Protein AF-0000000085734442 (afdb_homodimer)

Secondary structure (DSSP, 8-state):
------GGGS--TT------------SSGGGS-SEEEES--EEEEPPHHHHHHHHHHHHHT-GGGHHHHHHHHHHHHHH---HHHHHHHHHHHHHHHHHHHHHHHHHTT-S-HHHHHHHH---SEEEEESEEEETTEEEE-HHHHTT-SS---EEEEEPPTT---EEEEEEEEEEEEE-GGG-EEEEEEEEEB--SSBTTTEEE-TT--EEEETT-B---S--EEEGGGEEEEEEEE-SS-TTEEEEEE---STT-----/------GGGS--TT------------SSGGGS-SEEEES--EEEEPPHHHHHHHHHHHHHT-GGGHHHHHHHHHHHHHH---HHHHHHHHHHHHHHHHHHHHHHHHHTT-S-HHHHHHHH---SEEEEESEEEETTEEEE-HHHHTT-SS---EEEEEPPTT---EEEEEEEEEEEEE-GGG-EEEEEEEEEB--SSBTTTEEE-TT--EEEETT-B---S--EEEGGGEEEEEEEE-SS-TTEEEEEE---SS------

Structure (mmCIF, N/CA/C/O backbone):
data_AF-0000000085734442-model_v1
#
loop_
_entity.id
_entity.type
_entity.pdbx_description
1 polymer 'DUF4216 domain-containing protein'
#
loop_
_atom_site.group_PDB
_atom_site.id
_atom_site.type_symbol
_atom_site.label_atom_id
_atom_site.label_alt_id
_atom_site.label_comp_id
_atom_site.label_asym_id
_atom_site.label_entity_id
_atom_site.label_seq_id
_atom_site.pdbx_PDB_ins_code
_atom_site.Cartn_x
_atom_site.Cartn_y
_atom_site.Cartn_z
_atom_site.occupancy
_atom_site.B_iso_or_equiv
_atom_site.auth_seq_id
_atom_site.auth_comp_id
_atom_site.auth_asym_id
_atom_site.auth_atom_id
_atom_site.pdbx_PDB_model_num
ATOM 1 N N . MET A 1 1 ? 19.016 -54.031 27.594 1 25.31 1 MET A N 1
ATOM 2 C CA . MET A 1 1 ? 19.641 -53.656 26.328 1 25.31 1 MET A CA 1
ATOM 3 C C . MET A 1 1 ? 18.688 -52.781 25.516 1 25.31 1 MET A C 1
ATOM 5 O O . MET A 1 1 ? 18.938 -52.5 24.328 1 25.31 1 MET A O 1
ATOM 9 N N . ASP A 1 2 ? 17.344 -52.469 25.828 1 27.03 2 ASP A N 1
ATOM 10 C CA . ASP A 1 2 ? 16.031 -51.969 25.453 1 27.03 2 ASP A CA 1
ATOM 11 C C . ASP A 1 2 ? 16.094 -50.5 25.141 1 27.03 2 ASP A C 1
ATOM 13 O O . ASP A 1 2 ? 15.148 -49.938 24.562 1 27.03 2 ASP A O 1
ATOM 17 N N . ASN A 1 3 ? 16.734 -49.625 25.828 1 27.23 3 ASN A N 1
ATOM 18 C CA . ASN A 1 3 ? 16.547 -48.188 26 1 27.23 3 ASN A CA 1
ATOM 19 C C . ASN A 1 3 ? 17.281 -47.406 24.922 1 27.23 3 ASN A C 1
ATOM 21 O O . ASN A 1 3 ? 17.719 -46.281 25.156 1 27.23 3 ASN A O 1
ATOM 25 N N . MET A 1 4 ? 17.906 -48.062 23.906 1 31.86 4 MET A N 1
ATOM 26 C CA . MET A 1 4 ? 18.844 -47.375 23.031 1 31.86 4 MET A CA 1
ATOM 27 C C . MET A 1 4 ? 18.109 -46.5 22.016 1 31.86 4 MET A C 1
ATOM 29 O O . MET A 1 4 ? 17.234 -47 21.297 1 31.86 4 MET A O 1
ATOM 33 N N . THR A 1 5 ? 18.094 -45.156 22.172 1 29.97 5 THR A N 1
ATOM 34 C CA . THR A 1 5 ? 17.422 -44.156 21.344 1 29.97 5 THR A CA 1
ATOM 35 C C . THR A 1 5 ? 18 -44.156 19.922 1 29.97 5 THR A C 1
ATOM 37 O O . THR A 1 5 ? 19.203 -44.062 19.734 1 29.97 5 THR A O 1
ATOM 40 N N . THR A 1 6 ? 17.516 -44.938 18.953 1 29.94 6 THR A N 1
ATOM 41 C CA . THR A 1 6 ? 18.109 -45.031 17.641 1 29.94 6 THR A CA 1
ATOM 42 C C . THR A 1 6 ? 17.797 -43.812 16.797 1 29.94 6 THR A C 1
ATOM 44 O O . THR A 1 6 ? 16.875 -43.031 17.141 1 29.94 6 THR A O 1
ATOM 47 N N . LYS A 1 7 ? 18.594 -43.562 15.703 1 31.23 7 LYS A N 1
ATOM 48 C CA . LYS A 1 7 ? 18.594 -42.5 14.711 1 31.23 7 LYS A CA 1
ATOM 49 C C . LYS A 1 7 ? 17.203 -42.344 14.086 1 31.23 7 LYS A C 1
ATOM 51 O O . LYS A 1 7 ? 16.969 -41.375 13.344 1 31.23 7 LYS A O 1
ATOM 56 N N . PHE A 1 8 ? 16.578 -43.312 13.906 1 31.3 8 PHE A N 1
ATOM 57 C CA . PHE A 1 8 ? 15.312 -43.406 13.195 1 31.3 8 PHE A CA 1
ATOM 58 C C . PHE A 1 8 ? 14.227 -42.625 13.922 1 31.3 8 PHE A C 1
ATOM 60 O O . PHE A 1 8 ? 13.164 -42.344 13.352 1 31.3 8 PHE A O 1
ATOM 67 N N . ASN A 1 9 ? 14.109 -42.719 15.219 1 31.06 9 ASN A N 1
ATOM 68 C CA . ASN A 1 9 ? 12.992 -42.094 15.906 1 31.06 9 ASN A CA 1
ATOM 69 C C . ASN A 1 9 ? 13.211 -40.594 16.078 1 31.06 9 ASN A C 1
ATOM 71 O O . ASN A 1 9 ? 12.664 -39.969 17 1 31.06 9 ASN A O 1
ATOM 75 N N . ARG A 1 10 ? 14.406 -40.219 15.617 1 33.81 10 ARG A N 1
ATOM 76 C CA . ARG A 1 10 ? 14.547 -38.781 15.844 1 33.81 10 ARG A CA 1
ATOM 77 C C . ARG A 1 10 ? 13.367 -38 15.266 1 33.81 10 ARG A C 1
ATOM 79 O O . ARG A 1 10 ? 12.922 -38.281 14.148 1 33.81 10 ARG A O 1
ATOM 86 N N . PRO A 1 11 ? 12.625 -37.406 16.109 1 32.31 11 PRO A N 1
ATOM 87 C CA . PRO A 1 11 ? 11.562 -36.562 15.586 1 32.31 11 PRO A CA 1
ATOM 88 C C . PRO A 1 11 ? 11.977 -35.812 14.336 1 32.31 11 PRO A C 1
ATOM 90 O O . PRO A 1 11 ? 13.156 -35.531 14.133 1 32.31 11 PRO A O 1
ATOM 93 N N . SER A 1 12 ? 11.398 -36.125 13.188 1 29.75 12 SER A N 1
ATOM 94 C CA . SER A 1 12 ? 11.758 -35.5 11.922 1 29.75 12 SER A CA 1
ATOM 95 C C . SER A 1 12 ? 12.094 -34.031 12.109 1 29.75 12 SER A C 1
ATOM 97 O O . SER A 1 12 ? 11.562 -33.375 13.008 1 29.75 12 SER A O 1
ATOM 99 N N . ARG A 1 13 ? 13.273 -33.562 11.773 1 32.38 13 ARG A N 1
ATOM 100 C CA . ARG A 1 13 ? 13.836 -32.219 11.773 1 32.38 13 ARG A CA 1
ATOM 101 C C . ARG A 1 13 ? 12.797 -31.188 11.344 1 32.38 13 ARG A C 1
ATOM 103 O O . ARG A 1 13 ? 12.969 -30 11.594 1 32.38 13 ARG A O 1
ATOM 110 N N . ASN A 1 14 ? 11.891 -31.641 10.445 1 34.59 14 ASN A N 1
ATOM 111 C CA . ASN A 1 14 ? 10.953 -30.672 9.898 1 34.59 14 ASN A CA 1
ATOM 112 C C . ASN A 1 14 ? 10.016 -30.125 10.977 1 34.59 14 ASN A C 1
ATOM 114 O O . ASN A 1 14 ? 9.133 -29.312 10.688 1 34.59 14 ASN A O 1
ATOM 118 N N . ASP A 1 15 ? 9.828 -30.828 12.086 1 34.91 15 ASP A N 1
ATOM 119 C CA . ASP A 1 15 ? 8.961 -30.344 13.148 1 34.91 15 ASP A CA 1
ATOM 120 C C . ASP A 1 15 ? 9.555 -29.109 13.82 1 34.91 15 ASP A C 1
ATOM 122 O O . ASP A 1 15 ? 9.836 -29.125 15.016 1 34.91 15 ASP A O 1
ATOM 126 N N . ASP A 1 16 ? 10.57 -28.562 13.305 1 34.66 16 ASP A N 1
ATOM 127 C CA . ASP A 1 16 ? 10.844 -27.359 14.078 1 34.66 16 ASP A CA 1
ATOM 128 C C . ASP A 1 16 ? 9.57 -26.562 14.336 1 34.66 16 ASP A C 1
ATOM 130 O O . ASP A 1 16 ? 8.867 -26.188 13.391 1 34.66 16 ASP A O 1
ATOM 134 N N . ASP A 1 17 ? 8.836 -26.781 15.398 1 36.03 17 ASP A N 1
ATOM 135 C CA . ASP A 1 17 ? 7.766 -26.062 16.094 1 36.03 17 ASP A CA 1
ATOM 136 C C . ASP A 1 17 ? 7.957 -24.547 15.969 1 36.03 17 ASP A C 1
ATOM 138 O O . ASP A 1 17 ? 8.57 -23.922 16.844 1 36.03 17 ASP A O 1
ATOM 142 N N . ASP A 1 18 ? 8.617 -24.062 15.008 1 37.16 18 ASP A N 1
ATOM 143 C CA . ASP A 1 18 ? 8.609 -22.609 15.141 1 37.16 18 ASP A CA 1
ATOM 144 C C . ASP A 1 18 ? 7.199 -22.094 15.422 1 37.16 18 ASP A C 1
ATOM 146 O O . ASP A 1 18 ? 6.301 -22.234 14.586 1 37.16 18 ASP A O 1
ATOM 150 N N . ASP A 1 19 ? 6.699 -22.141 16.609 1 37.78 19 ASP A N 1
ATOM 151 C CA . ASP A 1 19 ? 5.609 -21.531 17.359 1 37.78 19 ASP A CA 1
ATOM 152 C C . ASP A 1 19 ? 5.238 -20.172 16.75 1 37.78 19 ASP A C 1
ATOM 154 O O . ASP A 1 19 ? 4.344 -19.484 17.266 1 37.78 19 ASP A O 1
ATOM 158 N N . ASN A 1 20 ? 6.102 -19.594 16.094 1 39.44 20 ASN A N 1
ATOM 159 C CA . ASN A 1 20 ? 5.715 -18.234 15.711 1 39.44 20 ASN A CA 1
ATOM 160 C C . ASN A 1 20 ? 4.605 -18.234 14.664 1 39.44 20 ASN A C 1
ATOM 162 O O . ASN A 1 20 ? 4.586 -17.391 13.773 1 39.44 20 ASN A O 1
ATOM 166 N N . GLU A 1 21 ? 4.062 -19.391 14.359 1 40.62 21 GLU A N 1
ATOM 167 C CA . GLU A 1 21 ? 2.92 -19.281 13.461 1 40.62 21 GLU A CA 1
ATOM 168 C C . GLU A 1 21 ? 1.789 -18.484 14.109 1 40.62 21 GLU A C 1
ATOM 170 O O . GLU A 1 21 ? 0.99 -19.031 14.867 1 40.62 21 GLU A O 1
ATOM 175 N N . VAL A 1 22 ? 1.936 -17.328 14.445 1 43.16 22 VAL A N 1
ATOM 176 C CA . VAL A 1 22 ? 0.772 -16.547 14.836 1 43.16 22 VAL A CA 1
ATOM 177 C C . VAL A 1 22 ? -0.392 -16.828 13.891 1 43.16 22 VAL A C 1
ATOM 179 O O . VAL A 1 22 ? -0.312 -16.547 12.688 1 43.16 22 VAL A O 1
ATOM 182 N N . SER A 1 23 ? -1.098 -18 14.117 1 48.59 23 SER A N 1
ATOM 183 C CA . SER A 1 23 ? -2.346 -18.266 13.414 1 48.59 23 SER A CA 1
ATOM 184 C C . SER A 1 23 ? -3.148 -16.984 13.188 1 48.59 23 SER A C 1
ATOM 186 O O . SER A 1 23 ? -3.41 -16.234 14.133 1 48.59 23 SER A O 1
ATOM 188 N N . SER A 1 24 ? -3.139 -16.516 11.945 1 62.56 24 SER A N 1
ATOM 189 C CA . SER A 1 24 ? -3.947 -15.344 11.625 1 62.56 24 SER A CA 1
ATOM 190 C C . SER A 1 24 ? -5.363 -15.484 12.172 1 62.56 24 SER A C 1
ATOM 192 O O . SER A 1 24 ? -5.965 -16.562 12.094 1 62.56 24 SER A O 1
ATOM 194 N N . THR A 1 25 ? -5.816 -14.703 13.023 1 69 25 THR A N 1
ATOM 195 C CA . THR A 1 25 ? -7.168 -14.625 13.562 1 69 25 THR A CA 1
ATOM 196 C C . THR A 1 25 ? -8.125 -14.008 12.547 1 69 25 THR A C 1
ATOM 198 O O . THR A 1 25 ? -9.227 -13.586 12.891 1 69 25 THR A O 1
ATOM 201 N N . SER A 1 26 ? -7.684 -14.18 11.312 1 81.06 26 SER A N 1
ATOM 202 C CA . SER A 1 26 ? -8.516 -13.531 10.305 1 81.06 26 SER A CA 1
ATOM 203 C C . SER A 1 26 ? -9.758 -14.359 9.992 1 81.06 26 SER A C 1
ATOM 205 O O . SER A 1 26 ? -9.719 -15.586 10.047 1 81.06 26 SER A O 1
ATOM 207 N N . GLU A 1 27 ? -10.812 -13.727 9.734 1 84.44 27 GLU A N 1
ATOM 208 C CA . GLU A 1 27 ? -12.07 -14.359 9.359 1 84.44 27 GLU A CA 1
ATOM 209 C C . GLU A 1 27 ? -12.016 -14.891 7.93 1 84.44 27 GLU A C 1
ATOM 211 O O . GLU A 1 27 ? -12.742 -15.828 7.586 1 84.44 27 GLU A O 1
ATOM 216 N N . LEU A 1 28 ? -11.18 -14.398 7.148 1 93.19 28 LEU A N 1
ATOM 217 C CA . LEU A 1 28 ? -11.07 -14.828 5.758 1 93.19 28 LEU A CA 1
ATOM 218 C C . LEU A 1 28 ? -10.055 -15.961 5.617 1 93.19 28 LEU A C 1
ATOM 220 O O . LEU A 1 28 ? -8.914 -15.836 6.062 1 93.19 28 LEU A O 1
ATOM 224 N N . GLU A 1 29 ? -10.477 -16.984 5.012 1 93.56 29 GLU A N 1
ATOM 225 C CA . GLU A 1 29 ? -9.625 -18.156 4.82 1 93.56 29 GLU A CA 1
ATOM 226 C C . GLU A 1 29 ? -8.367 -17.797 4.027 1 93.56 29 GLU A C 1
ATOM 228 O O . GLU A 1 29 ? -7.293 -18.344 4.281 1 93.56 29 GLU A O 1
ATOM 233 N N . ILE A 1 30 ? -8.484 -16.938 3.166 1 95.5 30 ILE A N 1
ATOM 234 C CA . ILE A 1 30 ? -7.395 -16.594 2.256 1 95.5 30 ILE A CA 1
ATOM 235 C C . ILE A 1 30 ? -6.234 -15.984 3.045 1 95.5 30 ILE A C 1
ATOM 237 O O . ILE A 1 30 ? -5.094 -15.984 2.58 1 95.5 30 ILE A O 1
ATOM 241 N N . PHE A 1 31 ? -6.469 -15.414 4.227 1 96.06 31 PHE A N 1
ATOM 242 C CA . PHE A 1 31 ? -5.438 -14.797 5.051 1 96.06 31 PHE A CA 1
ATOM 243 C C . PHE A 1 31 ? -4.848 -15.805 6.031 1 96.06 31 PHE A C 1
ATOM 245 O O . PHE A 1 31 ? -3.959 -15.469 6.816 1 96.06 31 PHE A O 1
ATOM 252 N N . ARG A 1 32 ? -5.367 -16.953 5.988 1 92.62 32 ARG A N 1
ATOM 253 C CA . ARG A 1 32 ? -4.816 -18.016 6.828 1 92.62 32 ARG A CA 1
ATOM 254 C C . ARG A 1 32 ? -3.742 -18.812 6.086 1 92.62 32 ARG A C 1
ATOM 256 O O . ARG A 1 32 ? -4.016 -19.406 5.043 1 92.62 32 ARG A O 1
ATOM 263 N N . SER A 1 33 ? -2.617 -18.719 6.535 1 88.38 33 SER A N 1
ATOM 264 C CA . SER A 1 33 ? -1.524 -19.391 5.848 1 88.38 33 SER A CA 1
ATOM 265 C C . SER A 1 33 ? -1.642 -20.906 5.988 1 88.38 33 SER A C 1
ATOM 267 O O . SER A 1 33 ? -1.931 -21.422 7.074 1 88.38 33 SER A O 1
ATOM 269 N N . ALA A 1 34 ? -1.45 -21.594 4.914 1 90.12 34 ALA A N 1
ATOM 270 C CA . ALA A 1 34 ? -1.495 -23.047 4.898 1 90.12 34 ALA A CA 1
ATOM 271 C C . ALA A 1 34 ? -0.104 -23.641 5.094 1 90.12 34 ALA A C 1
ATOM 273 O O . ALA A 1 34 ? 0.04 -24.859 5.285 1 90.12 34 ALA A O 1
ATOM 274 N N . GLY A 1 35 ? 0.875 -22.781 5.043 1 94.62 35 GLY A N 1
ATOM 275 C CA . GLY A 1 35 ? 2.258 -23.234 5.121 1 94.62 35 GLY A CA 1
ATOM 276 C C . GLY A 1 35 ? 3.174 -22.219 5.785 1 94.62 35 GLY A C 1
ATOM 277 O O . GLY A 1 35 ? 2.73 -21.422 6.621 1 94.62 35 GLY A O 1
ATOM 278 N N . ARG A 1 36 ? 4.477 -22.391 5.531 1 95.12 36 ARG A N 1
ATOM 279 C CA . ARG A 1 36 ? 5.445 -21.484 6.141 1 95.12 36 ARG A CA 1
ATOM 280 C C . ARG A 1 36 ? 6.59 -21.172 5.18 1 95.12 36 ARG A C 1
ATOM 282 O O . ARG A 1 36 ? 7.016 -22.047 4.422 1 95.12 36 ARG A O 1
ATOM 289 N N . SER A 1 37 ? 7.027 -20.016 5.242 1 95.5 37 SER A N 1
ATOM 290 C CA . SER A 1 37 ? 8.141 -19.562 4.414 1 95.5 37 SER A CA 1
ATOM 291 C C . SER A 1 37 ? 9.477 -20.047 4.977 1 95.5 37 SER A C 1
ATOM 293 O O . SER A 1 37 ? 9.578 -20.359 6.164 1 95.5 37 SER A O 1
ATOM 295 N N . LEU A 1 38 ? 10.422 -20.156 4.113 1 93.5 38 LEU A N 1
ATOM 296 C CA . LEU A 1 38 ? 11.766 -20.547 4.5 1 93.5 38 LEU A CA 1
ATOM 297 C C . LEU A 1 38 ? 12.766 -19.438 4.211 1 93.5 38 LEU A C 1
ATOM 299 O O . LEU A 1 38 ? 12.711 -18.797 3.154 1 93.5 38 LEU A O 1
ATOM 303 N N . GLY A 1 39 ? 13.617 -19.203 5.16 1 89.62 39 GLY A N 1
ATOM 304 C CA . GLY A 1 39 ? 14.688 -18.25 4.953 1 89.62 39 GLY A CA 1
ATOM 305 C C . GLY A 1 39 ? 14.273 -16.812 5.234 1 89.62 39 GLY A C 1
ATOM 306 O O . GLY A 1 39 ? 13.133 -16.562 5.637 1 89.62 39 GLY A O 1
ATOM 307 N N . LYS A 1 40 ? 15.242 -15.922 5.07 1 91.12 40 LYS A N 1
ATOM 308 C CA . LYS A 1 40 ? 15.016 -14.492 5.27 1 91.12 40 LYS A CA 1
ATOM 309 C C . LYS A 1 40 ? 14.398 -13.852 4.027 1 91.12 40 LYS A C 1
ATOM 311 O O . LYS A 1 40 ? 14.844 -14.102 2.908 1 91.12 40 LYS A O 1
ATOM 316 N N . PRO A 1 41 ? 13.422 -13.086 4.207 1 94.38 41 PRO A N 1
ATOM 317 C CA . PRO A 1 41 ? 12.797 -12.43 3.055 1 94.38 41 PRO A CA 1
ATOM 318 C C . PRO A 1 41 ? 13.609 -11.258 2.525 1 94.38 41 PRO A C 1
ATOM 320 O O . PRO A 1 41 ? 14.383 -10.648 3.271 1 94.38 41 PRO A O 1
ATOM 323 N N . THR A 1 42 ? 13.508 -11.039 1.294 1 92.88 42 THR A N 1
ATOM 324 C CA . THR A 1 42 ? 14.031 -9.844 0.646 1 92.88 42 THR A CA 1
ATOM 325 C C . THR A 1 42 ? 12.898 -8.984 0.098 1 92.88 42 THR A C 1
ATOM 327 O O . THR A 1 42 ? 11.953 -9.5 -0.51 1 92.88 42 THR A O 1
ATOM 330 N N . PRO A 1 43 ? 12.977 -7.703 0.328 1 94.94 43 PRO A N 1
ATOM 331 C CA . PRO A 1 43 ? 11.906 -6.844 -0.18 1 94.94 43 PRO A CA 1
ATOM 332 C C . PRO A 1 43 ? 12.016 -6.586 -1.681 1 94.94 43 PRO A C 1
ATOM 334 O O . PRO A 1 43 ? 13.125 -6.5 -2.215 1 94.94 43 PRO A O 1
ATOM 337 N N . ARG A 1 44 ? 10.859 -6.453 -2.262 1 95 44 ARG A N 1
ATOM 338 C CA . ARG A 1 44 ? 10.781 -6.109 -3.678 1 95 44 ARG A CA 1
ATOM 339 C C . ARG A 1 44 ? 9.586 -5.203 -3.953 1 95 44 ARG A C 1
ATOM 341 O O . ARG A 1 44 ? 8.469 -5.492 -3.525 1 95 44 ARG A O 1
ATOM 348 N N . HIS A 1 45 ? 9.844 -4.113 -4.602 1 96.44 45 HIS A N 1
ATOM 349 C CA . HIS A 1 45 ? 8.773 -3.227 -5.031 1 96.44 45 HIS A CA 1
ATOM 350 C C . HIS A 1 45 ? 8.227 -3.639 -6.391 1 96.44 45 HIS A C 1
ATOM 352 O O . HIS A 1 45 ? 8.945 -3.586 -7.395 1 96.44 45 HIS A O 1
ATOM 358 N N . LEU A 1 46 ? 6.984 -3.984 -6.461 1 96.94 46 LEU A N 1
ATOM 359 C CA . LEU A 1 46 ? 6.387 -4.473 -7.699 1 96.94 46 LEU A CA 1
ATOM 360 C C . LEU A 1 46 ? 6.07 -3.312 -8.641 1 96.94 46 LEU A C 1
ATOM 362 O O . LEU A 1 46 ? 5.645 -2.244 -8.195 1 96.94 46 LEU A O 1
ATOM 366 N N . ASN A 1 47 ? 6.258 -3.602 -9.898 1 94.5 47 ASN A N 1
ATOM 367 C CA . ASN A 1 47 ? 5.703 -2.633 -10.836 1 94.5 47 ASN A CA 1
ATOM 368 C C . ASN A 1 47 ? 4.176 -2.686 -10.859 1 94.5 47 ASN A C 1
ATOM 370 O O . ASN A 1 47 ? 3.574 -3.607 -10.305 1 94.5 47 ASN A O 1
ATOM 374 N N . LEU A 1 48 ? 3.574 -1.738 -11.43 1 93.62 48 LEU A N 1
ATOM 375 C CA . LEU A 1 48 ? 2.125 -1.576 -11.359 1 93.62 48 LEU A CA 1
ATOM 376 C C . LEU A 1 48 ? 1.416 -2.779 -11.977 1 93.62 48 LEU A C 1
ATOM 378 O O . LEU A 1 48 ? 0.431 -3.273 -11.422 1 93.62 48 LEU A O 1
ATOM 382 N N . GLU A 1 49 ? 1.874 -3.246 -13.055 1 94.62 49 GLU A N 1
ATOM 383 C CA . GLU A 1 49 ? 1.248 -4.371 -13.742 1 94.62 49 GLU A CA 1
ATOM 384 C C . GLU A 1 49 ? 1.278 -5.629 -12.875 1 94.62 49 GLU A C 1
ATOM 386 O O . GLU A 1 49 ? 0.257 -6.297 -12.711 1 94.62 49 GLU A O 1
ATOM 391 N N . GLU A 1 50 ? 2.436 -5.926 -12.367 1 95.56 50 GLU A N 1
ATOM 392 C CA . GLU A 1 50 ? 2.582 -7.094 -11.508 1 95.56 50 GLU A CA 1
ATOM 393 C C . GLU A 1 50 ? 1.691 -6.984 -10.273 1 95.56 50 GLU A C 1
ATOM 395 O O . GLU A 1 50 ? 1.062 -7.965 -9.867 1 95.56 50 GLU A O 1
ATOM 400 N N . PHE A 1 51 ? 1.695 -5.812 -9.75 1 97.25 51 PHE A N 1
ATOM 401 C CA . PHE A 1 51 ? 0.883 -5.555 -8.562 1 97.25 51 PHE A CA 1
ATOM 402 C C . PHE A 1 51 ? -0.592 -5.805 -8.852 1 97.25 51 PHE A C 1
ATOM 404 O O . PHE A 1 51 ? -1.272 -6.492 -8.094 1 97.25 51 PHE A O 1
ATOM 411 N N . GLU A 1 52 ? -1.096 -5.293 -9.938 1 96.69 52 GLU A N 1
ATOM 412 C CA . GLU A 1 52 ? -2.5 -5.434 -10.305 1 96.69 52 GLU A CA 1
ATOM 413 C C . GLU A 1 52 ? -2.857 -6.895 -10.57 1 96.69 52 GLU A C 1
ATOM 415 O O . GLU A 1 52 ? -3.936 -7.355 -10.18 1 96.69 52 GLU A O 1
ATOM 420 N N . ARG A 1 53 ? -1.952 -7.57 -11.133 1 96.25 53 ARG A N 1
ATOM 421 C CA . ARG A 1 53 ? -2.207 -8.969 -11.477 1 96.25 53 ARG A CA 1
ATOM 422 C C . ARG A 1 53 ? -2.309 -9.828 -10.219 1 96.25 53 ARG A C 1
ATOM 424 O O . ARG A 1 53 ? -3.223 -10.641 -10.094 1 96.25 53 ARG A O 1
ATOM 431 N N . VAL A 1 54 ? -1.378 -9.648 -9.344 1 97.94 54 VAL A N 1
ATOM 432 C CA . VAL A 1 54 ? -1.378 -10.492 -8.148 1 97.94 54 VAL A CA 1
ATOM 433 C C . VAL A 1 54 ? -2.559 -10.117 -7.254 1 97.94 54 VAL A C 1
ATOM 435 O O . VAL A 1 54 ? -3.17 -10.992 -6.629 1 97.94 54 VAL A O 1
ATOM 438 N N . HIS A 1 55 ? -2.865 -8.828 -7.176 1 98.12 55 HIS A N 1
ATOM 439 C CA . HIS A 1 55 ? -4.027 -8.398 -6.406 1 98.12 55 HIS A CA 1
ATOM 440 C C . HIS A 1 55 ? -5.316 -8.953 -6.996 1 98.12 55 HIS A C 1
ATOM 442 O O . HIS A 1 55 ? -6.172 -9.461 -6.266 1 98.12 55 HIS A O 1
ATOM 448 N N . LEU A 1 56 ? -5.43 -8.867 -8.289 1 97.69 56 LEU A N 1
ATOM 449 C CA . LEU A 1 56 ? -6.617 -9.398 -8.953 1 97.69 56 LEU A CA 1
ATOM 450 C C . LEU A 1 56 ? -6.75 -10.898 -8.703 1 97.69 56 LEU A C 1
ATOM 452 O O . LEU A 1 56 ? -7.852 -11.398 -8.469 1 97.69 56 LEU A O 1
ATOM 456 N N . TYR A 1 57 ? -5.66 -11.578 -8.758 1 97.12 57 TYR A N 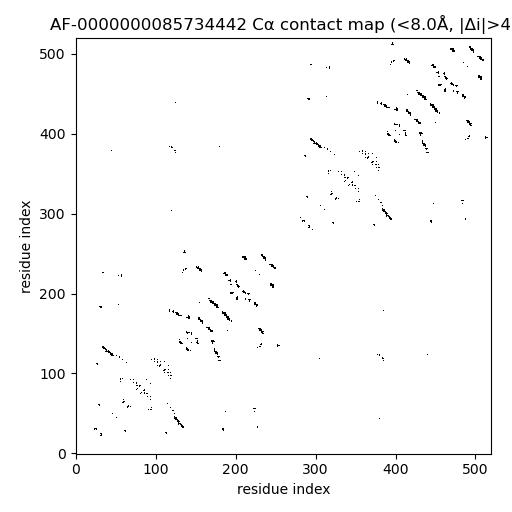1
ATOM 457 C CA . TYR A 1 57 ? -5.691 -13.016 -8.516 1 97.12 57 TYR A CA 1
ATOM 458 C C . TYR A 1 57 ? -6.207 -13.32 -7.113 1 97.12 57 TYR A C 1
ATOM 460 O O . TYR A 1 57 ? -7.023 -14.227 -6.93 1 97.12 57 TYR A O 1
ATOM 468 N N . ALA A 1 58 ? -5.699 -12.594 -6.176 1 98 58 ALA A N 1
ATOM 469 C CA . ALA A 1 58 ? -6.172 -12.758 -4.801 1 98 58 ALA A CA 1
ATOM 470 C C . ALA A 1 58 ? -7.68 -12.539 -4.707 1 98 58 ALA A C 1
ATOM 472 O O . ALA A 1 58 ? -8.391 -13.312 -4.062 1 98 58 ALA A O 1
ATOM 473 N N . LEU A 1 59 ? -8.141 -11.5 -5.371 1 98.12 59 LEU A N 1
ATOM 474 C CA . LEU A 1 59 ? -9.562 -11.18 -5.336 1 98.12 59 LEU A CA 1
ATOM 475 C C . LEU A 1 59 ? -10.391 -12.305 -5.945 1 98.12 59 LEU A C 1
ATOM 477 O O . LEU A 1 59 ? -11.438 -12.672 -5.41 1 98.12 59 LEU A O 1
ATOM 481 N N . HIS A 1 60 ? -9.922 -12.891 -6.973 1 96.44 60 HIS A N 1
ATOM 482 C CA . HIS A 1 60 ? -10.641 -13.938 -7.695 1 96.44 60 HIS A CA 1
ATOM 483 C C . HIS A 1 60 ? -10.641 -15.25 -6.914 1 96.44 60 HIS A C 1
ATOM 485 O O . HIS A 1 60 ? -11.422 -16.156 -7.215 1 96.44 60 HIS A O 1
ATOM 491 N N . ASN A 1 61 ? -9.789 -15.344 -5.969 1 95.06 61 ASN A N 1
ATOM 492 C CA . ASN A 1 61 ? -9.648 -16.625 -5.27 1 95.06 61 ASN A CA 1
ATOM 493 C C . ASN A 1 61 ? -10.117 -16.516 -3.818 1 95.06 61 ASN A C 1
ATOM 495 O O . ASN A 1 61 ? -9.758 -17.344 -2.984 1 95.06 61 ASN A O 1
ATOM 499 N N . CYS A 1 62 ? -10.781 -15.492 -3.559 1 96.69 62 CYS A N 1
ATOM 500 C CA . CYS A 1 62 ? -11.461 -15.352 -2.279 1 96.69 62 CYS A CA 1
ATOM 501 C C . CYS A 1 62 ? -12.914 -15.805 -2.383 1 96.69 62 CYS A C 1
ATOM 503 O O . CYS A 1 62 ? -13.703 -15.203 -3.121 1 96.69 62 CYS A O 1
ATOM 505 N N . ASP A 1 63 ? -13.312 -16.719 -1.591 1 94.81 63 ASP A N 1
ATOM 506 C CA . ASP A 1 63 ? -14.633 -17.328 -1.677 1 94.81 63 ASP A CA 1
ATOM 507 C C . ASP A 1 63 ? -15.734 -16.281 -1.481 1 94.81 63 ASP A C 1
ATOM 509 O O . ASP A 1 63 ? -16.766 -16.312 -2.162 1 94.81 63 ASP A O 1
ATOM 513 N N . GLU A 1 64 ? -15.539 -15.344 -0.62 1 95.75 64 GLU A N 1
ATOM 514 C CA . GLU A 1 64 ? -16.531 -14.336 -0.282 1 95.75 64 GLU A CA 1
ATOM 515 C C . GLU A 1 64 ? -16.781 -13.391 -1.455 1 95.75 64 GLU A C 1
ATOM 517 O O . GLU A 1 64 ? -17.781 -12.664 -1.48 1 95.75 64 GLU A O 1
ATOM 522 N N . LEU A 1 65 ? -15.867 -13.461 -2.459 1 97.62 65 LEU A N 1
ATOM 523 C CA . LEU A 1 65 ? -15.977 -12.492 -3.547 1 97.62 65 LEU A CA 1
ATOM 524 C C . LEU A 1 65 ? -16.484 -13.164 -4.816 1 97.62 65 LEU A C 1
ATOM 526 O O . LEU A 1 65 ? -16.703 -12.5 -5.832 1 97.62 65 LEU A O 1
ATOM 530 N N . LEU A 1 66 ? -16.734 -14.438 -4.758 1 96.06 66 LEU A N 1
ATOM 531 C CA . LEU A 1 66 ? -17.141 -15.188 -5.941 1 96.06 66 LEU A CA 1
ATOM 532 C C . LEU A 1 66 ? -18.453 -14.648 -6.512 1 96.06 66 LEU A C 1
ATOM 534 O O . LEU A 1 66 ? -18.594 -14.516 -7.727 1 96.06 66 LEU A O 1
ATOM 538 N N . GLU A 1 67 ? -19.375 -14.328 -5.637 1 96.44 67 GLU A N 1
ATOM 539 C CA . GLU A 1 67 ? -20.656 -13.797 -6.086 1 96.44 67 GLU A CA 1
ATOM 540 C C . GLU A 1 67 ? -20.484 -12.43 -6.738 1 96.44 67 GLU A C 1
ATOM 542 O O . GLU A 1 67 ? -21.219 -12.094 -7.68 1 96.44 67 GLU A O 1
ATOM 547 N N . PHE A 1 68 ? -19.562 -11.68 -6.262 1 97.88 68 PHE A N 1
ATOM 548 C CA . PHE A 1 68 ? -19.297 -10.359 -6.836 1 97.88 68 PHE A CA 1
ATOM 549 C C . PHE A 1 68 ? -18.703 -10.484 -8.227 1 97.88 68 PHE A C 1
ATOM 551 O O . PHE A 1 68 ? -19 -9.68 -9.117 1 97.88 68 PHE A O 1
ATOM 558 N N . VAL A 1 69 ? -17.859 -11.484 -8.391 1 97.75 69 VAL A N 1
ATOM 559 C CA . VAL A 1 69 ? -17.281 -11.742 -9.703 1 97.75 69 VAL A CA 1
ATOM 560 C C . VAL A 1 69 ? -18.391 -12.031 -10.719 1 97.75 69 VAL A C 1
ATOM 562 O O . VAL A 1 69 ? -18.406 -11.445 -11.797 1 97.75 69 VAL A O 1
ATOM 565 N N . LYS A 1 70 ? -19.266 -12.836 -10.328 1 96.62 70 LYS A N 1
ATOM 566 C CA . LYS A 1 70 ? -20.375 -13.188 -11.195 1 96.62 70 LYS A CA 1
ATOM 567 C C . LYS A 1 70 ? -21.234 -11.969 -11.508 1 96.62 70 LYS A C 1
ATOM 569 O O . LYS A 1 70 ? -21.594 -11.734 -12.664 1 96.62 70 LYS A O 1
ATOM 574 N N . GLU A 1 71 ? -21.562 -11.234 -10.492 1 97.5 71 GLU A N 1
ATOM 575 C CA . GLU A 1 71 ? -22.375 -10.039 -10.641 1 97.5 71 GLU A CA 1
ATOM 576 C C . GLU A 1 71 ? -21.734 -9.047 -11.602 1 97.5 71 GLU A C 1
ATOM 578 O O . GLU A 1 71 ? -22.422 -8.492 -12.469 1 97.5 71 GLU A O 1
ATOM 583 N N . HIS A 1 72 ? -20.484 -8.836 -11.445 1 97.94 72 HIS A N 1
ATOM 584 C CA . HIS A 1 72 ? -19.781 -7.871 -12.297 1 97.94 72 HIS A CA 1
ATOM 585 C C . HIS A 1 72 ? -19.766 -8.328 -13.75 1 97.94 72 HIS A C 1
ATOM 587 O O . HIS A 1 72 ? -20 -7.531 -14.656 1 97.94 72 HIS A O 1
ATOM 593 N N . LYS A 1 73 ? -19.5 -9.555 -13.938 1 96.81 73 LYS A N 1
ATOM 594 C CA . LYS A 1 73 ? -19.469 -10.086 -15.289 1 96.81 73 LYS A CA 1
ATOM 595 C C . LYS A 1 73 ? -20.844 -10.008 -15.945 1 96.81 73 LYS A C 1
ATOM 597 O O . LYS A 1 73 ? -20.969 -9.703 -17.125 1 96.81 73 LYS A O 1
ATOM 602 N N . GLU A 1 74 ? -21.875 -10.242 -15.211 1 96.56 74 GLU A N 1
ATOM 603 C CA . GLU A 1 74 ? -23.234 -10.109 -15.711 1 96.56 74 GLU A CA 1
ATOM 604 C C . GLU A 1 74 ? -23.547 -8.672 -16.109 1 96.56 74 GLU A C 1
ATOM 606 O O . GLU A 1 74 ? -24.141 -8.422 -17.156 1 96.56 74 GLU A O 1
ATOM 611 N N . MET A 1 75 ? -23.141 -7.797 -15.289 1 96.62 75 MET A N 1
ATOM 612 C CA . MET A 1 75 ? -23.344 -6.379 -15.57 1 96.62 75 MET A CA 1
ATOM 613 C C . MET A 1 75 ? -22.656 -5.977 -16.875 1 96.62 75 MET A C 1
ATOM 615 O O . MET A 1 75 ? -23.219 -5.246 -17.672 1 96.62 75 MET A O 1
ATOM 619 N N . LEU A 1 76 ? -21.438 -6.453 -17.031 1 96.38 76 LEU A N 1
ATOM 620 C CA . LEU A 1 76 ? -20.672 -6.121 -18.219 1 96.38 76 LEU A CA 1
ATOM 621 C C . LEU A 1 76 ? -21.312 -6.75 -19.469 1 96.38 76 LEU A C 1
ATOM 623 O O . LEU A 1 76 ? -21.281 -6.16 -20.547 1 96.38 76 LEU A O 1
ATOM 627 N N . SER A 1 77 ? -21.875 -7.875 -19.328 1 95.12 77 SER A N 1
ATOM 628 C CA . SER A 1 77 ? -22.453 -8.609 -20.453 1 95.12 77 SER A CA 1
ATOM 629 C C . SER A 1 77 ? -23.719 -7.918 -20.969 1 95.12 77 SER A C 1
ATOM 631 O O . SER A 1 77 ? -24.062 -8.047 -22.141 1 95.12 77 SER A O 1
ATOM 633 N N . ILE A 1 78 ? -24.391 -7.246 -20.125 1 93.94 78 ILE A N 1
ATOM 634 C CA . ILE A 1 78 ? -25.594 -6.512 -20.5 1 93.94 78 ILE A CA 1
ATOM 635 C C . ILE A 1 78 ? -25.219 -5.383 -21.453 1 93.94 78 ILE A C 1
ATOM 637 O O . ILE A 1 78 ? -25.953 -5.109 -22.406 1 93.94 78 ILE A O 1
ATOM 641 N N . VAL A 1 79 ? -24.078 -4.785 -21.266 1 91.06 79 VAL A N 1
ATOM 642 C CA . VAL A 1 79 ? -23.625 -3.672 -22.094 1 91.06 79 VAL A CA 1
ATOM 643 C C . VAL A 1 79 ? -23.047 -4.203 -23.391 1 91.06 79 VAL A C 1
ATOM 645 O O . VAL A 1 79 ? -23.328 -3.678 -24.469 1 91.06 79 VAL A O 1
ATOM 648 N N . ASN A 1 80 ? -22.156 -5.109 -23.281 1 89.69 80 ASN A N 1
ATOM 649 C CA . ASN A 1 80 ? -21.5 -5.793 -24.406 1 89.69 80 ASN A CA 1
ATOM 650 C C . ASN A 1 80 ? -21.344 -7.285 -24.125 1 89.69 80 ASN A C 1
ATOM 652 O O . ASN A 1 80 ? -20.516 -7.68 -23.312 1 89.69 80 ASN A O 1
ATOM 656 N N . SER A 1 81 ? -21.953 -8.055 -24.938 1 87.44 81 SER A N 1
ATOM 657 C CA . SER A 1 81 ? -22.062 -9.469 -24.609 1 87.44 81 SER A CA 1
ATOM 658 C C . SER A 1 81 ? -20.906 -10.266 -25.219 1 87.44 81 SER A C 1
ATOM 660 O O . SER A 1 81 ? -20.812 -11.477 -25 1 87.44 81 SER A O 1
ATOM 662 N N . ILE A 1 82 ? -20.062 -9.602 -25.922 1 91 82 ILE A N 1
ATOM 663 C CA . ILE A 1 82 ? -18.922 -10.32 -26.484 1 91 82 ILE A CA 1
ATOM 664 C C . ILE A 1 82 ? -18.031 -10.828 -25.359 1 91 82 ILE A C 1
ATOM 666 O O . ILE A 1 82 ? -17.484 -10.039 -24.594 1 91 82 ILE A O 1
ATOM 670 N N . PRO A 1 83 ? -17.906 -12.133 -25.312 1 88.75 83 PRO A N 1
ATOM 671 C CA . PRO A 1 83 ? -17.219 -12.742 -24.188 1 88.75 83 PRO A CA 1
ATOM 672 C C . PRO A 1 83 ? -15.797 -12.203 -24 1 88.75 83 PRO A C 1
ATOM 674 O O . PRO A 1 83 ? -15.375 -11.938 -22.859 1 88.75 83 PRO A O 1
ATOM 677 N N . LYS A 1 84 ? -15.047 -12.055 -25.016 1 89.75 84 LYS A N 1
ATOM 678 C CA . LYS A 1 84 ? -13.68 -11.547 -24.922 1 89.75 84 LYS A CA 1
ATOM 679 C C . LYS A 1 84 ? -13.664 -10.133 -24.344 1 89.75 84 LYS A C 1
ATOM 681 O O . LYS A 1 84 ? -12.789 -9.797 -23.547 1 89.75 84 LYS A O 1
ATOM 686 N N . SER A 1 85 ? -14.617 -9.453 -24.75 1 91.56 85 SER A N 1
ATOM 687 C CA . SER A 1 85 ? -14.727 -8.086 -24.25 1 91.56 85 SER A CA 1
ATOM 688 C C . SER A 1 85 ? -15.086 -8.062 -22.781 1 91.56 85 SER A C 1
ATOM 690 O O . SER A 1 85 ? -14.547 -7.258 -22.016 1 91.56 85 SER A O 1
ATOM 692 N N . VAL A 1 86 ? -15.992 -8.914 -22.375 1 94.56 86 VAL A N 1
ATOM 693 C CA . VAL A 1 86 ? -16.422 -9 -20.984 1 94.56 86 VAL A CA 1
ATOM 694 C C . VAL A 1 86 ? -15.234 -9.375 -20.094 1 94.56 86 VAL A C 1
ATOM 696 O O . VAL A 1 86 ? -15 -8.742 -19.062 1 94.56 86 VAL A O 1
ATOM 699 N N . GLU A 1 87 ? -14.453 -10.32 -20.578 1 92.62 87 GLU A N 1
ATOM 700 C CA . GLU A 1 87 ? -13.312 -10.781 -19.797 1 92.62 87 GLU A CA 1
ATOM 701 C C . GLU A 1 87 ? -12.258 -9.68 -19.672 1 92.62 87 GLU A C 1
ATOM 703 O O . GLU A 1 87 ? -11.688 -9.492 -18.594 1 92.62 87 GLU A O 1
ATOM 708 N N . MET A 1 88 ? -12.039 -9.039 -20.734 1 93 88 MET A N 1
ATOM 709 C CA . MET A 1 88 ? -11.039 -7.98 -20.734 1 93 88 MET A CA 1
ATOM 710 C C . MET A 1 88 ? -11.445 -6.84 -19.812 1 93 88 MET A C 1
ATOM 712 O O . MET A 1 88 ? -10.641 -6.367 -19 1 93 88 MET A O 1
ATOM 716 N N . ARG A 1 89 ? -12.68 -6.461 -19.891 1 95.69 89 ARG A N 1
ATOM 717 C CA . ARG A 1 89 ? -13.188 -5.383 -19.047 1 95.69 89 ARG A CA 1
ATOM 718 C C . ARG A 1 89 ? -13.227 -5.801 -17.578 1 95.69 89 ARG A C 1
ATOM 720 O O . ARG A 1 89 ? -12.93 -5 -16.703 1 95.69 89 ARG A O 1
ATOM 727 N N . HIS A 1 90 ? -13.602 -7.004 -17.391 1 96.5 90 HIS A N 1
ATOM 728 C CA . HIS A 1 90 ? -13.625 -7.523 -16.016 1 96.5 90 HIS A CA 1
ATOM 729 C C . HIS A 1 90 ? -12.242 -7.461 -15.391 1 96.5 90 HIS A C 1
ATOM 731 O O . HIS A 1 90 ? -12.094 -7.008 -14.25 1 96.5 90 HIS A O 1
ATOM 737 N N . LYS A 1 91 ? -11.25 -7.812 -16.078 1 94.25 91 LYS A N 1
ATOM 738 C CA . LYS A 1 91 ? -9.883 -7.844 -15.586 1 94.25 91 LYS A CA 1
ATOM 739 C C . LYS A 1 91 ? -9.391 -6.441 -15.234 1 94.25 91 LYS A C 1
ATOM 741 O O . LYS A 1 91 ? -8.633 -6.262 -14.281 1 94.25 91 LYS A O 1
ATOM 746 N N . THR A 1 92 ? -9.867 -5.516 -15.914 1 94.88 92 THR A N 1
ATOM 747 C CA . THR A 1 92 ? -9.367 -4.152 -15.75 1 94.88 92 THR A CA 1
ATOM 748 C C . THR A 1 92 ? -10.188 -3.391 -14.719 1 94.88 92 THR A C 1
ATOM 750 O O . THR A 1 92 ? -9.664 -2.514 -14.023 1 94.88 92 THR A O 1
ATOM 753 N N . GLN A 1 93 ? -11.469 -3.807 -14.531 1 96.94 93 GLN A N 1
ATOM 754 C CA . GLN A 1 93 ? -12.383 -2.949 -13.781 1 96.94 93 GLN A CA 1
ATOM 755 C C . GLN A 1 93 ? -12.758 -3.584 -12.445 1 96.94 93 GLN A C 1
ATOM 757 O O . GLN A 1 93 ? -13.227 -2.896 -11.539 1 96.94 93 GLN A O 1
ATOM 762 N N . PHE A 1 94 ? -12.625 -4.844 -12.359 1 98.25 94 PHE A N 1
ATOM 763 C CA . PHE A 1 94 ? -13.227 -5.566 -11.25 1 98.25 94 PHE A CA 1
ATOM 764 C C . PHE A 1 94 ? -12.672 -5.074 -9.914 1 98.25 94 PHE A C 1
ATOM 766 O O . PHE A 1 94 ? -13.43 -4.867 -8.961 1 98.25 94 PHE A O 1
ATOM 773 N N . ALA A 1 95 ? -11.336 -4.875 -9.828 1 97.88 95 ALA A N 1
ATOM 774 C CA . ALA A 1 95 ? -10.711 -4.5 -8.562 1 97.88 95 ALA A CA 1
ATOM 775 C C . ALA A 1 95 ? -11.312 -3.209 -8.016 1 97.88 95 ALA A C 1
ATOM 777 O O . ALA A 1 95 ? -11.672 -3.139 -6.836 1 97.88 95 ALA A O 1
ATOM 778 N N . GLU A 1 96 ? -11.469 -2.225 -8.828 1 97.25 96 GLU A N 1
ATOM 779 C CA . GLU A 1 96 ? -12.039 -0.946 -8.414 1 97.25 96 GLU A CA 1
ATOM 780 C C . GLU A 1 96 ? -13.531 -1.079 -8.109 1 97.25 96 GLU A C 1
ATOM 782 O O . GLU A 1 96 ? -14.023 -0.521 -7.129 1 97.25 96 GLU A O 1
ATOM 787 N N . TRP A 1 97 ? -14.188 -1.81 -8.969 1 98.25 97 TRP A N 1
ATOM 788 C CA . TRP A 1 97 ? -15.625 -1.992 -8.805 1 98.25 97 TRP A CA 1
ATOM 789 C C . TRP A 1 97 ? -15.945 -2.672 -7.477 1 98.25 97 TRP A C 1
ATOM 791 O O . TRP A 1 97 ? -16.797 -2.207 -6.723 1 98.25 97 TRP A O 1
ATOM 801 N N . VAL A 1 98 ? -15.266 -3.77 -7.199 1 98.62 98 VAL A N 1
ATOM 802 C CA . VAL A 1 98 ? -15.578 -4.543 -6.004 1 98.62 98 VAL A CA 1
ATOM 803 C C . VAL A 1 98 ? -15.164 -3.756 -4.762 1 98.62 98 VAL A C 1
ATOM 805 O O . VAL A 1 98 ? -15.812 -3.84 -3.717 1 98.62 98 VAL A O 1
ATOM 808 N N . ARG A 1 99 ? -14.086 -3.002 -4.816 1 98.12 99 ARG A N 1
ATOM 809 C CA . ARG A 1 99 ? -13.68 -2.154 -3.699 1 98.12 99 ARG A CA 1
ATOM 810 C C . ARG A 1 99 ? -14.789 -1.168 -3.336 1 98.12 99 ARG A C 1
ATOM 812 O O . ARG A 1 99 ? -15.117 -1.006 -2.158 1 98.12 99 ARG A O 1
ATOM 819 N N . SER A 1 100 ? -15.305 -0.524 -4.32 1 97.19 100 SER A N 1
ATOM 820 C CA . SER A 1 100 ? -16.375 0.437 -4.09 1 97.19 100 SER A CA 1
ATOM 821 C C . SER A 1 100 ? -17.594 -0.232 -3.461 1 97.19 100 SER A C 1
ATOM 823 O O . SER A 1 100 ? -18.156 0.28 -2.492 1 97.19 100 SER A O 1
ATOM 825 N N . ARG A 1 101 ? -17.938 -1.354 -4.004 1 97.25 101 ARG A N 1
ATOM 826 C CA . ARG A 1 101 ? -19.094 -2.094 -3.529 1 97.25 101 ARG A CA 1
ATOM 827 C C . ARG A 1 101 ? -18.906 -2.551 -2.086 1 97.25 101 ARG A C 1
ATOM 829 O O . ARG A 1 101 ? -19.766 -2.332 -1.238 1 97.25 101 ARG A O 1
ATOM 836 N N . VAL A 1 102 ? -17.812 -3.111 -1.837 1 97.81 102 VAL A N 1
ATOM 837 C CA . VAL A 1 102 ? -17.531 -3.662 -0.516 1 97.81 102 VAL A CA 1
ATOM 838 C C . VAL A 1 102 ? -17.328 -2.527 0.487 1 97.81 102 VAL A C 1
ATOM 840 O O . VAL A 1 102 ? -17.719 -2.645 1.65 1 97.81 102 VAL A O 1
ATOM 843 N N . SER A 1 103 ? -16.688 -1.433 0.016 1 96.31 103 SER A N 1
ATOM 844 C CA . SER A 1 103 ? -16.531 -0.273 0.885 1 96.31 103 SER A CA 1
ATOM 845 C C . SER A 1 103 ? -17.875 0.232 1.401 1 96.31 103 SER A C 1
ATOM 847 O O . SER A 1 103 ? -18.016 0.537 2.588 1 96.31 103 SER A O 1
ATOM 849 N N . HIS A 1 104 ? -18.828 0.291 0.528 1 96.44 104 HIS A N 1
ATOM 850 C CA . HIS A 1 104 ? -20.172 0.711 0.912 1 96.44 104 HIS A CA 1
ATOM 851 C C . HIS A 1 104 ? -20.781 -0.264 1.908 1 96.44 104 HIS A C 1
ATOM 853 O O . HIS A 1 104 ? -21.344 0.153 2.928 1 96.44 104 HIS A O 1
ATOM 859 N N . MET A 1 105 ? -20.656 -1.501 1.642 1 96.94 105 MET A N 1
ATOM 860 C CA . MET A 1 105 ? -21.203 -2.541 2.514 1 96.94 105 MET A CA 1
ATOM 861 C C . MET A 1 105 ? -20.531 -2.498 3.887 1 96.94 105 MET A C 1
ATOM 863 O O . MET A 1 105 ? -21.188 -2.752 4.902 1 96.94 105 MET A O 1
ATOM 867 N N . TYR A 1 106 ? -19.266 -2.213 3.877 1 95.88 106 TYR A N 1
ATOM 868 C CA . TYR A 1 106 ? -18.531 -2.109 5.129 1 95.88 106 TYR A CA 1
ATOM 869 C C . TYR A 1 106 ? -19.031 -0.94 5.965 1 95.88 106 TYR A C 1
ATOM 871 O O . TYR A 1 106 ? -19.234 -1.073 7.176 1 95.88 106 TYR A O 1
ATOM 879 N N . GLU A 1 107 ? -19.203 0.175 5.34 1 93.81 107 GLU A N 1
ATOM 880 C CA . GLU A 1 107 ? -19.734 1.359 6.012 1 93.81 107 GLU A CA 1
ATOM 881 C C . GLU A 1 107 ? -21.109 1.088 6.613 1 93.81 107 GLU A C 1
ATOM 883 O O . GLU A 1 107 ? -21.438 1.613 7.68 1 93.81 107 GLU A O 1
ATOM 888 N N . GLU A 1 108 ? -21.859 0.207 5.992 1 94.88 108 GLU A N 1
ATOM 889 C CA . GLU A 1 108 ? -23.203 -0.161 6.449 1 94.88 108 GLU A CA 1
ATOM 890 C C . GLU A 1 108 ? -23.141 -1.242 7.523 1 94.88 108 GLU A C 1
ATOM 892 O O . GLU A 1 108 ? -24.156 -1.563 8.148 1 94.88 108 GLU A O 1
ATOM 897 N N . GLY A 1 109 ? -22.016 -1.771 7.68 1 93.38 109 GLY A N 1
ATOM 898 C CA . GLY A 1 109 ? -21.828 -2.789 8.703 1 93.38 109 GLY A CA 1
ATOM 899 C C . GLY A 1 109 ? -22.203 -4.18 8.234 1 93.38 109 GLY A C 1
ATOM 900 O O . GLY A 1 109 ? -22.422 -5.082 9.047 1 93.38 109 GLY A O 1
ATOM 901 N N . SER A 1 110 ? -22.234 -4.438 6.949 1 94.25 110 SER A N 1
ATOM 902 C CA . SER A 1 110 ? -22.734 -5.695 6.414 1 94.25 110 SER A CA 1
ATOM 903 C C . SER A 1 110 ? -21.594 -6.664 6.105 1 94.25 110 SER A C 1
ATOM 905 O O . SER A 1 110 ? -21.844 -7.844 5.84 1 94.25 110 SER A O 1
ATOM 907 N N . VAL A 1 111 ? -20.406 -6.191 6.078 1 94.12 111 VAL A N 1
ATOM 908 C CA . VAL A 1 111 ? -19.297 -7.086 5.793 1 94.12 111 VAL A CA 1
ATOM 909 C C . VAL A 1 111 ? -18.219 -6.941 6.871 1 94.12 111 VAL A C 1
ATOM 911 O O . VAL A 1 111 ? -18.109 -5.895 7.512 1 94.12 111 VAL A O 1
ATOM 914 N N . HIS A 1 112 ? -17.453 -7.961 7.047 1 92.38 112 HIS A N 1
ATOM 915 C CA . HIS A 1 112 ? -16.359 -7.977 8 1 92.38 112 HIS A CA 1
ATOM 916 C C . HIS A 1 112 ? -15.188 -7.129 7.512 1 92.38 112 HIS A C 1
ATOM 918 O O . HIS A 1 112 ? -14.969 -7.016 6.305 1 92.38 112 HIS A O 1
ATOM 924 N N . GLU A 1 113 ? -14.398 -6.617 8.414 1 93.62 113 GLU A N 1
ATOM 925 C CA . GLU A 1 113 ? -13.297 -5.699 8.125 1 93.62 113 GLU A CA 1
ATOM 926 C C . GLU A 1 113 ? -12.227 -6.367 7.262 1 93.62 113 GLU A C 1
ATOM 928 O O . GLU A 1 113 ? -11.617 -5.719 6.414 1 93.62 113 GLU A O 1
ATOM 933 N N . ASP A 1 114 ? -12.094 -7.637 7.426 1 95.44 114 ASP A N 1
ATOM 934 C CA . ASP A 1 114 ? -11.07 -8.352 6.672 1 95.44 114 ASP A CA 1
ATOM 935 C C . ASP A 1 114 ? -11.375 -8.336 5.176 1 95.44 114 ASP A C 1
ATOM 937 O O . ASP A 1 114 ? -10.461 -8.273 4.348 1 95.44 114 ASP A O 1
ATOM 941 N N . LEU A 1 115 ? -12.625 -8.438 4.887 1 97.38 115 LEU A N 1
ATOM 942 C CA . LEU A 1 115 ? -12.992 -8.375 3.479 1 97.38 115 LEU A CA 1
ATOM 943 C C . LEU A 1 115 ? -12.703 -6.988 2.908 1 97.38 115 LEU A C 1
ATOM 945 O O . LEU A 1 115 ? -12.234 -6.863 1.776 1 97.38 115 LEU A O 1
ATOM 949 N N . TYR A 1 116 ? -13.016 -6.031 3.688 1 97.69 116 TYR A N 1
ATOM 950 C CA . TYR A 1 116 ? -12.695 -4.66 3.309 1 97.69 116 TYR A CA 1
ATOM 951 C C . TYR A 1 116 ? -11.203 -4.488 3.072 1 97.69 116 TYR A C 1
ATOM 953 O O . TYR A 1 116 ? -10.789 -3.906 2.068 1 97.69 116 TYR A O 1
ATOM 961 N N . TYR A 1 117 ? -10.367 -5.012 3.943 1 97.44 117 TYR A N 1
ATOM 962 C CA . TYR A 1 117 ? -8.914 -4.914 3.822 1 97.44 117 TYR A CA 1
ATOM 963 C C . TYR A 1 117 ? -8.422 -5.629 2.57 1 97.44 117 TYR A C 1
ATOM 965 O O . TYR A 1 117 ? -7.504 -5.156 1.897 1 97.44 117 TYR A O 1
ATOM 973 N N . LEU A 1 118 ? -9.039 -6.691 2.271 1 98.25 118 LEU A N 1
ATOM 974 C CA . LEU A 1 118 ? -8.633 -7.441 1.087 1 98.25 118 LEU A CA 1
ATOM 975 C C . LEU A 1 118 ? -8.859 -6.625 -0.179 1 98.25 118 LEU A C 1
ATOM 977 O O . LEU A 1 118 ? -7.965 -6.508 -1.019 1 98.25 118 LEU A O 1
ATOM 981 N N . VAL A 1 119 ? -10.047 -6.059 -0.295 1 98.44 119 VAL A N 1
ATOM 982 C CA . VAL A 1 119 ? -10.398 -5.383 -1.538 1 98.44 119 VAL A CA 1
ATOM 983 C C . VAL A 1 119 ? -9.625 -4.07 -1.652 1 98.44 119 VAL A C 1
ATOM 985 O O . VAL A 1 119 ? -9.438 -3.549 -2.754 1 98.44 119 VAL A O 1
ATOM 988 N N . CYS A 1 120 ? -9.164 -3.506 -0.543 1 97.56 120 CYS A N 1
ATOM 989 C CA . CYS A 1 120 ? -8.359 -2.291 -0.575 1 97.56 120 CYS A CA 1
ATOM 990 C C . CYS A 1 120 ? -6.969 -2.572 -1.128 1 97.56 120 CYS A C 1
ATOM 992 O O . CYS A 1 120 ? -6.301 -1.667 -1.634 1 97.56 120 CYS A O 1
ATOM 994 N N . GLY A 1 121 ? -6.496 -3.809 -0.974 1 97.69 121 GLY A N 1
ATOM 995 C CA . GLY A 1 121 ? -5.25 -4.215 -1.604 1 97.69 121 GLY A CA 1
ATOM 996 C C . GLY A 1 121 ? -4.07 -4.211 -0.652 1 97.69 121 GLY A C 1
ATOM 997 O O . GLY A 1 121 ? -4.133 -3.605 0.419 1 97.69 121 GLY A O 1
ATOM 998 N N . PRO A 1 122 ? -3.021 -4.852 -0.997 1 98 122 PRO A N 1
ATOM 999 C CA . PRO A 1 122 ? -1.803 -4.961 -0.192 1 98 122 PRO A CA 1
ATOM 1000 C C . PRO A 1 122 ? -0.812 -3.832 -0.464 1 98 122 PRO A C 1
ATOM 1002 O O . PRO A 1 122 ? -1.078 -2.957 -1.293 1 98 122 PRO A O 1
ATOM 1005 N N . LEU A 1 123 ? 0.254 -3.895 0.317 1 97.88 123 LEU A N 1
ATOM 1006 C CA . LEU A 1 123 ? 1.428 -3.098 -0.026 1 97.88 123 LEU A CA 1
ATOM 1007 C C . LEU A 1 123 ? 1.968 -3.488 -1.397 1 97.88 123 LEU A C 1
ATOM 1009 O O . LEU A 1 123 ? 1.984 -4.672 -1.748 1 97.88 123 LEU A O 1
ATOM 1013 N N . ARG A 1 124 ? 2.445 -2.5 -2.068 1 96.75 124 ARG A N 1
ATOM 1014 C CA . ARG A 1 124 ? 3.084 -2.785 -3.35 1 96.75 124 ARG A CA 1
ATOM 1015 C C . ARG A 1 124 ? 4.453 -3.43 -3.148 1 96.75 124 ARG A C 1
ATOM 1017 O O . ARG A 1 124 ? 4.961 -4.109 -4.043 1 96.75 124 ARG A O 1
ATOM 1024 N N . THR A 1 125 ? 5.055 -3.148 -2.037 1 96.88 125 THR A N 1
ATOM 1025 C CA . THR A 1 125 ? 6.297 -3.816 -1.673 1 96.88 125 THR A CA 1
ATOM 1026 C C . THR A 1 125 ? 6.016 -5.172 -1.034 1 96.88 125 THR A C 1
ATOM 1028 O O . THR A 1 125 ? 5.328 -5.254 -0.013 1 96.88 125 THR A O 1
ATOM 1031 N N . VAL A 1 126 ? 6.578 -6.148 -1.639 1 97.94 126 VAL A N 1
ATOM 1032 C CA . VAL A 1 126 ? 6.348 -7.504 -1.145 1 97.94 126 VAL A CA 1
ATOM 1033 C C . VAL A 1 126 ? 7.617 -8.039 -0.488 1 97.94 126 VAL A C 1
ATOM 1035 O O . VAL A 1 126 ? 8.703 -7.48 -0.678 1 97.94 126 VAL A O 1
ATOM 1038 N N . ARG A 1 127 ? 7.434 -9.055 0.325 1 96.81 127 ARG A N 1
ATOM 1039 C CA . ARG A 1 127 ? 8.555 -9.852 0.822 1 96.81 127 ARG A CA 1
ATOM 1040 C C . ARG A 1 127 ? 8.734 -11.117 -0.009 1 96.81 127 ARG A C 1
ATOM 1042 O O . ARG A 1 127 ? 7.785 -11.883 -0.208 1 96.81 127 ARG A O 1
ATOM 1049 N N . CYS A 1 128 ? 9.891 -11.289 -0.472 1 97.31 128 CYS A N 1
ATOM 1050 C CA . CYS A 1 128 ? 10.195 -12.43 -1.328 1 97.31 128 CYS A CA 1
ATOM 1051 C C . CYS A 1 128 ? 10.961 -13.508 -0.559 1 97.31 128 CYS A C 1
ATOM 1053 O O . CYS A 1 128 ? 11.891 -13.195 0.182 1 97.31 128 CYS A O 1
ATOM 1055 N N . TYR A 1 129 ? 10.562 -14.727 -0.79 1 96.56 129 TYR A N 1
ATOM 1056 C CA . TYR A 1 129 ? 11.219 -15.867 -0.163 1 96.56 129 TYR A CA 1
ATOM 1057 C C . TYR A 1 129 ? 11.758 -16.828 -1.213 1 96.56 129 TYR A C 1
ATOM 1059 O O . TYR A 1 129 ? 11.273 -16.859 -2.344 1 96.56 129 TYR A O 1
ATOM 1067 N N . SER A 1 130 ? 12.727 -17.594 -0.793 1 94.81 130 SER A N 1
ATOM 1068 C CA . SER A 1 130 ? 13.328 -18.547 -1.718 1 94.81 130 SER A CA 1
ATOM 1069 C C . SER A 1 130 ? 12.773 -19.953 -1.489 1 94.81 130 SER A C 1
ATOM 1071 O O . SER A 1 130 ? 13.008 -20.859 -2.295 1 94.81 130 SER A O 1
ATOM 1073 N N . GLY A 1 131 ? 12.008 -20.188 -0.426 1 95.94 131 GLY A N 1
ATOM 1074 C CA . GLY A 1 131 ? 11.43 -21.484 -0.133 1 95.94 131 GLY A CA 1
ATOM 1075 C C . GLY A 1 131 ? 10.133 -21.406 0.653 1 95.94 131 GLY A C 1
ATOM 1076 O O . GLY A 1 131 ? 9.836 -20.375 1.256 1 95.94 131 GLY A O 1
ATOM 1077 N N . TYR A 1 132 ? 9.438 -22.453 0.585 1 96.44 132 TYR A N 1
ATOM 1078 C CA . TYR A 1 132 ? 8.141 -22.531 1.253 1 96.44 132 TYR A CA 1
ATOM 1079 C C . TYR A 1 132 ? 7.711 -23.969 1.452 1 96.44 132 TYR A C 1
ATOM 1081 O O . TYR A 1 132 ? 7.914 -24.812 0.573 1 96.44 132 TYR A O 1
ATOM 1089 N N . ILE A 1 133 ? 7.156 -24.234 2.602 1 96.25 133 ILE A N 1
ATOM 1090 C CA . ILE A 1 133 ? 6.602 -25.562 2.879 1 96.25 133 ILE A CA 1
ATOM 1091 C C . ILE A 1 133 ? 5.078 -25.469 2.975 1 96.25 133 ILE A C 1
ATOM 1093 O O . ILE A 1 133 ? 4.547 -24.672 3.746 1 96.25 133 ILE A O 1
ATOM 1097 N N . VAL A 1 134 ? 4.5 -26.25 2.213 1 95.94 134 VAL A N 1
ATOM 1098 C CA . VAL A 1 134 ? 3.039 -26.234 2.232 1 95.94 134 VAL A CA 1
ATOM 1099 C C . VAL A 1 134 ? 2.512 -27.578 1.714 1 95.94 134 VAL A C 1
ATOM 1101 O O . VAL A 1 134 ? 3.168 -28.234 0.905 1 95.94 134 VAL A O 1
ATOM 1104 N N . ASN A 1 135 ? 1.325 -27.984 2.143 1 92.06 135 ASN A N 1
ATOM 1105 C CA . ASN A 1 135 ? 0.641 -29.188 1.677 1 92.06 135 ASN A CA 1
ATOM 1106 C C . ASN A 1 135 ? 1.562 -30.406 1.705 1 92.06 135 ASN A C 1
ATOM 1108 O O . ASN A 1 135 ? 1.519 -31.234 0.804 1 92.06 135 ASN A O 1
ATOM 1112 N N . GLY A 1 136 ? 2.492 -30.406 2.623 1 91.81 136 GLY A N 1
ATOM 1113 C CA . GLY A 1 136 ? 3.387 -31.531 2.768 1 91.81 136 GLY A CA 1
ATOM 1114 C C . GLY A 1 136 ? 4.566 -31.5 1.811 1 91.81 136 GLY A C 1
ATOM 1115 O O . GLY A 1 136 ? 5.34 -32.438 1.732 1 91.81 136 GLY A O 1
ATOM 1116 N N . PHE A 1 137 ? 4.652 -30.406 1.08 1 94.12 137 PHE A N 1
ATOM 1117 C CA . PHE A 1 137 ? 5.719 -30.266 0.098 1 94.12 137 PHE A CA 1
ATOM 1118 C C . PHE A 1 137 ? 6.66 -29.125 0.475 1 94.12 137 PHE A C 1
ATOM 1120 O O . PHE A 1 137 ? 6.234 -28.141 1.07 1 94.12 137 PHE A O 1
ATOM 1127 N N . ARG A 1 138 ? 7.891 -29.328 0.088 1 93.56 138 ARG A N 1
ATOM 1128 C CA . ARG A 1 138 ? 8.898 -28.281 0.217 1 93.56 138 ARG A CA 1
ATOM 1129 C C . ARG A 1 138 ? 9.266 -27.703 -1.146 1 93.56 138 ARG A C 1
ATOM 1131 O O . ARG A 1 138 ? 9.758 -28.422 -2.018 1 93.56 138 ARG A O 1
ATOM 1138 N N . PHE A 1 139 ? 9.078 -26.453 -1.278 1 95.31 139 PHE A N 1
ATOM 1139 C CA . PHE A 1 139 ? 9.352 -25.781 -2.541 1 95.31 139 PHE A CA 1
ATOM 1140 C C . PHE A 1 139 ? 10.57 -24.859 -2.418 1 95.31 139 PHE A C 1
ATOM 1142 O O . PHE A 1 139 ? 10.805 -24.266 -1.363 1 95.31 139 PHE A O 1
ATOM 1149 N N . HIS A 1 140 ? 11.297 -24.828 -3.512 1 95.38 140 HIS A N 1
ATOM 1150 C CA . HIS A 1 140 ? 12.359 -23.844 -3.691 1 95.38 140 HIS A CA 1
ATOM 1151 C C . HIS A 1 140 ? 12.258 -23.156 -5.055 1 95.38 140 HIS A C 1
ATOM 1153 O O . HIS A 1 140 ? 11.922 -23.812 -6.051 1 95.38 140 HIS A O 1
ATOM 1159 N N . THR A 1 141 ? 12.562 -21.938 -5.031 1 95.25 141 THR A N 1
ATOM 1160 C CA . THR A 1 141 ? 12.594 -21.234 -6.305 1 95.25 141 THR A CA 1
ATOM 1161 C C . THR A 1 141 ? 13.703 -21.781 -7.203 1 95.25 141 THR A C 1
ATOM 1163 O O . THR A 1 141 ? 14.664 -22.391 -6.715 1 95.25 141 THR A O 1
ATOM 1166 N N . LEU A 1 142 ? 13.625 -21.562 -8.414 1 90.06 142 LEU A N 1
ATOM 1167 C CA . LEU A 1 142 ? 14.562 -22.078 -9.398 1 90.06 142 LEU A CA 1
ATOM 1168 C C . LEU A 1 142 ? 15.969 -21.562 -9.148 1 90.06 142 LEU A C 1
ATOM 1170 O O . LEU A 1 142 ? 16.953 -22.297 -9.266 1 90.06 142 LEU A O 1
ATOM 1174 N N . ASP A 1 143 ? 16.109 -20.344 -8.875 1 82.25 143 ASP A N 1
ATOM 1175 C CA . ASP A 1 143 ? 17.406 -19.719 -8.664 1 82.25 143 ASP A CA 1
ATOM 1176 C C . ASP A 1 143 ? 18.141 -20.375 -7.496 1 82.25 143 ASP A C 1
ATOM 1178 O O . ASP A 1 143 ? 19.375 -20.5 -7.523 1 82.25 143 ASP A O 1
ATOM 1182 N N . ARG A 1 144 ? 17.438 -20.734 -6.582 1 74.75 144 ARG A N 1
ATOM 1183 C CA . ARG A 1 144 ? 18.031 -21.391 -5.426 1 74.75 144 ARG A CA 1
ATOM 1184 C C . ARG A 1 144 ? 18.5 -22.797 -5.77 1 74.75 144 ARG A C 1
ATOM 1186 O O . ARG A 1 144 ? 19.469 -23.297 -5.191 1 74.75 144 ARG A O 1
ATOM 1193 N N . GLN A 1 145 ? 17.812 -23.375 -6.688 1 64.56 145 GLN A N 1
ATOM 1194 C CA . GLN A 1 145 ? 18.078 -24.766 -7.074 1 64.56 145 GLN A CA 1
ATOM 1195 C C . GLN A 1 145 ? 19.391 -24.875 -7.855 1 64.56 145 GLN A C 1
ATOM 1197 O O . GLN A 1 145 ? 20.047 -25.922 -7.809 1 64.56 145 GLN A O 1
ATOM 1202 N N . GLU A 1 146 ? 19.547 -23.922 -8.68 1 58.94 146 GLU A N 1
ATOM 1203 C CA . GLU A 1 146 ? 20.766 -24.016 -9.484 1 58.94 146 GLU A CA 1
ATOM 1204 C C . GLU A 1 146 ? 21.953 -24.422 -8.633 1 58.94 146 GLU A C 1
ATOM 1206 O O . GLU A 1 146 ? 22.906 -25.031 -9.133 1 58.94 146 GLU A O 1
ATOM 1211 N N . ASN A 1 147 ? 21.719 -24.234 -7.43 1 51.81 147 ASN A N 1
ATOM 1212 C CA . ASN A 1 147 ? 22.859 -24.578 -6.594 1 51.81 147 ASN A CA 1
ATOM 1213 C C . ASN A 1 147 ? 22.656 -25.922 -5.887 1 51.81 147 ASN A C 1
ATOM 1215 O O . ASN A 1 147 ? 23.484 -26.328 -5.062 1 51.81 147 ASN A O 1
ATOM 1219 N N . ARG A 1 148 ? 21.422 -26.547 -6.18 1 58.22 148 ARG A N 1
ATOM 1220 C CA . ARG A 1 148 ? 21.172 -27.734 -5.383 1 58.22 148 ARG A CA 1
ATOM 1221 C C . ARG A 1 148 ? 20.812 -28.922 -6.27 1 58.22 148 ARG A C 1
ATOM 1223 O O . ARG A 1 148 ? 20.469 -28.75 -7.441 1 58.22 148 ARG A O 1
ATOM 1230 N N . LYS A 1 149 ? 21.047 -30.109 -5.852 1 52.78 149 LYS A N 1
ATOM 1231 C CA . LYS A 1 149 ? 20.875 -31.406 -6.52 1 52.78 149 LYS A CA 1
ATOM 1232 C C . LYS A 1 149 ? 19.406 -31.734 -6.719 1 52.78 149 LYS A C 1
ATOM 1234 O O . LYS A 1 149 ? 19.031 -32.438 -7.664 1 52.78 149 LYS A O 1
ATOM 1239 N N . THR A 1 150 ? 18.531 -31.188 -5.742 1 58.91 150 THR A N 1
ATOM 1240 C CA . THR A 1 150 ? 17.141 -31.594 -5.793 1 58.91 150 THR A CA 1
ATOM 1241 C C . THR A 1 150 ? 16.281 -30.5 -6.438 1 58.91 150 THR A C 1
ATOM 1243 O O . THR A 1 150 ? 16.5 -29.312 -6.195 1 58.91 150 THR A O 1
ATOM 1246 N N . GLN A 1 151 ? 15.484 -30.938 -7.453 1 72.12 151 GLN A N 1
ATOM 1247 C CA . GLN A 1 151 ? 14.578 -30.062 -8.18 1 72.12 151 GLN A CA 1
ATOM 1248 C C . GLN A 1 151 ? 13.297 -29.812 -7.387 1 72.12 151 GLN A C 1
ATOM 1250 O O . GLN A 1 151 ? 12.336 -30.578 -7.488 1 72.12 151 GLN A O 1
ATOM 1255 N N . ASN A 1 152 ? 13.141 -28.812 -6.543 1 87 152 ASN A N 1
ATOM 1256 C CA . ASN A 1 152 ? 11.953 -28.547 -5.734 1 87 152 ASN A CA 1
ATOM 1257 C C . ASN A 1 152 ? 11.195 -27.328 -6.246 1 87 152 ASN A C 1
ATOM 1259 O O . ASN A 1 152 ? 10.445 -26.703 -5.496 1 87 152 ASN A O 1
ATOM 1263 N N . SER A 1 153 ? 11.438 -27.047 -7.531 1 95.12 153 SER A N 1
ATOM 1264 C CA . SER A 1 153 ? 10.797 -25.844 -8.055 1 95.12 153 SER A CA 1
ATOM 1265 C C . SER A 1 153 ? 9.594 -26.188 -8.922 1 95.12 153 SER A C 1
ATOM 1267 O O . SER A 1 153 ? 8.883 -25.297 -9.391 1 95.12 153 SER A O 1
ATOM 1269 N N . GLY A 1 154 ? 9.352 -27.469 -9.188 1 96.31 154 GLY A N 1
ATOM 1270 C CA . GLY A 1 154 ? 8.219 -27.875 -10.008 1 96.31 154 GLY A CA 1
ATOM 1271 C C . GLY A 1 154 ? 6.891 -27.719 -9.297 1 96.31 154 GLY A C 1
ATOM 1272 O O . GLY A 1 154 ? 6.754 -28.094 -8.125 1 96.31 154 GLY A O 1
ATOM 1273 N N . VAL A 1 155 ? 5.949 -27.141 -10 1 96.62 155 VAL A N 1
ATOM 1274 C CA . VAL A 1 155 ? 4.641 -26.859 -9.422 1 96.62 155 VAL A CA 1
ATOM 1275 C C . VAL A 1 155 ? 3.541 -27.391 -10.336 1 96.62 155 VAL A C 1
ATOM 1277 O O . VAL A 1 155 ? 3.65 -27.297 -11.562 1 96.62 155 VAL A O 1
ATOM 1280 N N . MET A 1 156 ? 2.572 -27.922 -9.734 1 96.19 156 MET A N 1
ATOM 1281 C CA . MET A 1 156 ? 1.342 -28.297 -10.43 1 96.19 156 MET A CA 1
ATOM 1282 C C . MET A 1 156 ? 0.123 -27.703 -9.734 1 96.19 156 MET A C 1
ATOM 1284 O O . MET A 1 156 ? 0.057 -27.672 -8.5 1 96.19 156 MET A O 1
ATOM 1288 N N . VAL A 1 157 ? -0.738 -27.156 -10.477 1 95.19 157 VAL A N 1
ATOM 1289 C CA . VAL A 1 157 ? -2.002 -26.641 -9.969 1 95.19 157 VAL A CA 1
ATOM 1290 C C . VAL A 1 157 ? -3.164 -27.234 -10.75 1 95.19 157 VAL A C 1
ATOM 1292 O O . VAL A 1 157 ? -3.076 -27.422 -11.969 1 95.19 157 VAL A O 1
ATOM 1295 N N . ARG A 1 158 ? -4.223 -27.5 -10.016 1 91.88 158 ARG A N 1
ATOM 1296 C CA . ARG A 1 158 ? -5.438 -27.984 -10.664 1 91.88 158 ARG A CA 1
ATOM 1297 C C . ARG A 1 158 ? -6.395 -26.844 -10.977 1 91.88 158 ARG A C 1
ATOM 1299 O O . ARG A 1 158 ? -6.578 -25.938 -10.156 1 91.88 158 ARG A O 1
ATOM 1306 N N . GLY A 1 159 ? -6.773 -26.781 -12.188 1 82.25 159 GLY A N 1
ATOM 1307 C CA . GLY A 1 159 ? -7.73 -25.766 -12.57 1 82.25 159 GLY A CA 1
ATOM 1308 C C . GLY A 1 159 ? -9.047 -25.859 -11.828 1 82.25 159 GLY A C 1
ATOM 1309 O O . GLY A 1 159 ? -9.227 -26.766 -11 1 82.25 159 GLY A O 1
ATOM 1310 N N . ASP A 1 160 ? -9.891 -24.828 -11.992 1 67.06 160 ASP A N 1
ATOM 1311 C CA . ASP A 1 160 ? -11.195 -24.766 -11.336 1 67.06 160 ASP A CA 1
ATOM 1312 C C . ASP A 1 160 ? -12.031 -26 -11.633 1 67.06 160 ASP A C 1
ATOM 1314 O O . ASP A 1 160 ? -11.75 -26.734 -12.586 1 67.06 160 ASP A O 1
ATOM 1318 N N . ASP A 1 161 ? -12.836 -26.453 -10.648 1 56.03 161 ASP A N 1
ATOM 1319 C CA . ASP A 1 161 ? -13.656 -27.641 -10.469 1 56.03 161 ASP A CA 1
ATOM 1320 C C . ASP A 1 161 ? -14.164 -28.172 -11.805 1 56.03 161 ASP A C 1
ATOM 1322 O O . ASP A 1 161 ? -14.32 -29.375 -11.984 1 56.03 161 ASP A O 1
ATOM 1326 N N . HIS A 1 162 ? -14.273 -27.266 -12.695 1 55 162 HIS A N 1
ATOM 1327 C CA . HIS A 1 162 ? -14.977 -27.859 -13.828 1 55 162 HIS A CA 1
ATOM 1328 C C . HIS A 1 162 ? -14 -28.375 -14.875 1 55 162 HIS A C 1
ATOM 1330 O O . HIS A 1 162 ? -14.391 -29.078 -15.805 1 55 162 HIS A O 1
ATOM 1336 N N . SER A 1 163 ? -12.766 -28.031 -14.602 1 60.38 163 SER A N 1
ATOM 1337 C CA . SER A 1 163 ? -11.844 -28.516 -15.617 1 60.38 163 SER A CA 1
ATOM 1338 C C . SER A 1 163 ? -10.797 -29.453 -15.016 1 60.38 163 SER A C 1
ATOM 1340 O O . SER A 1 163 ? -10.305 -29.219 -13.914 1 60.38 163 SER A O 1
ATOM 1342 N N . ASP A 1 164 ? -10.758 -30.688 -15.281 1 69.12 164 ASP A N 1
ATOM 1343 C CA . ASP A 1 164 ? -9.75 -31.672 -14.906 1 69.12 164 ASP A CA 1
ATOM 1344 C C . ASP A 1 164 ? -8.375 -31.297 -15.461 1 69.12 164 ASP A C 1
ATOM 1346 O O . ASP A 1 164 ? -7.504 -32.156 -15.617 1 69.12 164 ASP A O 1
ATOM 1350 N N . LYS A 1 165 ? -8.273 -30 -15.641 1 86.25 165 LYS A N 1
ATOM 1351 C CA . LYS A 1 165 ? -7.023 -29.594 -16.281 1 86.25 165 LYS A CA 1
ATOM 1352 C C . LYS A 1 165 ? -5.953 -29.297 -15.227 1 86.25 165 LYS A C 1
ATOM 1354 O O . LYS A 1 165 ? -6.238 -28.719 -14.18 1 86.25 165 LYS A O 1
ATOM 1359 N N . GLU A 1 166 ? -4.777 -29.812 -15.523 1 93.06 166 GLU A N 1
ATOM 1360 C CA . GLU A 1 166 ? -3.611 -29.578 -14.68 1 93.06 166 GLU A CA 1
ATOM 1361 C C . GLU A 1 166 ? -2.611 -28.641 -15.359 1 93.06 166 GLU A C 1
ATOM 1363 O O . GLU A 1 166 ? -2.385 -28.75 -16.562 1 93.06 166 GLU A O 1
ATOM 1368 N N . TYR A 1 167 ? -2.158 -27.766 -14.602 1 95.19 167 TYR A N 1
ATOM 1369 C CA . TYR A 1 167 ? -1.131 -26.844 -15.078 1 95.19 167 TYR A CA 1
ATOM 1370 C C . TYR A 1 167 ? 0.215 -27.141 -14.43 1 95.19 167 TYR A C 1
ATOM 1372 O O . TYR A 1 167 ? 0.281 -27.438 -13.234 1 95.19 167 TYR A O 1
ATOM 1380 N N . TYR A 1 168 ? 1.232 -27.094 -15.258 1 96.12 168 TYR A N 1
ATOM 1381 C CA . TYR A 1 168 ? 2.582 -27.391 -14.797 1 96.12 168 TYR A CA 1
ATOM 1382 C C . TYR A 1 168 ? 3.51 -26.203 -14.992 1 96.12 168 TYR A C 1
ATOM 1384 O O . TYR A 1 168 ? 3.479 -25.562 -16.047 1 96.12 168 TYR A O 1
ATOM 1392 N N . GLY A 1 169 ? 4.23 -25.906 -13.961 1 96.38 169 GLY A N 1
ATOM 1393 C CA . GLY A 1 169 ? 5.129 -24.781 -14.07 1 96.38 169 GLY A CA 1
ATOM 1394 C C . GLY A 1 169 ? 6.328 -24.875 -13.141 1 96.38 169 GLY A C 1
ATOM 1395 O O . GLY A 1 169 ? 6.551 -25.906 -12.516 1 96.38 169 GLY A O 1
ATOM 1396 N N . VAL A 1 170 ? 7.141 -23.844 -13.234 1 96.12 170 VAL A N 1
ATOM 1397 C CA . VAL A 1 170 ? 8.34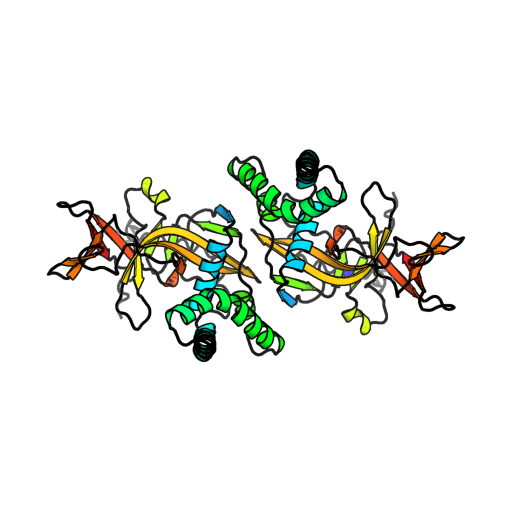4 -23.734 -12.414 1 96.12 170 VAL A CA 1
ATOM 1398 C C . VAL A 1 170 ? 8.25 -22.5 -11.508 1 96.12 170 VAL A C 1
ATOM 1400 O O . VAL A 1 170 ? 7.906 -21.422 -11.969 1 96.12 170 VAL A O 1
ATOM 1403 N N . LEU A 1 171 ? 8.602 -22.75 -10.258 1 97.12 171 LEU A N 1
ATOM 1404 C CA . LEU A 1 171 ? 8.516 -21.688 -9.25 1 97.12 171 LEU A CA 1
ATOM 1405 C C . LEU A 1 171 ? 9.648 -20.688 -9.414 1 97.12 171 LEU A C 1
ATOM 1407 O O . LEU A 1 171 ? 10.82 -21.047 -9.312 1 97.12 171 LEU A O 1
ATOM 1411 N N . ARG A 1 172 ? 9.266 -19.391 -9.656 1 96.31 172 ARG A N 1
ATOM 1412 C CA . ARG A 1 172 ? 10.258 -18.344 -9.859 1 96.31 172 ARG A CA 1
ATOM 1413 C C . ARG A 1 172 ? 10.438 -17.5 -8.609 1 96.31 172 ARG A C 1
ATOM 1415 O O . ARG A 1 172 ? 11.555 -17.125 -8.258 1 96.31 172 ARG A O 1
ATOM 1422 N N . ASP A 1 173 ? 9.305 -17.203 -7.988 1 97.12 173 ASP A N 1
ATOM 1423 C CA . ASP A 1 173 ? 9.344 -16.359 -6.801 1 97.12 173 ASP A CA 1
ATOM 1424 C C . ASP A 1 173 ? 8.203 -16.688 -5.848 1 97.12 173 ASP A C 1
ATOM 1426 O O . ASP A 1 173 ? 7.188 -17.266 -6.262 1 97.12 173 ASP A O 1
ATOM 1430 N N . ILE A 1 174 ? 8.406 -16.438 -4.625 1 98.12 174 ILE A N 1
ATOM 1431 C CA . ILE A 1 174 ? 7.383 -16.547 -3.594 1 98.12 174 ILE A CA 1
ATOM 1432 C C . ILE A 1 174 ? 7.168 -15.18 -2.943 1 98.12 174 ILE A C 1
ATOM 1434 O O . ILE A 1 174 ? 8.078 -14.625 -2.32 1 98.12 174 ILE A O 1
ATOM 1438 N N . TYR A 1 175 ? 5.961 -14.695 -3.08 1 98.31 175 TYR A N 1
ATOM 1439 C CA . TYR A 1 175 ? 5.637 -13.375 -2.547 1 98.31 175 TYR A CA 1
ATOM 1440 C C . TYR A 1 175 ? 4.785 -13.492 -1.289 1 98.31 175 TYR A C 1
ATOM 1442 O O . TYR A 1 175 ? 3.822 -14.258 -1.251 1 98.31 175 TYR A O 1
ATOM 1450 N N . GLU A 1 176 ? 5.121 -12.797 -0.289 1 98.31 176 GLU A N 1
ATOM 1451 C CA . GLU A 1 176 ? 4.191 -12.469 0.786 1 98.31 176 GLU A CA 1
ATOM 1452 C C . GLU A 1 176 ? 3.557 -11.094 0.561 1 98.31 176 GLU A C 1
ATOM 1454 O O . GLU A 1 176 ? 4.246 -10.07 0.592 1 98.31 176 GLU A O 1
ATOM 1459 N N . LEU A 1 177 ? 2.289 -11.07 0.332 1 98.19 177 LEU A N 1
ATOM 1460 C CA . LEU A 1 177 ? 1.524 -9.828 0.215 1 98.19 177 LEU A CA 1
ATOM 1461 C C . LEU A 1 177 ? 1.052 -9.352 1.584 1 98.19 177 LEU A C 1
ATOM 1463 O O . LEU A 1 177 ? 0.431 -10.109 2.33 1 98.19 177 LEU A O 1
ATOM 1467 N N . GLN A 1 178 ? 1.323 -8.109 1.902 1 97.44 178 GLN A N 1
ATOM 1468 C CA . GLN A 1 178 ? 0.947 -7.562 3.203 1 97.44 178 GLN A CA 1
ATOM 1469 C C . GLN A 1 178 ? -0.262 -6.641 3.084 1 97.44 178 GLN A C 1
ATOM 1471 O O . GLN A 1 178 ? -0.224 -5.648 2.352 1 97.44 178 GLN A O 1
ATOM 1476 N N . TYR A 1 179 ? -1.29 -7.004 3.783 1 97.25 179 TYR A N 1
ATOM 1477 C CA . TYR A 1 179 ? -2.531 -6.242 3.824 1 97.25 179 TYR A CA 1
ATOM 1478 C C . TYR A 1 179 ? -2.672 -5.5 5.148 1 97.25 179 TYR A C 1
ATOM 1480 O O . TYR A 1 179 ? -1.86 -5.684 6.059 1 97.25 179 TYR A O 1
ATOM 1488 N N . PRO A 1 180 ? -3.674 -4.59 5.141 1 94.44 180 PRO A N 1
ATOM 1489 C CA . PRO A 1 180 ? -3.893 -3.895 6.41 1 94.44 180 PRO A CA 1
ATOM 1490 C C . PRO A 1 180 ? -4.191 -4.852 7.562 1 94.44 180 PRO A C 1
ATOM 1492 O O . PRO A 1 180 ? -4.641 -5.977 7.332 1 94.44 180 PRO A O 1
ATOM 1495 N N . ASN A 1 181 ? -3.896 -4.355 8.805 1 91.5 181 ASN A N 1
ATOM 1496 C CA . ASN A 1 181 ? -4.219 -5.051 10.047 1 91.5 181 ASN A CA 1
ATOM 1497 C C . ASN A 1 181 ? -3.42 -6.344 10.188 1 91.5 181 ASN A C 1
ATOM 1499 O O . ASN A 1 181 ? -3.932 -7.34 10.695 1 91.5 181 ASN A O 1
ATOM 1503 N N . GLY A 1 182 ? -2.246 -6.352 9.602 1 90.94 182 GLY A N 1
ATOM 1504 C CA . GLY A 1 182 ? -1.345 -7.484 9.773 1 90.94 182 GLY A CA 1
ATOM 1505 C C . GLY A 1 182 ? -1.72 -8.68 8.914 1 90.94 182 GLY A C 1
ATOM 1506 O O . GLY A 1 182 ? -1.099 -9.734 9.016 1 90.94 182 GLY A O 1
ATOM 1507 N N . ASN A 1 183 ? -2.758 -8.539 8.086 1 94.94 183 ASN A N 1
ATOM 1508 C CA . ASN A 1 183 ? -3.16 -9.609 7.184 1 94.94 183 ASN A CA 1
ATOM 1509 C C . ASN A 1 183 ? -2.131 -9.828 6.078 1 94.94 183 ASN A C 1
ATOM 1511 O O . ASN A 1 183 ? -1.482 -8.883 5.629 1 94.94 183 ASN A O 1
ATOM 1515 N N . HIS A 1 184 ? -1.955 -11.039 5.734 1 96.38 184 HIS A N 1
ATOM 1516 C CA . HIS A 1 184 ? -1.038 -11.352 4.641 1 96.38 184 HIS A CA 1
ATOM 1517 C C . HIS A 1 184 ? -1.443 -12.633 3.928 1 96.38 184 HIS A C 1
ATOM 1519 O O . HIS A 1 184 ? -2.254 -13.406 4.445 1 96.38 184 HIS A O 1
ATOM 1525 N N . LEU A 1 185 ? -0.984 -12.836 2.822 1 97.31 185 LEU A N 1
ATOM 1526 C CA . LEU A 1 185 ? -1.124 -14.102 2.107 1 97.31 185 LEU A CA 1
ATOM 1527 C C . LEU A 1 185 ? 0.078 -14.344 1.201 1 97.31 185 LEU A C 1
ATOM 1529 O O . LEU A 1 185 ? 0.884 -13.438 0.972 1 97.31 185 LEU A O 1
ATOM 1533 N N . PHE A 1 186 ? 0.278 -15.578 0.724 1 98.31 186 PHE A N 1
ATOM 1534 C CA . PHE A 1 186 ? 1.438 -15.961 -0.071 1 98.31 186 PHE A CA 1
ATOM 1535 C C . PHE A 1 186 ? 1.022 -16.344 -1.489 1 98.31 186 PHE A C 1
ATOM 1537 O O . PHE A 1 186 ? 0.061 -17.078 -1.683 1 98.31 186 PHE A O 1
ATOM 1544 N N . ALA A 1 187 ? 1.726 -15.773 -2.416 1 98.38 187 ALA A N 1
ATOM 1545 C CA . ALA A 1 187 ? 1.509 -16.062 -3.83 1 98.38 187 ALA A CA 1
ATOM 1546 C C . ALA A 1 187 ? 2.785 -16.578 -4.488 1 98.38 187 ALA A C 1
ATOM 1548 O O . ALA A 1 187 ? 3.873 -16.047 -4.246 1 98.38 187 ALA A O 1
ATOM 1549 N N . PHE A 1 188 ? 2.674 -17.625 -5.258 1 98.25 188 PHE A N 1
ATOM 1550 C CA . PHE A 1 188 ? 3.762 -18.172 -6.062 1 98.25 188 PHE A CA 1
ATOM 1551 C C . PHE A 1 188 ? 3.742 -17.578 -7.465 1 98.25 188 PHE A C 1
ATOM 1553 O O . PHE A 1 188 ? 2.701 -17.562 -8.125 1 98.25 188 PHE A O 1
ATOM 1560 N N . LYS A 1 189 ? 4.828 -17.062 -7.848 1 97.81 189 LYS A N 1
ATOM 1561 C CA . LYS A 1 189 ? 5.012 -16.672 -9.25 1 97.81 189 LYS A CA 1
ATOM 1562 C C . LYS A 1 189 ? 5.668 -17.797 -10.039 1 97.81 189 LYS A C 1
ATOM 1564 O O . LYS A 1 189 ? 6.77 -18.25 -9.711 1 97.81 189 LYS A O 1
ATOM 1569 N N . CYS A 1 190 ? 5.008 -18.156 -11.148 1 97 190 CYS A N 1
ATOM 1570 C CA . CYS A 1 190 ? 5.477 -19.344 -11.867 1 97 190 CYS A CA 1
ATOM 1571 C C . CYS A 1 190 ? 5.566 -19.078 -13.359 1 97 190 CYS A C 1
ATOM 1573 O O . CYS A 1 190 ? 4.812 -18.25 -13.898 1 97 190 CYS A O 1
ATOM 1575 N N . ASP A 1 191 ? 6.535 -19.719 -13.969 1 95.88 191 ASP A N 1
ATOM 1576 C CA . ASP A 1 191 ? 6.531 -19.906 -15.414 1 95.88 191 ASP A CA 1
ATOM 1577 C C . ASP A 1 191 ? 5.77 -21.172 -15.805 1 95.88 191 ASP A C 1
ATOM 1579 O O . ASP A 1 191 ? 6.172 -22.281 -15.453 1 95.88 191 ASP A O 1
ATOM 1583 N N . TRP A 1 192 ? 4.773 -20.984 -16.578 1 96.56 192 TRP A N 1
ATOM 1584 C CA . TRP A 1 192 ? 3.891 -22.109 -16.875 1 96.56 192 TRP A CA 1
ATOM 1585 C C . TRP A 1 192 ? 4.199 -22.703 -18.25 1 96.56 192 TRP A C 1
ATOM 1587 O O . TRP A 1 192 ? 4.395 -21.953 -19.219 1 96.56 192 TRP A O 1
ATOM 1597 N N . TYR A 1 193 ? 4.242 -23.984 -18.359 1 96.38 193 TYR A N 1
ATOM 1598 C CA . TYR A 1 193 ? 4.383 -24.672 -19.641 1 96.38 193 TYR A CA 1
ATOM 1599 C C . TYR A 1 193 ? 3.074 -24.641 -20.422 1 96.38 193 TYR A C 1
ATOM 1601 O O . TYR A 1 193 ? 1.997 -24.516 -19.828 1 96.38 193 TYR A O 1
ATOM 1609 N N . ASP A 1 194 ? 3.209 -24.812 -21.703 1 95.5 194 ASP A N 1
ATOM 1610 C CA . ASP A 1 194 ? 2.037 -24.812 -22.578 1 95.5 194 ASP A CA 1
ATOM 1611 C C . ASP A 1 194 ? 1.267 -26.125 -22.469 1 95.5 194 ASP A C 1
ATOM 1613 O O . ASP A 1 194 ? 1.698 -27.156 -22.984 1 95.5 194 ASP A O 1
ATOM 1617 N N . VAL A 1 195 ? 0.149 -26.016 -21.812 1 92.81 195 VAL A N 1
ATOM 1618 C CA . VAL A 1 195 ? -0.688 -27.219 -21.688 1 92.81 195 VAL A CA 1
ATOM 1619 C C . VAL A 1 195 ? -1.966 -27.031 -22.516 1 92.81 195 VAL A C 1
ATOM 1621 O O . VAL A 1 195 ? -2.955 -27.734 -22.281 1 92.81 195 VAL A O 1
ATOM 1624 N N . GLN A 1 196 ? -1.974 -26.094 -23.359 1 90.25 196 GLN A N 1
ATOM 1625 C CA . GLN A 1 196 ? -3.139 -25.844 -24.203 1 90.25 196 GLN A CA 1
ATOM 1626 C C . GLN A 1 196 ? -3.023 -26.578 -25.531 1 90.25 196 GLN A C 1
ATOM 1628 O O . GLN A 1 196 ? -4.035 -26.969 -26.125 1 90.25 196 GLN A O 1
ATOM 1633 N N . HIS A 1 197 ? -1.847 -26.797 -26.016 1 92.81 197 HIS A N 1
ATOM 1634 C CA . HIS A 1 197 ? -1.629 -27.391 -27.328 1 92.81 197 HIS A CA 1
ATOM 1635 C C . HIS A 1 197 ? -1.027 -28.781 -27.219 1 92.81 197 HIS A C 1
ATOM 1637 O O . HIS A 1 197 ? 0.195 -28.938 -27.203 1 92.81 197 HIS A O 1
ATOM 1643 N N . GLN A 1 198 ? -1.846 -29.734 -27.297 1 92.62 198 GLN A N 1
ATOM 1644 C CA . GLN A 1 198 ? -1.385 -31.109 -27.234 1 92.62 198 GLN A CA 1
ATOM 1645 C C . GLN A 1 198 ? -0.536 -31.469 -28.453 1 92.62 198 GLN A C 1
ATOM 1647 O O . GLN A 1 198 ? -0.878 -31.109 -29.578 1 92.62 198 GLN A O 1
ATOM 1652 N N . GLY A 1 199 ? 0.503 -32.125 -28.281 1 93.19 199 GLY A N 1
ATOM 1653 C CA . GLY A 1 199 ? 1.409 -32.5 -29.359 1 93.19 199 GLY A CA 1
ATOM 1654 C C . GLY A 1 199 ? 2.523 -31.484 -29.578 1 93.19 199 GLY A C 1
ATOM 1655 O O . GLY A 1 199 ? 3.588 -31.828 -30.094 1 93.19 199 GLY A O 1
ATOM 1656 N N . LYS A 1 200 ? 2.244 -30.297 -29.203 1 94.5 200 LYS A N 1
ATOM 1657 C CA . LYS A 1 200 ? 3.25 -29.25 -29.359 1 94.5 200 LYS A CA 1
ATOM 1658 C C . LYS A 1 200 ? 3.779 -28.797 -28 1 94.5 200 LYS A C 1
ATOM 1660 O O . LYS A 1 200 ? 4.984 -28.875 -27.734 1 94.5 200 LYS A O 1
ATOM 1665 N N . GLY A 1 201 ? 2.818 -28.5 -27.156 1 95.31 201 GLY A N 1
ATOM 1666 C CA . GLY A 1 201 ? 3.211 -28.016 -25.844 1 95.31 201 GLY A CA 1
ATOM 1667 C C . GLY A 1 201 ? 3.283 -29.109 -24.797 1 95.31 201 GLY A C 1
ATOM 1668 O O . GLY A 1 201 ? 4.066 -29.016 -23.844 1 95.31 201 GLY A O 1
ATOM 1669 N N . TYR A 1 202 ? 2.445 -30.016 -24.953 1 96.06 202 TYR A N 1
ATOM 1670 C CA . TYR A 1 202 ? 2.471 -31.156 -24.047 1 96.06 202 TYR A CA 1
ATOM 1671 C C . TYR A 1 202 ? 2.029 -32.438 -24.75 1 96.06 202 TYR A C 1
ATOM 1673 O O . TYR A 1 202 ? 1.438 -32.375 -25.828 1 96.06 202 TYR A O 1
ATOM 1681 N N . ARG A 1 203 ? 2.381 -33.594 -24.156 1 95.25 203 ARG A N 1
ATOM 1682 C CA . ARG A 1 203 ? 2.023 -34.906 -24.672 1 95.25 203 ARG A CA 1
ATOM 1683 C C . ARG A 1 203 ? 1.627 -35.844 -23.562 1 95.25 203 ARG A C 1
ATOM 1685 O O . ARG A 1 203 ? 2.016 -35.656 -22.406 1 95.25 203 ARG A O 1
ATOM 1692 N N . VAL A 1 204 ? 0.746 -36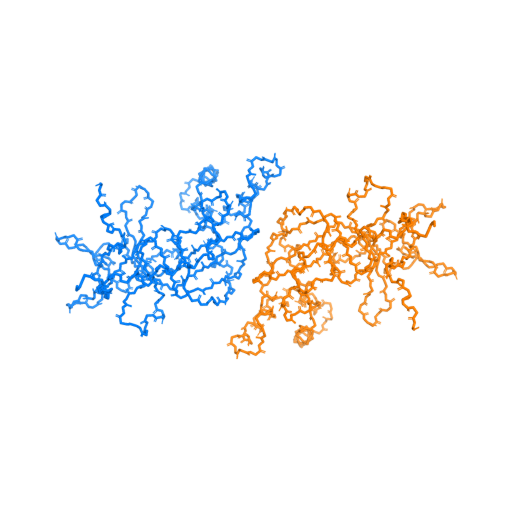.719 -23.922 1 93.62 204 VAL A N 1
ATOM 1693 C CA . VAL A 1 204 ? 0.398 -37.844 -23.047 1 93.62 204 VAL A CA 1
ATOM 1694 C C . VAL A 1 204 ? 0.703 -39.156 -23.766 1 93.62 204 VAL A C 1
ATOM 1696 O O . VAL A 1 204 ? 0.215 -39.406 -24.859 1 93.62 204 VAL A O 1
ATOM 1699 N N . ASP A 1 205 ? 1.446 -39.906 -23.156 1 90.44 205 ASP A N 1
ATOM 1700 C CA . ASP A 1 205 ? 1.798 -41.156 -23.812 1 90.44 205 ASP A CA 1
ATOM 1701 C C . ASP A 1 205 ? 0.754 -42.25 -23.547 1 90.44 205 ASP A C 1
ATOM 1703 O O . ASP A 1 205 ? -0.277 -41.969 -22.922 1 90.44 205 ASP A O 1
ATOM 1707 N N . GLU A 1 206 ? 0.987 -43.438 -24.062 1 90.69 206 GLU A N 1
ATOM 1708 C CA . GLU A 1 206 ? 0.009 -44.531 -24.016 1 90.69 206 GLU A CA 1
ATOM 1709 C C . GLU A 1 206 ? -0.232 -44.969 -22.578 1 90.69 206 GLU A C 1
ATOM 1711 O O . GLU A 1 206 ? -1.262 -45.594 -22.281 1 90.69 206 GLU A O 1
ATOM 1716 N N . TYR A 1 207 ? 0.664 -44.656 -21.688 1 91.44 207 TYR A N 1
ATOM 1717 C CA . TYR A 1 207 ? 0.564 -45.094 -20.297 1 91.44 207 TYR A CA 1
ATOM 1718 C C . TYR A 1 207 ? 0.018 -43.969 -19.422 1 91.44 207 TYR A C 1
ATOM 1720 O O . TYR A 1 207 ? -0.094 -44.125 -18.203 1 91.44 207 TYR A O 1
ATOM 1728 N N . GLY A 1 208 ? -0.241 -42.812 -19.953 1 90.62 208 GLY A N 1
ATOM 1729 C CA . GLY A 1 208 ? -0.814 -41.719 -19.219 1 90.62 208 GLY A CA 1
ATOM 1730 C C . GLY A 1 208 ? 0.23 -40.75 -18.672 1 90.62 208 GLY A C 1
ATOM 1731 O O . GLY A 1 208 ? -0.096 -39.812 -17.922 1 90.62 208 GLY A O 1
ATOM 1732 N N . LEU A 1 209 ? 1.479 -41 -19.047 1 92.44 209 LEU A N 1
ATOM 1733 C CA . LEU A 1 209 ? 2.555 -40.125 -18.594 1 92.44 209 LEU A CA 1
ATOM 1734 C C . LEU A 1 209 ? 2.562 -38.812 -19.375 1 92.44 209 LEU A C 1
ATOM 1736 O O . LEU A 1 209 ? 2.506 -38.812 -20.594 1 92.44 209 LEU A O 1
ATOM 1740 N N . ILE A 1 210 ? 2.59 -37.75 -18.609 1 95.62 210 ILE A N 1
ATOM 1741 C CA . ILE A 1 210 ? 2.521 -36.438 -19.203 1 95.62 210 ILE A CA 1
ATOM 1742 C C . ILE A 1 210 ? 3.934 -35.906 -19.422 1 95.62 210 ILE A C 1
ATOM 1744 O O . ILE A 1 210 ? 4.797 -36.031 -18.547 1 95.62 210 ILE A O 1
ATOM 1748 N N . SER A 1 211 ? 4.184 -35.344 -20.609 1 96.81 211 SER A N 1
ATOM 1749 C CA . SER A 1 211 ? 5.41 -34.594 -20.891 1 96.81 211 SER A CA 1
ATOM 1750 C C . SER A 1 211 ? 5.109 -33.188 -21.375 1 96.81 211 SER A C 1
ATOM 1752 O O . SER A 1 211 ? 4.102 -32.969 -22.047 1 96.81 211 SER A O 1
ATOM 1754 N N . VAL A 1 212 ? 5.992 -32.281 -21 1 97.25 212 VAL A N 1
ATOM 1755 C CA . VAL A 1 212 ? 5.82 -30.891 -21.406 1 97.25 212 VAL A CA 1
ATOM 1756 C C . VAL A 1 212 ? 7.035 -30.422 -22.203 1 97.25 212 VAL A C 1
ATOM 1758 O O . VAL A 1 212 ? 8.141 -30.938 -22.016 1 97.25 212 VAL A O 1
ATOM 1761 N N . CYS A 1 213 ? 6.812 -29.469 -23.094 1 97.12 213 CYS A N 1
ATOM 1762 C CA . CYS A 1 213 ? 7.871 -28.938 -23.953 1 97.12 213 CYS A CA 1
ATOM 1763 C C . CYS A 1 213 ? 8.5 -27.688 -23.344 1 97.12 213 CYS A C 1
ATOM 1765 O O . CYS A 1 213 ? 7.793 -26.734 -23 1 97.12 213 CYS A O 1
ATOM 1767 N N . THR A 1 214 ? 9.797 -27.625 -23.25 1 95 214 THR A N 1
ATOM 1768 C CA . THR A 1 214 ? 10.5 -26.531 -22.594 1 95 214 THR A CA 1
ATOM 1769 C C . THR A 1 214 ? 10.492 -25.281 -23.469 1 95 214 THR A C 1
ATOM 1771 O O . THR A 1 214 ? 10.711 -24.172 -22.969 1 95 214 THR A O 1
ATOM 1774 N N . ASP A 1 215 ? 10.141 -25.375 -24.75 1 93.12 215 ASP A N 1
ATOM 1775 C CA . ASP A 1 215 ? 10.258 -24.266 -25.688 1 93.12 215 ASP A CA 1
ATOM 1776 C C . ASP A 1 215 ? 8.969 -23.438 -25.734 1 93.12 215 ASP A C 1
ATOM 1778 O O . ASP A 1 215 ? 8.945 -22.359 -26.312 1 93.12 215 ASP A O 1
ATOM 1782 N N . LEU A 1 216 ? 7.926 -24.062 -25.156 1 92.94 216 LEU A N 1
ATOM 1783 C CA . LEU A 1 216 ? 6.633 -23.406 -25.266 1 92.94 216 LEU A CA 1
ATOM 1784 C C . LEU A 1 216 ? 6.07 -23.062 -23.906 1 92.94 216 LEU A C 1
ATOM 1786 O O . LEU A 1 216 ? 6.012 -23.906 -23.016 1 92.94 216 LEU A O 1
ATOM 1790 N N . ALA A 1 217 ? 5.73 -21.797 -23.828 1 92.56 217 ALA A N 1
ATOM 1791 C CA . ALA A 1 217 ? 5.141 -21.297 -22.594 1 92.56 217 ALA A CA 1
ATOM 1792 C C . ALA A 1 217 ? 3.643 -21.062 -22.75 1 92.56 217 ALA A C 1
ATOM 1794 O O . ALA A 1 217 ? 3.162 -20.812 -23.859 1 92.56 217 ALA A O 1
ATOM 1795 N N . LEU A 1 218 ? 2.963 -21.281 -21.625 1 91.31 218 LEU A N 1
ATOM 1796 C CA . LEU A 1 218 ? 1.538 -20.953 -21.625 1 91.31 218 LEU A CA 1
ATOM 1797 C C . LEU A 1 218 ? 1.312 -19.469 -21.906 1 91.31 218 LEU A C 1
ATOM 1799 O O . LEU A 1 218 ? 1.967 -18.625 -21.312 1 91.31 218 LEU A O 1
ATOM 1803 N N . ALA A 1 219 ? 0.48 -19.188 -22.844 1 81.38 219 ALA A N 1
ATOM 1804 C CA . ALA A 1 219 ? 0.131 -17.797 -23.141 1 81.38 219 ALA A CA 1
ATOM 1805 C C . ALA A 1 219 ? -0.843 -17.25 -22.109 1 81.38 219 ALA A C 1
ATOM 1807 O O . ALA A 1 219 ? -2.059 -17.281 -22.312 1 81.38 219 ALA A O 1
ATOM 1808 N N . THR A 1 220 ? -0.357 -16.984 -20.938 1 77.5 220 THR A N 1
ATOM 1809 C CA . THR A 1 220 ? -1.235 -16.484 -19.891 1 77.5 220 THR A CA 1
ATOM 1810 C C . THR A 1 220 ? -0.664 -15.203 -19.281 1 77.5 220 THR A C 1
ATOM 1812 O O . THR A 1 220 ? 0.554 -15.008 -19.266 1 77.5 220 THR A O 1
ATOM 1815 N N . HIS A 1 221 ? -1.605 -14.383 -18.875 1 76.19 221 HIS A N 1
ATOM 1816 C CA . HIS A 1 221 ? -1.248 -13.172 -18.141 1 76.19 221 HIS A CA 1
ATOM 1817 C C . HIS A 1 221 ? -1.375 -13.383 -16.641 1 76.19 221 HIS A C 1
ATOM 1819 O O . HIS A 1 221 ? -1.317 -12.43 -15.859 1 76.19 221 HIS A O 1
ATOM 1825 N N . GLU A 1 222 ? -1.413 -14.688 -16.266 1 87.12 222 GLU A N 1
ATOM 1826 C CA . GLU A 1 222 ? -1.62 -14.984 -14.859 1 87.12 222 GLU A CA 1
ATOM 1827 C C . GLU A 1 222 ? -0.512 -15.883 -14.312 1 87.12 222 GLU A C 1
ATOM 1829 O O . GLU A 1 222 ? -0.675 -17.109 -14.234 1 87.12 222 GLU A O 1
ATOM 1834 N N . PRO A 1 223 ? 0.525 -15.289 -13.914 1 95.25 223 PRO A N 1
ATOM 1835 C CA . PRO A 1 223 ? 1.648 -16.109 -13.445 1 95.25 223 PRO A CA 1
ATOM 1836 C C . PRO A 1 223 ? 1.51 -16.516 -11.984 1 95.25 223 PRO A C 1
ATOM 1838 O O . PRO A 1 223 ? 2.316 -17.312 -11.484 1 95.25 223 PRO A O 1
ATOM 1841 N N . PHE A 1 224 ? 0.468 -16.125 -11.328 1 97.38 224 PHE A N 1
ATOM 1842 C CA . PHE A 1 224 ? 0.421 -16.297 -9.883 1 97.38 224 PHE A CA 1
ATOM 1843 C C . PHE A 1 224 ? -0.544 -17.406 -9.492 1 97.38 224 PHE A C 1
ATOM 1845 O O . PHE A 1 224 ? -1.528 -17.656 -10.195 1 97.38 224 PHE A O 1
ATOM 1852 N N . VAL A 1 225 ? -0.243 -18.078 -8.406 1 96.88 225 VAL A N 1
ATOM 1853 C CA . VAL A 1 225 ? -1.133 -19 -7.707 1 96.88 225 VAL A CA 1
ATOM 1854 C C . VAL A 1 225 ? -0.954 -18.844 -6.199 1 96.88 225 VAL A C 1
ATOM 1856 O O . VAL A 1 225 ? 0.094 -18.375 -5.734 1 96.88 225 VAL A O 1
ATOM 1859 N N . LEU A 1 226 ? -1.963 -19.156 -5.488 1 97.25 226 LEU A N 1
ATOM 1860 C CA . LEU A 1 226 ? -1.837 -19.125 -4.035 1 97.25 226 LEU A CA 1
ATOM 1861 C C . LEU A 1 226 ? -1.085 -20.359 -3.525 1 97.25 226 LEU A C 1
ATOM 1863 O O . LEU A 1 226 ? -1.13 -21.422 -4.148 1 97.25 226 LEU A O 1
ATOM 1867 N N . GLU A 1 227 ? -0.457 -20.219 -2.41 1 96.94 227 GLU A N 1
ATOM 1868 C CA . GLU A 1 227 ? 0.367 -21.281 -1.862 1 96.94 227 GLU A CA 1
ATOM 1869 C C . GLU A 1 227 ? -0.47 -22.531 -1.562 1 96.94 227 GLU A C 1
ATOM 1871 O O . GLU A 1 227 ? 0.022 -23.656 -1.658 1 96.94 227 GLU A O 1
ATOM 1876 N N . SER A 1 228 ? -1.746 -22.312 -1.236 1 95.06 228 SER A N 1
ATOM 1877 C CA . SER A 1 228 ? -2.609 -23.438 -0.851 1 95.06 228 SER A CA 1
ATOM 1878 C C . SER A 1 228 ? -3.01 -24.266 -2.062 1 95.06 228 SER A C 1
ATOM 1880 O O . SER A 1 228 ? -3.516 -25.375 -1.915 1 95.06 228 SER A O 1
ATOM 1882 N N . GLN A 1 229 ? -2.754 -23.812 -3.236 1 95.06 229 GLN A N 1
ATOM 1883 C CA . GLN A 1 229 ? -3.266 -24.422 -4.457 1 95.06 229 GLN A CA 1
ATOM 1884 C C . GLN A 1 229 ? -2.225 -25.344 -5.09 1 95.06 229 GLN A C 1
ATOM 1886 O O . GLN A 1 229 ? -2.531 -26.094 -6.023 1 95.06 229 GLN A O 1
ATOM 1891 N N . VAL A 1 230 ? -1.068 -25.344 -4.555 1 95.88 230 VAL A N 1
ATOM 1892 C CA . VAL A 1 230 ? 0.029 -25.906 -5.328 1 95.88 230 VAL A CA 1
ATOM 1893 C C . VAL A 1 230 ? 0.334 -27.328 -4.836 1 95.88 230 VAL A C 1
ATOM 1895 O O . VAL A 1 230 ? 0.159 -27.625 -3.65 1 95.88 230 VAL A O 1
ATOM 1898 N N . GLU A 1 231 ? 0.793 -28.109 -5.723 1 95.44 231 GLU A N 1
ATOM 1899 C CA . GLU A 1 231 ? 1.402 -29.406 -5.488 1 95.44 231 GLU A CA 1
ATOM 1900 C C . GLU A 1 231 ? 2.777 -29.5 -6.145 1 95.44 231 GLU A C 1
ATOM 1902 O O . GLU A 1 231 ? 3.074 -28.766 -7.086 1 95.44 231 GLU A O 1
ATOM 1907 N N . GLN A 1 232 ? 3.57 -30.375 -5.633 1 95.75 232 GLN A N 1
ATOM 1908 C CA . GLN A 1 232 ? 4.938 -30.469 -6.137 1 95.75 232 GLN A CA 1
ATOM 1909 C C . GLN A 1 232 ? 5.043 -31.531 -7.234 1 95.75 232 GLN A C 1
ATOM 1911 O O . GLN A 1 232 ? 4.453 -32.594 -7.129 1 95.75 232 GLN A O 1
ATOM 1916 N N . VAL A 1 233 ? 5.77 -31.172 -8.281 1 95.69 233 VAL A N 1
ATOM 1917 C CA . VAL A 1 233 ? 6.125 -32.125 -9.328 1 95.69 233 VAL A CA 1
ATOM 1918 C C . VAL A 1 233 ? 7.609 -32 -9.648 1 95.69 233 VAL A C 1
ATOM 1920 O O . VAL A 1 233 ? 8.242 -30.984 -9.328 1 95.69 233 VAL A O 1
ATOM 1923 N N . PHE A 1 234 ? 8.148 -33.094 -10.227 1 94.06 234 PHE A N 1
ATOM 1924 C CA . PHE A 1 234 ? 9.516 -33.094 -10.742 1 94.06 234 PHE A CA 1
ATOM 1925 C C . PHE A 1 234 ? 9.523 -33.25 -12.258 1 94.06 234 PHE A C 1
ATOM 1927 O O . PHE A 1 234 ? 8.633 -33.875 -12.828 1 94.06 234 PHE A O 1
ATOM 1934 N N . TYR A 1 235 ? 10.492 -32.656 -12.828 1 93.69 235 TYR A N 1
ATOM 1935 C CA . TYR A 1 235 ? 10.656 -32.781 -14.273 1 93.69 235 TYR A CA 1
ATOM 1936 C C . TYR A 1 235 ? 11.898 -33.594 -14.625 1 93.69 235 TYR A C 1
ATOM 1938 O O . TYR A 1 235 ? 12.992 -33.312 -14.133 1 93.69 235 TYR A O 1
ATOM 1946 N N . VAL A 1 236 ? 11.656 -34.594 -15.438 1 93.12 236 VAL A N 1
ATOM 1947 C CA . VAL A 1 236 ? 12.758 -35.438 -15.906 1 93.12 236 VAL A CA 1
ATOM 1948 C C . VAL A 1 236 ? 12.898 -35.312 -17.422 1 93.12 236 VAL A C 1
ATOM 1950 O O . VAL A 1 236 ? 11.938 -35.562 -18.156 1 93.12 236 VAL A O 1
ATOM 1953 N N . PRO A 1 237 ? 14.055 -35 -17.875 1 93.62 237 PRO A N 1
ATOM 1954 C CA . PRO A 1 237 ? 14.227 -34.875 -19.328 1 93.62 237 PRO A CA 1
ATOM 1955 C C . PRO A 1 237 ? 14.055 -36.188 -20.078 1 93.62 237 PRO A C 1
ATOM 1957 O O . PRO A 1 237 ? 14.477 -37.219 -19.594 1 93.62 237 PRO A O 1
ATOM 1960 N N . ASP A 1 238 ? 13.375 -36.062 -21.203 1 91.31 238 ASP A N 1
ATOM 1961 C CA . ASP A 1 238 ? 13.328 -37.188 -22.125 1 91.31 238 ASP A CA 1
ATOM 1962 C C . ASP A 1 238 ? 14.711 -37.5 -22.703 1 91.31 238 ASP A C 1
ATOM 1964 O O . ASP A 1 238 ? 15.336 -36.625 -23.312 1 91.31 238 ASP A O 1
ATOM 1968 N N . PRO A 1 239 ? 15.148 -38.688 -22.516 1 91.38 239 PRO A N 1
ATOM 1969 C CA . PRO A 1 239 ? 16.484 -39.031 -23.016 1 91.38 239 PRO A CA 1
ATOM 1970 C C . PRO A 1 239 ? 16.609 -38.906 -24.531 1 91.38 239 PRO A C 1
ATOM 1972 O O . PRO A 1 239 ? 17.703 -38.656 -25.047 1 91.38 239 PRO A O 1
ATOM 1975 N N . ARG A 1 240 ? 15.586 -39.125 -25.281 1 92.56 240 ARG A N 1
ATOM 1976 C CA . ARG A 1 240 ? 15.602 -39.062 -26.734 1 92.56 240 ARG A CA 1
ATOM 1977 C C . ARG A 1 240 ? 15.492 -37.625 -27.25 1 92.56 240 ARG A C 1
ATOM 1979 O O . ARG A 1 240 ? 16.016 -37.312 -28.312 1 92.56 240 ARG A O 1
ATOM 1986 N N . ASN A 1 241 ? 14.781 -36.812 -26.656 1 92.62 241 ASN A N 1
ATOM 1987 C CA . ASN A 1 241 ? 14.547 -35.406 -27.031 1 92.62 241 ASN A CA 1
ATOM 1988 C C . ASN A 1 241 ? 14.469 -34.5 -25.797 1 92.62 241 ASN A C 1
ATOM 1990 O O . ASN A 1 241 ? 13.398 -34.375 -25.203 1 92.62 241 ASN A O 1
ATOM 1994 N N . LYS A 1 242 ? 15.477 -33.781 -25.453 1 90.06 242 LYS A N 1
ATOM 1995 C CA . LYS A 1 242 ? 15.641 -33.031 -24.219 1 90.06 242 LYS A CA 1
ATOM 1996 C C . LYS A 1 242 ? 14.68 -31.844 -24.172 1 90.06 242 LYS A C 1
ATOM 1998 O O . LYS A 1 242 ? 14.492 -31.234 -23.109 1 90.06 242 LYS A O 1
ATOM 2003 N N . LYS A 1 243 ? 14.047 -31.562 -25.234 1 94.31 243 LYS A N 1
ATOM 2004 C CA . LYS A 1 243 ? 13.047 -30.5 -25.266 1 94.31 243 LYS A CA 1
ATOM 2005 C C . LYS A 1 243 ? 11.797 -30.891 -24.484 1 94.31 243 LYS A C 1
ATOM 2007 O O . LYS A 1 243 ? 10.969 -30.047 -24.156 1 94.31 243 LYS A O 1
ATOM 2012 N N . TRP A 1 244 ? 11.711 -32.188 -24.328 1 96.31 244 TRP A N 1
ATOM 2013 C CA . TRP A 1 244 ? 10.539 -32.688 -23.625 1 96.31 244 TRP A CA 1
ATOM 2014 C C . TRP A 1 244 ? 10.914 -33.156 -22.219 1 96.31 244 TRP A C 1
ATOM 2016 O O . TRP A 1 244 ? 11.938 -33.844 -22.047 1 96.31 244 TRP A O 1
ATOM 2026 N N . LEU A 1 245 ? 10.094 -32.75 -21.25 1 96.19 245 LEU A N 1
ATOM 2027 C CA . LEU A 1 245 ? 10.273 -33.156 -19.859 1 96.19 245 LEU A CA 1
ATOM 2028 C C . LEU A 1 245 ? 9.109 -34.031 -19.391 1 96.19 245 LEU A C 1
ATOM 2030 O O . LEU A 1 245 ? 7.949 -33.656 -19.531 1 96.19 245 LEU A O 1
ATOM 2034 N N . TYR A 1 246 ? 9.43 -35.156 -18.781 1 95.94 246 TYR A N 1
ATOM 2035 C CA . TYR A 1 246 ? 8.398 -35.969 -18.125 1 95.94 246 TYR A CA 1
ATOM 2036 C C . TYR A 1 246 ? 7.988 -35.344 -16.797 1 95.94 246 TYR A C 1
ATOM 2038 O O . TYR A 1 246 ? 8.836 -34.875 -16.031 1 95.94 246 TYR A O 1
ATOM 2046 N N . VAL A 1 247 ? 6.715 -35.281 -16.594 1 96.06 247 VAL A N 1
ATOM 2047 C CA . VAL A 1 247 ? 6.188 -34.781 -15.336 1 96.06 247 VAL A CA 1
ATOM 2048 C C . VAL A 1 247 ? 6.023 -35.938 -14.344 1 96.06 247 VAL A C 1
ATOM 2050 O O . VAL A 1 247 ? 5.273 -36.875 -14.602 1 96.06 247 VAL A O 1
ATOM 2053 N N . ILE A 1 248 ? 6.723 -35.812 -13.219 1 94.69 248 ILE A N 1
ATOM 2054 C CA . ILE A 1 248 ? 6.625 -36.812 -12.18 1 94.69 248 ILE A CA 1
ATOM 2055 C C . ILE A 1 248 ? 5.957 -36.219 -10.945 1 94.69 248 ILE A C 1
ATOM 2057 O O . ILE A 1 248 ? 6.508 -35.344 -10.297 1 94.69 248 ILE A O 1
ATOM 2061 N N . LYS A 1 249 ? 4.777 -36.719 -10.617 1 91.75 249 LYS A N 1
ATOM 2062 C CA . LYS A 1 249 ? 4.055 -36.25 -9.438 1 91.75 249 LYS A CA 1
ATOM 2063 C C . LYS A 1 249 ? 4.605 -36.875 -8.164 1 91.75 249 LYS A C 1
ATOM 2065 O O . LYS A 1 249 ? 5.043 -38.031 -8.188 1 91.75 249 LYS A O 1
ATOM 2070 N N . THR A 1 250 ? 4.617 -36.125 -7.105 1 87.38 250 THR A N 1
ATOM 2071 C CA . THR A 1 250 ? 5.105 -36.594 -5.82 1 87.38 250 THR A CA 1
ATOM 2072 C C . THR A 1 250 ? 3.979 -36.625 -4.793 1 87.38 250 THR A C 1
ATOM 2074 O O . THR A 1 250 ? 2.996 -35.906 -4.914 1 87.38 250 THR A O 1
ATOM 2077 N N . GLU A 1 251 ? 4.051 -37.625 -3.885 1 82.75 251 GLU A N 1
ATOM 2078 C CA . GLU A 1 251 ? 3.135 -37.688 -2.75 1 82.75 251 GLU A CA 1
ATOM 2079 C C . GLU A 1 251 ? 3.697 -36.906 -1.554 1 82.75 251 GLU A C 1
ATOM 2081 O O . GLU A 1 251 ? 4.902 -36.938 -1.307 1 82.75 251 GLU A O 1
ATOM 2086 N N . PRO A 1 252 ? 2.822 -36.25 -0.934 1 77.69 252 PRO A N 1
ATOM 2087 C CA . PRO A 1 252 ? 3.295 -35.5 0.231 1 77.69 252 PRO A CA 1
ATOM 2088 C C . PRO A 1 252 ? 3.986 -36.406 1.265 1 77.69 252 PRO A C 1
ATOM 2090 O O . PRO A 1 252 ? 3.654 -37.562 1.393 1 77.69 252 PRO A O 1
ATOM 2093 N N . ARG A 1 253 ? 5.102 -36.156 1.858 1 62.34 253 ARG A N 1
ATOM 2094 C CA . ARG A 1 253 ? 5.855 -36.938 2.826 1 62.34 253 ARG A CA 1
ATOM 2095 C C . ARG A 1 253 ? 4.973 -37.344 3.996 1 62.34 253 ARG A C 1
ATOM 2097 O O . ARG A 1 253 ? 5.039 -38.5 4.449 1 62.34 253 ARG A O 1
ATOM 2104 N N . ASP A 1 254 ? 4.488 -36.469 4.93 1 51.81 254 ASP A N 1
ATOM 2105 C CA . ASP A 1 254 ? 3.826 -36.875 6.172 1 51.81 254 ASP A CA 1
ATOM 2106 C C . ASP A 1 254 ? 2.42 -37.406 5.906 1 51.81 254 ASP A C 1
ATOM 2108 O O . ASP A 1 254 ? 1.613 -37.531 6.828 1 51.81 254 ASP A O 1
ATOM 2112 N N . LEU A 1 255 ? 1.938 -37.5 4.844 1 42.53 255 LEU A N 1
ATOM 2113 C CA . LEU A 1 255 ? 0.658 -38.219 4.781 1 42.53 255 LEU A CA 1
ATOM 2114 C C . LEU A 1 255 ? 0.819 -39.688 5.168 1 42.53 255 LEU A C 1
ATOM 2116 O O . LEU A 1 255 ? -0.068 -40.5 4.906 1 42.53 255 LEU A O 1
ATOM 2120 N N . TYR A 1 256 ? 1.836 -40.219 5.711 1 34.44 256 TYR A N 1
ATOM 2121 C CA . TYR A 1 256 ? 1.744 -41.594 6.238 1 34.44 256 TYR A CA 1
ATOM 2122 C C . TYR A 1 256 ? 0.534 -41.719 7.152 1 34.44 256 TYR A C 1
ATOM 2124 O O . TYR A 1 256 ? 0.075 -40.75 7.75 1 34.44 256 TYR A O 1
ATOM 2132 N N . ASN A 1 257 ? 0.073 -43.125 7.367 1 34.19 257 ASN A N 1
ATOM 2133 C CA . ASN A 1 257 ? -1 -43.969 7.871 1 34.19 257 ASN A CA 1
ATOM 2134 C C . ASN A 1 257 ? -1.264 -43.719 9.352 1 34.19 257 ASN A C 1
ATOM 2136 O O . ASN A 1 257 ? -0.455 -44.094 10.203 1 34.19 257 ASN A O 1
ATOM 2140 N N . MET A 1 258 ? -1.588 -42.656 9.984 1 28.97 258 MET A N 1
ATOM 2141 C CA . MET A 1 258 ? -2.268 -43.156 11.18 1 28.97 258 MET A CA 1
ATOM 2142 C C . MET A 1 258 ? -3.23 -44.281 10.836 1 28.97 258 MET A C 1
ATOM 2144 O O . MET A 1 258 ? -4.066 -44.125 9.938 1 28.97 258 MET A O 1
ATOM 2148 N N . PRO A 1 259 ? -2.84 -45.531 10.977 1 28.81 259 PRO A N 1
ATOM 2149 C CA . PRO A 1 259 ? -3.953 -46.469 10.977 1 28.81 259 PRO A CA 1
ATOM 2150 C C . PRO A 1 259 ? -5.223 -45.906 11.602 1 28.81 259 PRO A C 1
ATOM 2152 O O . PRO A 1 259 ? -5.145 -45.031 12.484 1 28.81 259 PRO A O 1
ATOM 2155 N N . GLU A 1 260 ? -6.398 -46.156 10.953 1 25.48 260 GLU A N 1
ATOM 2156 C CA . GLU A 1 260 ? -7.613 -46.062 11.758 1 25.48 260 GLU A CA 1
ATOM 2157 C C . GLU A 1 260 ? -7.426 -46.719 13.117 1 25.48 260 GLU A C 1
ATOM 2159 O O . GLU A 1 260 ? -6.801 -47.75 13.227 1 25.48 260 GLU A O 1
ATOM 2164 N N . MET B 1 1 ? -0.469 12.602 61.719 1 24.92 1 MET B N 1
ATOM 2165 C CA . MET B 1 1 ? -1.562 12.992 60.844 1 24.92 1 MET B CA 1
ATOM 2166 C C . MET B 1 1 ? -1.077 13.117 59.406 1 24.92 1 MET B C 1
ATOM 2168 O O . MET B 1 1 ? -1.758 13.711 58.562 1 24.92 1 MET B O 1
ATOM 2172 N N . ASP B 1 2 ? 0.229 12.875 58.906 1 26.8 2 ASP B N 1
ATOM 2173 C CA . ASP B 1 2 ? 1.286 12.953 57.906 1 26.8 2 ASP B CA 1
ATOM 2174 C C . ASP B 1 2 ? 0.908 12.18 56.656 1 26.8 2 ASP B C 1
ATOM 2176 O O . ASP B 1 2 ? 1.514 12.367 55.594 1 26.8 2 ASP B O 1
ATOM 2180 N N . ASN B 1 3 ? 0.358 11.008 56.656 1 27.08 3 ASN B N 1
ATOM 2181 C CA . ASN B 1 3 ? 0.358 9.945 55.656 1 27.08 3 ASN B CA 1
ATOM 2182 C C . ASN B 1 3 ? -0.786 10.117 54.656 1 27.08 3 ASN B C 1
ATOM 2184 O O . ASN B 1 3 ? -1.291 9.133 54.125 1 27.08 3 ASN B O 1
ATOM 2188 N N . MET B 1 4 ? -1.6 11.195 54.719 1 31.05 4 MET B N 1
ATOM 2189 C CA . MET B 1 4 ? -2.863 11.195 53.969 1 31.05 4 MET B CA 1
ATOM 2190 C C . MET B 1 4 ? -2.635 11.484 52.5 1 31.05 4 MET B C 1
ATOM 2192 O O . MET B 1 4 ? -1.978 12.469 52.156 1 31.05 4 MET B O 1
ATOM 2196 N N . THR B 1 5 ? -2.775 10.508 51.562 1 29.91 5 THR B N 1
ATOM 2197 C CA . THR B 1 5 ? -2.574 10.547 50.125 1 29.91 5 THR B CA 1
ATOM 2198 C C . THR B 1 5 ? -3.564 11.508 49.469 1 29.91 5 THR B C 1
ATOM 2200 O O . THR B 1 5 ? -4.773 11.398 49.656 1 29.91 5 THR B O 1
ATOM 2203 N N . THR B 1 6 ? -3.328 12.812 49.312 1 29.56 6 THR B N 1
ATOM 2204 C CA . THR B 1 6 ? -4.312 13.758 48.781 1 29.56 6 THR B CA 1
ATOM 2205 C C . THR B 1 6 ? -4.461 13.602 47.281 1 29.56 6 THR B C 1
ATOM 2207 O O . THR B 1 6 ? -3.604 13 46.625 1 29.56 6 THR B O 1
ATOM 2210 N N . LYS B 1 7 ? -5.578 14.117 46.656 1 31.81 7 LYS B N 1
ATOM 2211 C CA . LYS B 1 7 ? -6.047 14.148 45.281 1 31.81 7 LYS B CA 1
ATOM 2212 C C . LYS B 1 7 ? -4.988 14.75 44.344 1 31.81 7 LYS B C 1
ATOM 2214 O O . LYS B 1 7 ? -5.141 14.719 43.125 1 31.81 7 LYS B O 1
ATOM 2219 N N . PHE B 1 8 ? -4.312 15.609 44.781 1 31.52 8 PHE B N 1
ATOM 2220 C CA . PHE B 1 8 ? -3.371 16.406 44 1 31.52 8 PHE B CA 1
ATOM 2221 C C . PHE B 1 8 ? -2.225 15.547 43.469 1 31.52 8 PHE B C 1
ATOM 2223 O O . PHE B 1 8 ? -1.479 15.961 42.594 1 31.52 8 PHE B O 1
ATOM 2230 N N . ASN B 1 9 ? -1.633 14.68 44.25 1 31.62 9 ASN B N 1
ATOM 2231 C CA . ASN B 1 9 ? -0.446 13.945 43.812 1 31.62 9 ASN B CA 1
ATOM 2232 C C . ASN B 1 9 ? -0.803 12.82 42.875 1 31.62 9 ASN B C 1
ATOM 2234 O O . ASN B 1 9 ? -0.082 11.82 42.781 1 31.62 9 ASN B O 1
ATOM 2238 N N . ARG B 1 10 ? -2.086 12.719 42.656 1 34.69 10 ARG B N 1
ATOM 2239 C CA . ARG B 1 10 ? -2.346 11.602 41.75 1 34.69 10 ARG B CA 1
ATOM 2240 C C . ARG B 1 10 ? -1.53 11.742 40.469 1 34.69 10 ARG B C 1
ATOM 2242 O O . ARG B 1 10 ? -1.428 12.836 39.906 1 34.69 10 ARG B O 1
ATOM 2249 N N . PRO B 1 11 ? -0.607 10.867 40.312 1 33.53 11 PRO B N 1
ATOM 2250 C CA . PRO B 1 11 ? 0.106 10.883 39.031 1 33.53 11 PRO B CA 1
ATOM 2251 C C . PRO B 1 11 ? -0.791 11.281 37.844 1 33.53 11 PRO B C 1
ATOM 2253 O O . PRO B 1 11 ? -2.006 11.07 37.906 1 33.53 11 PRO B O 1
ATOM 2256 N N . SER B 1 12 ? -0.529 12.414 37.188 1 32.25 12 SER B N 1
ATOM 2257 C CA . SER B 1 12 ? -1.347 12.914 36.094 1 32.25 12 SER B CA 1
ATOM 2258 C C . SER B 1 12 ? -1.868 11.773 35.219 1 32.25 12 SER B C 1
ATOM 2260 O O . SER B 1 12 ? -1.248 10.711 35.156 1 32.25 12 SER B O 1
ATOM 2262 N N . ARG B 1 13 ? -3.152 11.609 35.031 1 33.38 13 ARG B N 1
ATOM 2263 C CA . ARG B 1 13 ? -3.922 10.672 34.25 1 33.38 13 ARG B CA 1
ATOM 2264 C C . ARG B 1 13 ? -3.225 10.391 32.906 1 33.38 13 ARG B C 1
ATOM 2266 O O . ARG B 1 13 ? -3.516 9.391 32.25 1 33.38 13 ARG B O 1
ATOM 2273 N N . ASN B 1 14 ? -2.49 11.422 32.406 1 35.38 14 ASN B N 1
ATOM 2274 C CA . ASN B 1 14 ? -1.902 11.219 31.078 1 35.38 14 ASN B CA 1
ATOM 2275 C C . ASN B 1 14 ? -0.822 10.141 31.109 1 35.38 14 ASN B C 1
ATOM 2277 O O . ASN B 1 14 ? -0.194 9.859 30.094 1 35.38 14 ASN B O 1
ATOM 2281 N N . ASP B 1 15 ? -0.27 9.828 32.312 1 35.34 15 ASP B N 1
ATOM 2282 C CA . ASP B 1 15 ? 0.78 8.812 32.375 1 35.34 15 ASP B CA 1
ATOM 2283 C C . ASP B 1 15 ? 0.223 7.422 32.094 1 35.34 15 ASP B C 1
ATOM 2285 O O . ASP B 1 15 ? 0.522 6.465 32.812 1 35.34 15 ASP B O 1
ATOM 2289 N N . ASP B 1 16 ? -0.953 7.301 31.766 1 35.19 16 ASP B N 1
ATOM 2290 C CA . ASP B 1 16 ? -1.157 5.887 31.453 1 35.19 16 ASP B CA 1
ATOM 2291 C C . ASP B 1 16 ? -0.018 5.336 30.609 1 35.19 16 ASP B C 1
ATOM 2293 O O . ASP B 1 16 ? 0.255 5.852 29.516 1 35.19 16 ASP B O 1
ATOM 2297 N N . ASP B 1 17 ? 1.062 4.809 31.172 1 36.47 17 ASP B N 1
ATOM 2298 C CA . ASP B 1 17 ? 2.172 3.98 30.703 1 36.47 17 ASP B CA 1
ATOM 2299 C C . ASP B 1 17 ? 1.717 3.014 29.609 1 36.47 17 ASP B C 1
ATOM 2301 O O . ASP B 1 17 ? 1.316 1.884 29.906 1 36.47 17 ASP B O 1
ATOM 2305 N N . ASP B 1 18 ? 0.705 3.27 28.906 1 37.41 18 ASP B N 1
ATOM 2306 C CA . ASP B 1 18 ? 0.549 2.178 27.953 1 37.41 18 ASP B CA 1
ATOM 2307 C C . ASP B 1 18 ? 1.882 1.834 27.281 1 37.41 18 ASP B C 1
ATOM 2309 O O . ASP B 1 18 ? 2.482 2.674 26.609 1 37.41 18 ASP B O 1
ATOM 2313 N N . ASP B 1 19 ? 2.721 1.06 27.875 1 37.75 19 ASP B N 1
ATOM 2314 C CA . ASP B 1 19 ? 3.873 0.249 27.5 1 37.75 19 ASP B CA 1
ATOM 2315 C C . ASP B 1 19 ? 3.82 -0.125 26.016 1 37.75 19 ASP B C 1
ATOM 2317 O O . ASP B 1 19 ? 4.695 -0.839 25.516 1 37.75 19 ASP B O 1
ATOM 2321 N N . ASN B 1 20 ? 2.721 -0.059 25.438 1 40.03 20 ASN B N 1
ATOM 2322 C CA . ASN B 1 20 ? 2.752 -0.592 24.094 1 40.03 20 ASN B CA 1
ATOM 2323 C C . ASN B 1 20 ? 3.506 0.334 23.141 1 40.03 20 ASN B C 1
ATOM 2325 O O . ASN B 1 20 ? 3.156 0.441 21.953 1 40.03 20 ASN B O 1
ATOM 2329 N N . GLU B 1 21 ? 4.113 1.363 23.672 1 41.19 21 GLU B N 1
ATOM 2330 C CA . GLU B 1 21 ? 4.93 2.096 22.719 1 41.19 21 GLU B CA 1
ATOM 2331 C C . GLU B 1 21 ? 6.043 1.217 22.156 1 41.19 21 GLU B C 1
ATOM 2333 O O . GLU B 1 21 ? 7.105 1.081 22.766 1 41.19 21 GLU B O 1
ATOM 2338 N N . VAL B 1 22 ? 5.809 0.208 21.531 1 43.56 22 VAL B N 1
ATOM 2339 C CA . VAL B 1 22 ? 6.895 -0.455 20.812 1 43.56 22 VAL B CA 1
ATOM 2340 C C . VAL B 1 22 ? 7.758 0.585 20.109 1 43.56 22 VAL B C 1
ATOM 2342 O O . VAL B 1 22 ? 7.285 1.286 19.219 1 43.56 22 VAL B O 1
ATOM 2345 N N . SER B 1 23 ? 8.648 1.273 20.891 1 49.03 23 SER B N 1
ATOM 2346 C CA . SER B 1 23 ? 9.664 2.127 20.281 1 49.03 23 SER B CA 1
ATOM 2347 C C . SER B 1 23 ? 10.148 1.549 18.953 1 49.03 23 SER B C 1
ATOM 2349 O O . SER B 1 23 ? 10.562 0.39 18.891 1 49.03 23 SER B O 1
ATOM 2351 N N . SER B 1 24 ? 9.664 2.146 17.875 1 62.62 24 SER B N 1
ATOM 2352 C CA . SER B 1 24 ? 10.141 1.712 16.562 1 62.62 24 SER B CA 1
ATOM 2353 C C . SER B 1 24 ? 11.664 1.599 16.531 1 62.62 24 SER B C 1
ATOM 2355 O O . SER B 1 24 ? 12.359 2.461 17.062 1 62.62 24 SER B O 1
ATOM 2357 N N . THR B 1 25 ? 12.242 0.519 16.344 1 69.12 25 THR B N 1
ATOM 2358 C CA . THR B 1 25 ? 13.664 0.245 16.172 1 69.12 25 THR B CA 1
ATOM 2359 C C . THR B 1 25 ? 14.141 0.715 14.805 1 69.12 25 THR B C 1
ATOM 2361 O O . THR B 1 25 ? 15.242 0.359 14.375 1 69.12 25 THR B O 1
ATOM 2364 N N . SER B 1 26 ? 13.375 1.675 14.32 1 81.88 26 SER B N 1
ATOM 2365 C CA . SER B 1 26 ? 13.742 2.092 12.969 1 81.88 26 SER B CA 1
ATOM 2366 C C . SER B 1 26 ? 14.922 3.055 12.992 1 81.88 26 SER B C 1
ATOM 2368 O O . SER B 1 26 ? 15.086 3.828 13.938 1 81.88 26 SER B O 1
ATOM 2370 N N . GLU B 1 27 ? 15.742 2.973 12.047 1 84.88 27 GLU B N 1
ATOM 2371 C CA . GLU B 1 27 ? 16.906 3.854 11.875 1 84.88 27 GLU B CA 1
ATOM 2372 C C . GLU B 1 27 ? 16.469 5.242 11.414 1 84.88 27 GLU B C 1
ATOM 2374 O O . GLU B 1 27 ? 17.172 6.223 11.641 1 84.88 27 GLU B O 1
ATOM 2379 N N . LEU B 1 28 ? 15.344 5.344 10.852 1 93.31 28 LEU B N 1
ATOM 2380 C CA . LEU B 1 28 ? 14.859 6.625 10.359 1 93.31 28 LEU B CA 1
ATOM 2381 C C . LEU B 1 28 ? 14.023 7.34 11.422 1 93.31 28 LEU B C 1
ATOM 2383 O O . LEU B 1 28 ? 13.078 6.77 11.961 1 93.31 28 LEU B O 1
ATOM 2387 N N . GLU B 1 29 ? 14.391 8.539 11.672 1 93.69 29 GLU B N 1
ATOM 2388 C CA . GLU B 1 29 ? 13.703 9.336 12.68 1 93.69 29 GLU B CA 1
ATOM 2389 C C . GLU B 1 29 ? 12.21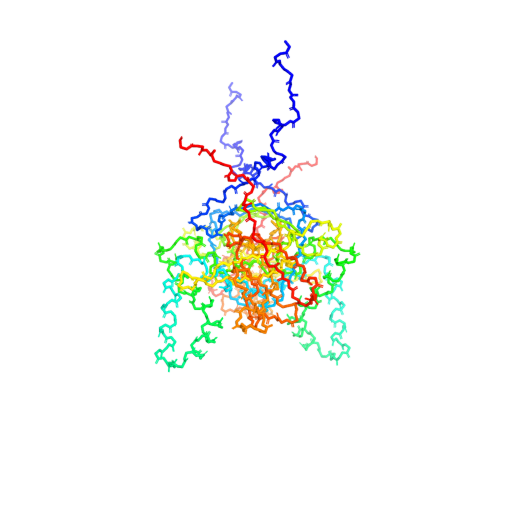9 9.492 12.336 1 93.69 29 GLU B C 1
ATOM 2391 O O . GLU B 1 29 ? 11.375 9.516 13.227 1 93.69 29 GLU B O 1
ATOM 2396 N N . ILE B 1 30 ? 11.922 9.555 11.133 1 95.62 30 ILE B N 1
ATOM 2397 C CA . ILE B 1 30 ? 10.562 9.828 10.68 1 95.62 30 ILE B CA 1
ATOM 2398 C C . ILE B 1 30 ? 9.641 8.68 11.086 1 95.62 30 ILE B C 1
ATOM 2400 O O . ILE B 1 30 ? 8.422 8.852 11.172 1 95.62 30 ILE B O 1
ATOM 2404 N N . PHE B 1 31 ? 10.148 7.48 11.312 1 96.06 31 PHE B N 1
ATOM 2405 C CA . PHE B 1 31 ? 9.352 6.316 11.688 1 96.06 31 PHE B CA 1
ATOM 2406 C C . PHE B 1 31 ? 9.266 6.188 13.203 1 96.06 31 PHE B C 1
ATOM 2408 O O . PHE B 1 31 ? 8.625 5.266 13.719 1 96.06 31 PHE B O 1
ATOM 2415 N N . ARG B 1 32 ? 9.906 7.062 13.867 1 92.69 32 ARG B N 1
ATOM 2416 C CA . ARG B 1 32 ? 9.812 7.078 15.328 1 92.69 32 ARG B CA 1
ATOM 2417 C C . ARG B 1 32 ? 8.68 7.988 15.789 1 92.69 32 ARG B C 1
ATOM 2419 O O . ARG B 1 32 ? 8.68 9.188 15.5 1 92.69 32 ARG B O 1
ATOM 2426 N N . SER B 1 33 ? 7.75 7.426 16.344 1 88.06 33 SER B N 1
ATOM 2427 C CA . SER B 1 33 ? 6.605 8.227 16.766 1 88.06 33 SER B CA 1
ATOM 2428 C C . SER B 1 33 ? 6.977 9.141 17.938 1 88.06 33 SER B C 1
ATOM 2430 O O . SER B 1 33 ? 7.652 8.719 18.875 1 88.06 33 SER B O 1
ATOM 2432 N N . ALA B 1 34 ? 6.578 10.367 17.844 1 89.81 34 ALA B N 1
ATOM 2433 C CA . ALA B 1 34 ? 6.828 11.352 18.891 1 89.81 34 ALA B CA 1
ATOM 2434 C C . ALA B 1 34 ? 5.672 11.406 19.891 1 89.81 34 ALA B C 1
ATOM 2436 O O . ALA B 1 34 ? 5.773 12.047 20.938 1 89.81 34 ALA B O 1
ATOM 2437 N N . GLY B 1 35 ? 4.613 10.719 19.531 1 94.5 35 GLY B N 1
ATOM 2438 C CA . GLY B 1 35 ? 3.406 10.758 20.344 1 94.5 35 GLY B CA 1
ATOM 2439 C C . GLY B 1 35 ? 2.615 9.461 20.297 1 94.5 35 GLY B C 1
ATOM 2440 O O . GLY B 1 35 ? 3.18 8.391 20.078 1 94.5 35 GLY B O 1
ATOM 2441 N N . ARG B 1 36 ? 1.328 9.578 20.672 1 95.25 36 ARG B N 1
ATOM 2442 C CA . ARG B 1 36 ? 0.484 8.391 20.688 1 95.25 36 ARG B CA 1
ATOM 2443 C C . ARG B 1 36 ? -0.939 8.727 20.25 1 95.25 36 ARG B C 1
ATOM 2445 O O . ARG B 1 36 ? -1.455 9.797 20.562 1 95.25 36 ARG B O 1
ATOM 2452 N N . SER B 1 37 ? -1.503 7.828 19.578 1 95.56 37 SER B N 1
ATOM 2453 C CA . SER B 1 37 ? -2.877 7.969 19.109 1 95.56 37 SER B CA 1
ATOM 2454 C C . SER B 1 37 ? -3.875 7.691 20.219 1 95.56 37 SER B C 1
ATOM 2456 O O . SER B 1 37 ? -3.545 7.02 21.203 1 95.56 37 SER B O 1
ATOM 2458 N N . LEU B 1 38 ? -5.008 8.266 20.078 1 93.56 38 LEU B N 1
ATOM 2459 C CA . LEU B 1 38 ? -6.094 8.047 21.031 1 93.56 38 LEU B CA 1
ATOM 2460 C C . LEU B 1 38 ? -7.281 7.371 20.359 1 93.56 38 LEU B C 1
ATOM 2462 O O . LEU B 1 38 ? -7.656 7.727 19.234 1 93.56 38 LEU B O 1
ATOM 2466 N N . GLY B 1 39 ? -7.82 6.398 21.047 1 89.81 39 GLY B N 1
ATOM 2467 C CA . GLY B 1 39 ? -9.023 5.754 20.562 1 89.81 39 GLY B CA 1
ATOM 2468 C C . GLY B 1 39 ? -8.75 4.652 19.547 1 89.81 39 GLY B C 1
ATOM 2469 O O . GLY B 1 39 ? -7.586 4.355 19.25 1 89.81 39 GLY B O 1
ATOM 2470 N N . LYS B 1 40 ? -9.844 4.035 19.094 1 91.31 40 LYS B N 1
ATOM 2471 C CA . LYS B 1 40 ? -9.766 2.969 18.109 1 91.31 40 LYS B CA 1
ATOM 2472 C C . LYS B 1 40 ? -9.672 3.535 16.688 1 91.31 40 LYS B C 1
ATOM 2474 O O . LYS B 1 40 ? -10.406 4.457 16.344 1 91.31 40 LYS B O 1
ATOM 2479 N N . PRO B 1 41 ? -8.812 3.029 15.938 1 94.5 41 PRO B N 1
ATOM 2480 C CA . PRO B 1 41 ? -8.688 3.523 14.562 1 94.5 41 PRO B CA 1
ATOM 2481 C C . PRO B 1 41 ? -9.789 3.006 13.648 1 94.5 41 PRO B C 1
ATOM 2483 O O . PRO B 1 41 ? -10.359 1.941 13.898 1 94.5 41 PRO B O 1
ATOM 2486 N N . THR B 1 42 ? -10.117 3.773 12.719 1 93 42 THR B N 1
ATOM 2487 C CA . THR B 1 42 ? -10.984 3.371 11.617 1 93 42 THR B CA 1
ATOM 2488 C C . THR B 1 42 ? -10.227 3.367 10.297 1 93 42 THR B C 1
ATOM 2490 O O . THR B 1 42 ? -9.469 4.297 10.008 1 93 42 THR B O 1
ATOM 2493 N N . PRO B 1 43 ? -10.406 2.328 9.523 1 95 43 PRO B N 1
ATOM 2494 C CA . PRO B 1 43 ? -9.688 2.283 8.25 1 95 43 PRO B CA 1
ATOM 2495 C C . PRO B 1 43 ? -10.312 3.189 7.191 1 95 43 PRO B C 1
ATOM 2497 O O . PRO B 1 43 ? -11.531 3.367 7.164 1 95 43 PRO B O 1
ATOM 2500 N N . ARG B 1 44 ? -9.438 3.697 6.367 1 95.12 44 ARG B N 1
ATOM 2501 C CA . ARG B 1 44 ? -9.859 4.512 5.234 1 95.12 44 ARG B CA 1
ATOM 2502 C C . ARG B 1 44 ? -8.961 4.281 4.027 1 95.12 44 ARG B C 1
ATOM 2504 O O . ARG B 1 44 ? -7.734 4.32 4.145 1 95.12 44 ARG B O 1
ATOM 2511 N N . HIS B 1 45 ? -9.578 3.982 2.916 1 96.56 45 HIS B N 1
ATOM 2512 C CA . HIS B 1 45 ? -8.828 3.857 1.669 1 96.56 45 HIS B CA 1
ATOM 2513 C C . HIS B 1 45 ? -8.695 5.207 0.973 1 96.56 45 HIS B C 1
ATOM 2515 O O . HIS B 1 45 ? -9.688 5.797 0.549 1 96.56 45 HIS B O 1
ATOM 2521 N N . LEU B 1 46 ? -7.496 5.664 0.804 1 96.94 46 LEU B N 1
ATOM 2522 C CA . LEU B 1 46 ? -7.258 6.98 0.22 1 96.94 46 LEU B CA 1
ATOM 2523 C C . LEU B 1 46 ? -7.43 6.941 -1.295 1 96.94 46 LEU B C 1
ATOM 2525 O O . LEU B 1 46 ? -7.043 5.965 -1.942 1 96.94 46 LEU B O 1
ATOM 2529 N N . ASN B 1 47 ? -7.965 8.023 -1.773 1 94.56 47 ASN B N 1
ATOM 2530 C CA . ASN B 1 47 ? -7.887 8.141 -3.225 1 94.56 47 ASN B CA 1
ATOM 2531 C C . ASN B 1 47 ? -6.457 8.414 -3.689 1 94.56 47 ASN B C 1
ATOM 2533 O O . ASN B 1 47 ? -5.582 8.711 -2.873 1 94.56 47 ASN B O 1
ATOM 2537 N N . LEU B 1 48 ? -6.215 8.289 -4.926 1 93.69 48 LEU B N 1
ATOM 2538 C CA . LEU B 1 48 ? -4.859 8.344 -5.469 1 93.69 48 LEU B CA 1
ATOM 2539 C C . LEU B 1 48 ? -4.215 9.695 -5.184 1 93.69 48 LEU B C 1
ATOM 2541 O O . LEU B 1 48 ? -3.043 9.758 -4.809 1 93.69 48 LEU B O 1
ATOM 2545 N N . GLU B 1 49 ? -4.918 10.727 -5.344 1 94.56 49 GLU B N 1
ATOM 2546 C CA . GLU B 1 49 ? -4.387 12.07 -5.137 1 94.56 49 GLU B CA 1
ATOM 2547 C C . GLU B 1 49 ? -3.957 12.281 -3.686 1 94.56 49 GLU B C 1
ATOM 2549 O O . GLU B 1 49 ? -2.852 12.75 -3.42 1 94.56 49 GLU B O 1
ATOM 2554 N N . GLU B 1 50 ? -4.84 11.938 -2.791 1 95.56 50 GLU B N 1
ATOM 2555 C CA . GLU B 1 50 ? -4.531 12.062 -1.371 1 95.56 50 GLU B CA 1
ATOM 2556 C C . GLU B 1 50 ? -3.318 11.219 -0.99 1 95.56 50 GLU B C 1
ATOM 2558 O O . GLU B 1 50 ? -2.457 11.664 -0.23 1 95.56 50 GLU B O 1
ATOM 2563 N N . PHE B 1 51 ? -3.32 10.039 -1.533 1 97.19 51 PHE B N 1
ATOM 2564 C CA . PHE B 1 51 ? -2.219 9.125 -1.27 1 97.19 51 PHE B CA 1
ATOM 2565 C C . PHE B 1 51 ? -0.895 9.727 -1.732 1 97.19 51 PHE B C 1
ATOM 2567 O O . PHE B 1 51 ? 0.086 9.727 -0.986 1 97.19 51 PHE B O 1
ATOM 2574 N N . GLU B 1 52 ? -0.844 10.242 -2.916 1 96.69 52 GLU B N 1
ATOM 2575 C CA . GLU B 1 52 ? 0.373 10.82 -3.482 1 96.69 52 GLU B CA 1
ATOM 2576 C C . GLU B 1 52 ? 0.835 12.031 -2.686 1 96.69 52 GLU B C 1
ATOM 2578 O O . GLU B 1 52 ? 2.033 12.219 -2.461 1 96.69 52 GLU B O 1
ATOM 2583 N N . ARG B 1 53 ? -0.099 12.766 -2.244 1 96.19 53 ARG B N 1
ATOM 2584 C CA . ARG B 1 53 ? 0.231 13.984 -1.511 1 96.19 53 ARG B CA 1
ATOM 2585 C C . ARG B 1 53 ? 0.849 13.656 -0.156 1 96.19 53 ARG B C 1
ATOM 2587 O O . ARG B 1 53 ? 1.863 14.242 0.228 1 96.19 53 ARG B O 1
ATOM 2594 N N . VAL B 1 54 ? 0.236 12.758 0.531 1 97.94 54 VAL B N 1
ATOM 2595 C CA . VAL B 1 54 ? 0.738 12.453 1.867 1 97.94 54 VAL B CA 1
ATOM 2596 C C . VAL B 1 54 ? 2.074 11.727 1.764 1 97.94 54 VAL B C 1
ATOM 2598 O O . VAL B 1 54 ? 2.971 11.938 2.584 1 97.94 54 VAL B O 1
ATOM 2601 N N . HIS B 1 55 ? 2.207 10.852 0.76 1 98.12 55 HIS B N 1
ATOM 2602 C CA . HIS B 1 55 ? 3.479 10.172 0.54 1 98.12 55 HIS B CA 1
ATOM 2603 C C . HIS B 1 55 ? 4.578 11.172 0.182 1 98.12 55 HIS B C 1
ATOM 2605 O O . HIS B 1 55 ? 5.688 11.094 0.718 1 98.12 55 HIS B O 1
ATOM 2611 N N . LEU B 1 56 ? 4.254 12.07 -0.692 1 97.62 56 LEU B N 1
ATOM 2612 C CA . LEU B 1 56 ? 5.227 13.086 -1.081 1 97.62 56 LEU B CA 1
ATOM 2613 C C . LEU B 1 56 ? 5.645 13.922 0.12 1 97.62 56 LEU B C 1
ATOM 2615 O O . LEU B 1 56 ? 6.824 14.25 0.277 1 97.62 56 LEU B O 1
ATOM 2619 N N . TYR B 1 57 ? 4.699 14.258 0.935 1 97.12 57 TYR B N 1
ATOM 2620 C CA . TYR B 1 57 ? 5.012 15.047 2.125 1 97.12 57 TYR B CA 1
ATOM 2621 C C . TYR B 1 57 ? 5.984 14.305 3.029 1 97.12 57 TYR B C 1
ATOM 2623 O O . TYR B 1 57 ? 6.938 14.891 3.543 1 97.12 57 TYR B O 1
ATOM 2631 N N . ALA B 1 58 ? 5.711 13.055 3.217 1 98.06 58 ALA B N 1
ATOM 2632 C CA . ALA B 1 58 ? 6.613 12.234 4.02 1 98.06 58 ALA B CA 1
ATOM 2633 C C . ALA B 1 58 ? 8.023 12.234 3.434 1 98.06 58 ALA B C 1
ATOM 2635 O O . ALA B 1 58 ? 9.008 12.383 4.164 1 98.06 58 ALA B O 1
ATOM 2636 N N . LEU B 1 59 ? 8.094 12.102 2.131 1 98.19 59 LEU B N 1
ATOM 2637 C CA . LEU B 1 59 ? 9.398 12.062 1.467 1 98.19 59 LEU B CA 1
ATOM 2638 C C . LEU B 1 59 ? 10.141 13.383 1.655 1 98.19 59 LEU B C 1
ATOM 2640 O O . LEU B 1 59 ? 11.344 13.391 1.919 1 98.19 59 LEU B O 1
ATOM 2644 N N . HIS B 1 60 ? 9.461 14.453 1.615 1 96.56 60 HIS B N 1
ATOM 2645 C CA . HIS B 1 60 ? 10.055 15.781 1.712 1 96.56 60 HIS B CA 1
ATOM 2646 C C . HIS B 1 60 ? 10.484 16.094 3.143 1 96.56 60 HIS B C 1
ATOM 2648 O O . HIS B 1 60 ? 11.25 17.031 3.375 1 96.56 60 HIS B O 1
ATOM 2654 N N . ASN B 1 61 ? 10.008 15.344 4.051 1 95.19 61 ASN B N 1
ATOM 2655 C CA . ASN B 1 61 ? 10.281 15.656 5.449 1 95.19 61 ASN B CA 1
ATOM 2656 C C . ASN B 1 61 ? 11.164 14.594 6.102 1 95.19 61 ASN B C 1
ATOM 2658 O O . ASN B 1 61 ? 11.203 14.484 7.328 1 95.19 61 ASN B O 1
ATOM 2662 N N . CYS B 1 62 ? 11.719 13.812 5.297 1 96.81 62 CYS B N 1
ATOM 2663 C CA . CYS B 1 62 ? 12.75 12.883 5.754 1 96.81 62 CYS B CA 1
ATOM 2664 C C . CYS B 1 62 ? 14.141 13.469 5.559 1 96.81 62 CYS B C 1
ATOM 2666 O O . CYS B 1 62 ? 14.555 13.727 4.43 1 96.81 62 CYS B O 1
ATOM 2668 N N . ASP B 1 63 ? 14.898 13.555 6.578 1 95 63 ASP B N 1
ATOM 2669 C CA . ASP B 1 63 ? 16.203 14.219 6.551 1 95 63 ASP B CA 1
ATOM 2670 C C . ASP B 1 63 ? 17.141 13.539 5.555 1 95 63 ASP B C 1
ATOM 2672 O O . ASP B 1 63 ? 17.891 14.211 4.844 1 95 63 ASP B O 1
ATOM 2676 N N . GLU B 1 64 ? 17.094 12.258 5.461 1 95.88 64 GLU B N 1
ATOM 2677 C CA . GLU B 1 64 ? 17.984 11.484 4.609 1 95.88 64 GLU B CA 1
ATOM 2678 C C . GLU B 1 64 ? 17.703 11.742 3.131 1 95.88 64 GLU B C 1
ATOM 2680 O O . GLU B 1 64 ? 18.531 11.43 2.271 1 95.88 64 GLU B O 1
ATOM 2685 N N . LEU B 1 65 ? 16.547 12.391 2.873 1 97.75 65 LEU B N 1
ATOM 2686 C CA . LEU B 1 65 ? 16.172 12.562 1.476 1 97.75 65 LEU B CA 1
ATOM 2687 C C . LEU B 1 65 ? 16.328 14.016 1.039 1 97.75 65 LEU B C 1
ATOM 2689 O O . LEU B 1 65 ? 16.109 14.344 -0.129 1 97.75 65 LEU B O 1
ATOM 2693 N N . LEU B 1 66 ? 16.766 14.844 1.93 1 96.12 66 LEU B N 1
ATOM 2694 C CA . LEU B 1 66 ? 16.875 16.266 1.638 1 96.12 66 LEU B CA 1
ATOM 2695 C C . LEU B 1 66 ? 17.844 16.516 0.485 1 96.12 66 LEU B C 1
ATOM 2697 O O . LEU B 1 66 ? 17.562 17.344 -0.392 1 96.12 66 LEU B O 1
ATOM 2701 N N . GLU B 1 67 ? 18.938 15.789 0.488 1 96.44 67 GLU B N 1
ATOM 2702 C CA . GLU B 1 67 ? 19.922 15.953 -0.574 1 96.44 67 GLU B CA 1
ATOM 2703 C C . GLU B 1 67 ? 19.359 15.492 -1.92 1 96.44 67 GLU B C 1
ATOM 2705 O O . GLU B 1 67 ? 19.703 16.062 -2.961 1 96.44 67 GLU B O 1
ATOM 2710 N N . PHE B 1 68 ? 18.547 14.516 -1.894 1 97.94 68 PHE B N 1
ATOM 2711 C CA . PHE B 1 68 ? 17.938 14.023 -3.123 1 97.94 68 PHE B CA 1
ATOM 2712 C C . PHE B 1 68 ? 16.938 15.039 -3.684 1 97.94 68 PHE B C 1
ATOM 2714 O O . PHE B 1 68 ? 16.828 15.195 -4.902 1 97.94 68 PHE B O 1
ATOM 2721 N N . VAL B 1 69 ? 16.25 15.703 -2.783 1 97.81 69 VAL B N 1
ATOM 2722 C CA . VAL B 1 69 ? 15.328 16.75 -3.201 1 97.81 69 VAL B CA 1
ATOM 2723 C C . VAL B 1 69 ? 16.078 17.844 -3.949 1 97.81 69 VAL B C 1
ATOM 2725 O O . VAL B 1 69 ? 15.68 18.25 -5.043 1 97.81 69 VAL B O 1
ATOM 2728 N N . LYS B 1 70 ? 17.141 18.219 -3.406 1 96.62 70 LYS B N 1
ATOM 2729 C CA . LYS B 1 70 ? 17.969 19.25 -4.027 1 96.62 70 LYS B CA 1
ATOM 2730 C C . LYS B 1 70 ? 18.5 18.797 -5.379 1 96.62 70 LYS B C 1
ATOM 2732 O O . LYS B 1 70 ? 18.438 19.531 -6.363 1 96.62 70 LYS B O 1
ATOM 2737 N N . GLU B 1 71 ? 19.016 17.594 -5.398 1 97.5 71 GLU B N 1
ATOM 2738 C CA . GLU B 1 71 ? 19.562 17.031 -6.625 1 97.5 71 GLU B CA 1
ATOM 2739 C C . GLU B 1 71 ? 18.516 16.984 -7.734 1 97.5 71 GLU B C 1
ATOM 2741 O O . GLU B 1 71 ? 18.797 17.344 -8.875 1 97.5 71 GLU B O 1
ATOM 2746 N N . HIS B 1 72 ? 17.359 16.547 -7.395 1 97.94 72 HIS B N 1
ATOM 2747 C CA . HIS B 1 72 ? 16.297 16.422 -8.391 1 97.94 72 HIS B CA 1
ATOM 2748 C C . HIS B 1 72 ? 15.891 17.781 -8.93 1 97.94 72 HIS B C 1
ATOM 2750 O O . HIS B 1 72 ? 15.695 17.953 -10.141 1 97.94 72 HIS B O 1
ATOM 2756 N N . LYS B 1 73 ? 15.742 18.703 -8.062 1 96.75 73 LYS B N 1
ATOM 2757 C CA . LYS B 1 73 ? 15.359 20.047 -8.484 1 96.75 73 LYS B CA 1
ATOM 2758 C C . LYS B 1 73 ? 16.438 20.672 -9.367 1 96.75 73 LYS B C 1
ATOM 2760 O O . LYS B 1 73 ? 16.125 21.344 -10.344 1 96.75 73 LYS B O 1
ATOM 2765 N N . GLU B 1 74 ? 17.672 20.438 -9.078 1 96.5 74 GLU B N 1
ATOM 2766 C CA . GLU B 1 74 ? 18.766 20.906 -9.914 1 96.5 74 GLU B CA 1
ATOM 2767 C C . GLU B 1 74 ? 18.734 20.281 -11.305 1 96.5 74 GLU B C 1
ATOM 2769 O O . GLU B 1 74 ? 18.906 20.969 -12.312 1 96.5 74 GLU B O 1
ATOM 2774 N N . MET B 1 75 ? 18.484 19.047 -11.312 1 96.62 75 MET B N 1
ATOM 2775 C CA . MET B 1 75 ? 18.391 18.328 -12.578 1 96.62 75 MET B CA 1
ATOM 2776 C C . MET B 1 75 ? 17.266 18.906 -13.445 1 96.62 75 MET B C 1
ATOM 2778 O O . MET B 1 75 ? 17.438 19.094 -14.648 1 96.62 75 MET B O 1
ATOM 2782 N N . LEU B 1 76 ? 16.156 19.172 -12.805 1 96.31 76 LEU B N 1
ATOM 2783 C CA . LEU B 1 76 ? 15 19.703 -13.531 1 96.31 76 LEU B CA 1
ATOM 2784 C C . LEU B 1 76 ? 15.281 21.125 -14.016 1 96.31 76 LEU B C 1
ATOM 2786 O O . LEU B 1 76 ? 14.828 21.516 -15.094 1 96.31 76 LEU B O 1
ATOM 2790 N N . SER B 1 77 ? 16.016 21.859 -13.297 1 95 77 SER B N 1
ATOM 2791 C CA . SER B 1 77 ? 16.312 23.25 -13.625 1 95 77 SER B CA 1
ATOM 2792 C C . SER B 1 77 ? 17.234 23.344 -14.836 1 95 77 SER B C 1
ATOM 2794 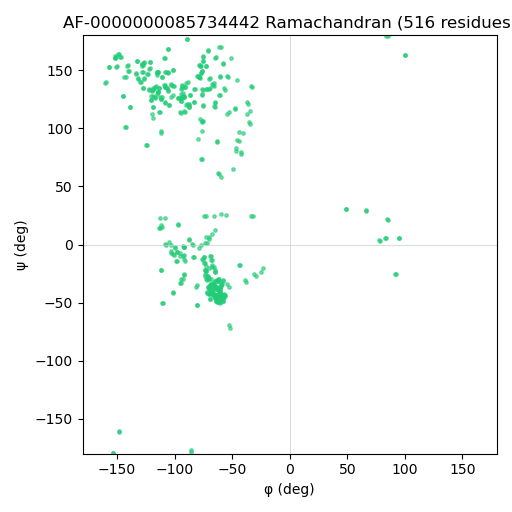O O . SER B 1 77 ? 17.203 24.344 -15.555 1 95 77 SER B O 1
ATOM 2796 N N . ILE B 1 78 ? 18.047 22.359 -15.023 1 93.81 78 ILE B N 1
ATOM 2797 C CA . ILE B 1 78 ? 18.953 22.328 -16.172 1 93.81 78 ILE B CA 1
ATOM 2798 C C . ILE B 1 78 ? 18.141 22.219 -17.453 1 93.81 78 ILE B C 1
ATOM 2800 O O . ILE B 1 78 ? 18.484 22.844 -18.469 1 93.81 78 ILE B O 1
ATOM 2804 N N . VAL B 1 79 ? 17.047 21.516 -17.422 1 90.81 79 VAL B N 1
ATOM 2805 C CA . VAL B 1 79 ? 16.203 21.312 -18.594 1 90.81 79 VAL B CA 1
ATOM 2806 C C . VAL B 1 79 ? 15.32 22.531 -18.812 1 90.81 79 VAL B C 1
ATOM 2808 O O . VAL B 1 79 ? 15.188 23.016 -19.938 1 90.81 79 VAL B O 1
ATOM 2811 N N . ASN B 1 80 ? 14.641 22.938 -17.828 1 89.25 80 ASN B N 1
ATOM 2812 C CA . ASN B 1 80 ? 13.781 24.109 -17.797 1 89.25 80 ASN B CA 1
ATOM 2813 C C . ASN B 1 80 ? 13.914 24.875 -16.484 1 89.25 80 ASN B C 1
ATOM 2815 O O . ASN B 1 80 ? 13.445 24.438 -15.438 1 89.25 80 ASN B O 1
ATOM 2819 N N . SER B 1 81 ? 14.344 26.062 -16.594 1 87 81 SER B N 1
ATOM 2820 C CA . SER B 1 81 ? 14.758 26.797 -15.406 1 87 81 SER B CA 1
ATOM 2821 C C . SER B 1 81 ? 13.602 27.609 -14.82 1 87 81 SER B C 1
ATOM 2823 O O . SER B 1 81 ? 13.75 28.234 -13.773 1 87 81 SER B O 1
ATOM 2825 N N . ILE B 1 82 ? 12.492 27.547 -15.469 1 90.62 82 ILE B N 1
ATOM 2826 C CA . ILE B 1 82 ? 11.352 28.281 -14.93 1 90.62 82 ILE B CA 1
ATOM 2827 C C . ILE B 1 82 ? 10.938 27.672 -13.586 1 90.62 82 ILE B C 1
ATOM 2829 O O . ILE B 1 82 ? 10.57 26.5 -13.523 1 90.62 82 ILE B O 1
ATOM 2833 N N . PRO B 1 83 ? 11.023 28.5 -12.578 1 88.5 83 PRO B N 1
ATOM 2834 C CA . PRO B 1 83 ? 10.82 27.969 -11.227 1 88.5 83 PRO B CA 1
ATOM 2835 C C . PRO B 1 83 ? 9.477 27.281 -11.055 1 88.5 83 PRO B C 1
ATOM 2837 O O . PRO B 1 83 ? 9.398 26.219 -10.43 1 88.5 83 PRO B O 1
ATOM 2840 N N . LYS B 1 84 ? 8.422 27.812 -11.547 1 89.44 84 LYS B N 1
ATOM 2841 C CA . LYS B 1 84 ? 7.102 27.203 -11.422 1 89.44 84 LYS B CA 1
ATOM 2842 C C . LYS B 1 84 ? 7.062 25.828 -12.102 1 89.44 84 LYS B C 1
ATOM 2844 O O . LYS B 1 84 ? 6.453 24.891 -11.578 1 89.44 84 LYS B O 1
ATOM 2849 N N . SER B 1 85 ? 7.734 25.812 -13.141 1 91.25 85 SER B N 1
ATOM 2850 C CA . SER B 1 85 ? 7.797 24.562 -13.875 1 91.25 85 SER B CA 1
ATOM 2851 C C . SER B 1 85 ? 8.602 23.516 -13.109 1 91.25 85 SER B C 1
ATOM 2853 O O . SER B 1 85 ? 8.227 22.344 -13.055 1 91.25 85 SER B O 1
ATOM 2855 N N . VAL B 1 86 ? 9.688 23.922 -12.523 1 94.56 86 VAL B N 1
ATOM 2856 C CA . VAL B 1 86 ? 10.547 23.031 -11.758 1 94.56 86 VAL B CA 1
ATOM 2857 C C . VAL B 1 86 ? 9.773 22.453 -10.57 1 94.56 86 VAL B C 1
ATOM 2859 O O . VAL B 1 86 ? 9.789 21.25 -10.336 1 94.56 86 VAL B O 1
ATOM 2862 N N . GLU B 1 87 ? 9.023 23.328 -9.93 1 92.56 87 GLU B N 1
ATOM 2863 C CA . GLU B 1 87 ? 8.266 22.891 -8.758 1 92.56 87 GLU B CA 1
ATOM 2864 C C . GLU B 1 87 ? 7.164 21.906 -9.148 1 92.56 87 GLU B C 1
ATOM 2866 O O . GLU B 1 87 ? 6.941 20.922 -8.461 1 92.56 87 GLU B O 1
ATOM 2871 N N . MET B 1 88 ? 6.527 22.219 -10.188 1 92.88 88 MET B N 1
ATOM 2872 C CA . MET B 1 88 ? 5.438 21.375 -10.656 1 92.88 88 MET B CA 1
ATOM 2873 C C . MET B 1 88 ? 5.953 20 -11.062 1 92.88 88 MET B C 1
ATOM 2875 O O . MET B 1 88 ? 5.387 18.984 -10.664 1 92.88 88 MET B O 1
ATOM 2879 N N . ARG B 1 89 ? 7.027 19.984 -11.773 1 95.56 89 ARG B N 1
ATOM 2880 C CA . ARG B 1 89 ? 7.617 18.719 -12.211 1 95.56 89 ARG B CA 1
ATOM 2881 C C . ARG B 1 89 ? 8.18 17.938 -11.031 1 95.56 89 ARG B C 1
ATOM 2883 O O . ARG B 1 89 ? 8.07 16.719 -10.984 1 95.56 89 ARG B O 1
ATOM 2890 N N . HIS B 1 90 ? 8.766 18.656 -10.148 1 96.44 90 HIS B N 1
ATOM 2891 C CA . HIS B 1 90 ? 9.297 18.016 -8.953 1 96.44 90 HIS B CA 1
ATOM 2892 C C . HIS B 1 90 ? 8.188 17.312 -8.18 1 96.44 90 HIS B C 1
ATOM 2894 O O . HIS B 1 90 ? 8.344 16.156 -7.777 1 96.44 90 HIS B O 1
ATOM 2900 N N . LYS B 1 91 ? 7.094 17.906 -8.039 1 94.19 91 LYS B N 1
ATOM 2901 C CA . LYS B 1 91 ? 5.969 17.359 -7.281 1 94.19 91 LYS B CA 1
ATOM 2902 C C . LYS B 1 91 ? 5.426 16.094 -7.941 1 94.19 91 LYS B C 1
ATOM 2904 O O . LYS B 1 91 ? 4.996 15.164 -7.258 1 94.19 91 LYS B O 1
ATOM 2909 N N . THR B 1 92 ? 5.516 16.031 -9.18 1 94.81 92 THR B N 1
ATOM 2910 C CA . THR B 1 92 ? 4.902 14.938 -9.922 1 94.81 92 THR B CA 1
ATOM 2911 C C . THR B 1 92 ? 5.895 13.797 -10.109 1 94.81 92 THR B C 1
ATOM 2913 O O . THR B 1 92 ? 5.5 12.625 -10.172 1 94.81 92 THR B O 1
ATOM 2916 N N . GLN B 1 93 ? 7.207 14.125 -10.094 1 96.88 93 GLN B N 1
ATOM 2917 C CA . GLN B 1 93 ? 8.18 13.141 -10.555 1 96.88 93 GLN B CA 1
ATOM 2918 C C . GLN B 1 93 ? 9.047 12.641 -9.398 1 96.88 93 GLN B C 1
ATOM 2920 O O . GLN B 1 93 ? 9.672 11.586 -9.5 1 96.88 93 GLN B O 1
ATOM 2925 N N . PHE B 1 94 ? 9.133 13.383 -8.383 1 98.25 94 PHE B N 1
ATOM 2926 C CA . PHE B 1 94 ? 10.148 13.141 -7.371 1 98.25 94 PHE B CA 1
ATOM 2927 C C . PHE B 1 94 ? 9.984 11.766 -6.75 1 98.25 94 PHE B C 1
ATOM 2929 O O . PHE B 1 94 ? 10.961 11.039 -6.562 1 98.25 94 PHE B O 1
ATOM 2936 N N . ALA B 1 95 ? 8.734 11.367 -6.418 1 97.81 95 ALA B N 1
ATOM 2937 C CA . ALA B 1 95 ? 8.492 10.102 -5.73 1 97.81 95 ALA B CA 1
ATOM 2938 C C . ALA B 1 95 ? 9.047 8.93 -6.535 1 97.81 95 ALA B C 1
ATOM 2940 O O . ALA B 1 95 ? 9.758 8.078 -5.992 1 97.81 95 ALA B O 1
ATOM 2941 N N . GLU B 1 96 ? 8.797 8.891 -7.797 1 97.19 96 GLU B N 1
ATOM 2942 C CA . GLU B 1 96 ? 9.281 7.82 -8.664 1 97.19 96 GLU B CA 1
ATOM 2943 C C . GLU B 1 96 ? 10.789 7.906 -8.852 1 97.19 96 GLU B C 1
ATOM 2945 O O . GLU B 1 96 ? 11.484 6.891 -8.828 1 97.19 96 GLU B O 1
ATOM 2950 N N . TRP B 1 97 ? 11.234 9.117 -9.047 1 98.19 97 TRP B N 1
ATOM 2951 C CA . TRP B 1 97 ? 12.656 9.328 -9.266 1 98.19 97 TRP B CA 1
ATOM 2952 C C . TRP B 1 97 ? 13.477 8.859 -8.07 1 98.19 97 TRP B C 1
ATOM 2954 O O . TRP B 1 97 ? 14.453 8.125 -8.219 1 98.19 97 TRP B O 1
ATOM 2964 N N . VAL B 1 98 ? 13.086 9.297 -6.879 1 98.62 98 VAL B N 1
ATOM 2965 C CA . VAL B 1 98 ? 13.867 8.977 -5.688 1 98.62 98 VAL B CA 1
ATOM 2966 C C . VAL B 1 98 ? 13.758 7.488 -5.375 1 98.62 98 VAL B C 1
ATOM 2968 O O . VAL B 1 98 ? 14.711 6.879 -4.887 1 98.62 98 VAL B O 1
ATOM 2971 N N . ARG B 1 99 ? 12.625 6.867 -5.621 1 98.06 99 ARG B N 1
ATOM 2972 C CA . ARG B 1 99 ? 12.477 5.426 -5.434 1 98.06 99 ARG B CA 1
ATOM 2973 C C . ARG B 1 99 ? 13.492 4.66 -6.281 1 98.06 99 ARG B C 1
ATOM 2975 O O . ARG B 1 99 ? 14.148 3.742 -5.793 1 98.06 99 ARG B O 1
ATOM 2982 N N . SER B 1 100 ? 13.57 5.027 -7.523 1 97.12 100 SER B N 1
ATOM 2983 C CA . SER B 1 100 ? 14.516 4.371 -8.422 1 97.12 100 SER B CA 1
ATOM 2984 C C . SER B 1 100 ? 15.953 4.535 -7.934 1 97.12 100 SER B C 1
ATOM 2986 O O . SER B 1 100 ? 16.719 3.57 -7.902 1 97.12 100 SER B O 1
ATOM 2988 N N . ARG B 1 101 ? 16.25 5.742 -7.555 1 97.25 101 ARG B N 1
ATOM 2989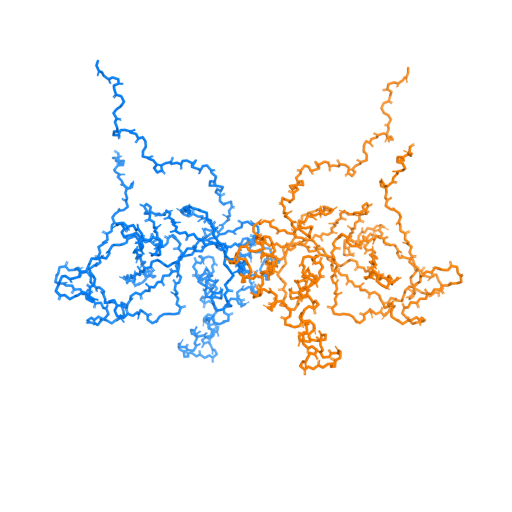 C CA . ARG B 1 101 ? 17.594 6.059 -7.094 1 97.25 101 ARG B CA 1
ATOM 2990 C C . ARG B 1 101 ? 17.938 5.281 -5.824 1 97.25 101 ARG B C 1
ATOM 2992 O O . ARG B 1 101 ? 18.984 4.641 -5.746 1 97.25 101 ARG B O 1
ATOM 2999 N N . VAL B 1 102 ? 17.078 5.32 -4.918 1 97.88 102 VAL B N 1
ATOM 3000 C CA . VAL B 1 102 ? 17.312 4.684 -3.627 1 97.88 102 VAL B CA 1
ATOM 3001 C C . VAL B 1 102 ? 17.281 3.166 -3.783 1 97.88 102 VAL B C 1
ATOM 3003 O O . VAL B 1 102 ? 18.047 2.451 -3.117 1 97.88 102 VAL B O 1
ATOM 3006 N N . SER B 1 103 ? 16.391 2.672 -4.66 1 96.38 103 SER B N 1
ATOM 3007 C CA . SER B 1 103 ? 16.328 1.237 -4.926 1 96.38 103 SER B CA 1
ATOM 3008 C C . SER B 1 103 ? 17.688 0.718 -5.41 1 96.38 103 SER B C 1
ATOM 3010 O O . SER B 1 103 ? 18.156 -0.331 -4.961 1 96.38 103 SER B O 1
ATOM 3012 N N . HIS B 1 104 ? 18.281 1.46 -6.289 1 96.5 104 HIS B N 1
ATOM 3013 C CA . HIS B 1 104 ? 19.609 1.094 -6.793 1 96.5 104 HIS B CA 1
ATOM 3014 C C . HIS B 1 104 ? 20.641 1.106 -5.672 1 96.5 104 HIS B C 1
ATOM 3016 O O . HIS B 1 104 ? 21.438 0.167 -5.539 1 96.5 104 HIS B O 1
ATOM 3022 N N . MET B 1 105 ? 20.625 2.102 -4.887 1 97.06 105 MET B N 1
ATOM 3023 C CA . MET B 1 105 ? 21.547 2.238 -3.773 1 97.06 105 MET B CA 1
ATOM 3024 C C . MET B 1 105 ? 21.359 1.114 -2.762 1 97.06 105 MET B C 1
ATOM 3026 O O . MET B 1 105 ? 22.328 0.637 -2.166 1 97.06 105 MET B O 1
ATOM 3030 N N . TYR B 1 106 ? 20.141 0.75 -2.566 1 96 106 TYR B N 1
ATOM 3031 C CA . TYR B 1 106 ? 19.828 -0.34 -1.648 1 96 106 TYR B CA 1
ATOM 3032 C C . TYR B 1 106 ? 20.391 -1.658 -2.154 1 96 106 TYR B C 1
ATOM 3034 O O . TYR B 1 106 ? 20.984 -2.426 -1.384 1 96 106 TYR B O 1
ATOM 3042 N N . GLU B 1 107 ? 20.188 -1.915 -3.4 1 94 107 GLU B N 1
ATOM 3043 C CA . GLU B 1 107 ? 20.734 -3.123 -4.023 1 94 107 GLU B CA 1
ATOM 3044 C C . GLU B 1 107 ? 22.25 -3.18 -3.893 1 94 107 GLU B C 1
ATOM 3046 O O . GLU B 1 107 ? 22.828 -4.258 -3.734 1 94 107 GLU B O 1
ATOM 3051 N N . GLU B 1 108 ? 22.891 -2.023 -3.883 1 95 108 GLU B N 1
ATOM 3052 C CA . GLU B 1 108 ? 24.344 -1.915 -3.758 1 95 108 GLU B CA 1
ATOM 3053 C C . GLU B 1 108 ? 24.766 -1.986 -2.297 1 95 108 GLU B C 1
ATOM 3055 O O . GLU B 1 108 ? 25.969 -2.078 -2.004 1 95 108 GLU B O 1
ATOM 3060 N N . GLY B 1 109 ? 23.859 -1.917 -1.455 1 93.44 109 GLY B N 1
ATOM 3061 C CA . GLY B 1 109 ? 24.156 -2.008 -0.035 1 93.44 109 GLY B CA 1
ATOM 3062 C C . GLY B 1 109 ? 24.562 -0.68 0.576 1 93.44 109 GLY B C 1
ATOM 3063 O O . GLY B 1 109 ? 25.141 -0.643 1.659 1 93.44 109 GLY B O 1
ATOM 3064 N N . SER B 1 110 ? 24.203 0.426 -0.032 1 94.38 110 SER B N 1
ATOM 3065 C CA . SER B 1 110 ? 24.703 1.73 0.403 1 94.38 110 SER B CA 1
ATOM 3066 C C . SER B 1 110 ? 23.672 2.438 1.285 1 94.38 110 SER B C 1
ATOM 3068 O O . SER B 1 110 ? 23.984 3.449 1.917 1 94.38 110 SER B O 1
ATOM 3070 N N . VAL B 1 111 ? 22.469 1.969 1.286 1 94.12 111 VAL B N 1
ATOM 3071 C CA . VAL B 1 111 ? 21.469 2.615 2.119 1 94.12 111 VAL B CA 1
ATOM 3072 C C . VAL B 1 111 ? 20.781 1.576 3.006 1 94.12 111 VAL B C 1
ATOM 3074 O O . VAL B 1 111 ? 20.734 0.393 2.66 1 94.12 111 VAL B O 1
ATOM 3077 N N . HIS B 1 112 ? 20.281 2.029 4.098 1 92.62 112 HIS B N 1
ATOM 3078 C CA . HIS B 1 112 ? 19.547 1.182 5.039 1 92.62 112 HIS B CA 1
ATOM 3079 C C . HIS B 1 112 ? 18.172 0.802 4.492 1 92.62 112 HIS B C 1
ATOM 3081 O O . HIS B 1 112 ? 17.562 1.57 3.746 1 92.62 112 HIS B O 1
ATOM 3087 N N . GLU B 1 113 ? 17.641 -0.307 4.918 1 93.81 113 GLU B N 1
ATOM 3088 C CA . GLU B 1 113 ? 16.391 -0.872 4.43 1 93.81 113 GLU B CA 1
ATOM 3089 C C . GLU B 1 113 ? 15.211 0.053 4.73 1 93.81 113 GLU B C 1
ATOM 3091 O O . GLU B 1 113 ? 14.266 0.143 3.943 1 93.81 113 GLU B O 1
ATOM 3096 N N . ASP B 1 114 ? 15.32 0.76 5.805 1 95.5 114 ASP B N 1
ATOM 3097 C CA . ASP B 1 114 ? 14.227 1.641 6.195 1 95.5 114 ASP B CA 1
ATOM 3098 C C . ASP B 1 114 ? 14.031 2.764 5.18 1 95.5 114 ASP B C 1
ATOM 3100 O O . ASP B 1 114 ? 12.906 3.189 4.922 1 95.5 114 ASP B O 1
ATOM 3104 N N . LEU B 1 115 ? 15.125 3.225 4.684 1 97.44 115 LEU B N 1
ATOM 3105 C CA . LEU B 1 115 ? 15.008 4.262 3.662 1 97.44 115 LEU B CA 1
ATOM 3106 C C . LEU B 1 115 ? 14.359 3.707 2.398 1 97.44 115 LEU B C 1
ATOM 3108 O O . LEU B 1 115 ? 13.539 4.379 1.773 1 97.44 115 LEU B O 1
ATOM 3112 N N . TYR B 1 116 ? 14.758 2.541 2.08 1 97.62 116 TYR B N 1
ATOM 3113 C CA . TYR B 1 116 ? 14.141 1.853 0.949 1 97.62 116 TYR B CA 1
ATOM 3114 C C . TYR B 1 116 ? 12.641 1.692 1.156 1 97.62 116 TYR B C 1
ATOM 3116 O O . TYR B 1 116 ? 11.852 1.977 0.254 1 97.62 116 TYR B O 1
ATOM 3124 N N . TYR B 1 117 ? 12.219 1.295 2.328 1 97.44 117 TYR B N 1
ATOM 3125 C CA . TYR B 1 117 ? 10.805 1.106 2.641 1 97.44 117 TYR B CA 1
ATOM 3126 C C . TYR B 1 117 ? 10.047 2.428 2.564 1 97.44 117 TYR B C 1
ATOM 3128 O O . TYR B 1 117 ? 8.906 2.469 2.1 1 97.44 117 TYR B O 1
ATOM 3136 N N . LEU B 1 118 ? 10.68 3.445 2.963 1 98.25 118 LEU B N 1
ATOM 3137 C CA . LEU B 1 118 ? 10.031 4.75 2.918 1 98.25 118 LEU B CA 1
ATOM 3138 C C . LEU B 1 118 ? 9.727 5.156 1.481 1 98.25 118 LEU B C 1
ATOM 3140 O O . LEU B 1 118 ? 8.602 5.559 1.173 1 98.25 118 LEU B O 1
ATOM 3144 N N . VAL B 1 119 ? 10.719 5.031 0.623 1 98.44 119 VAL B N 1
ATOM 3145 C CA . VAL B 1 119 ? 10.562 5.535 -0.738 1 98.44 119 VAL B CA 1
ATOM 3146 C C . VAL B 1 119 ? 9.609 4.629 -1.516 1 98.44 119 VAL B C 1
ATOM 3148 O O . VAL B 1 119 ? 9 5.051 -2.504 1 98.44 119 VAL B O 1
ATOM 3151 N N . CYS B 1 120 ? 9.445 3.383 -1.104 1 97.56 120 CYS B N 1
ATOM 3152 C CA . CYS B 1 120 ? 8.508 2.475 -1.753 1 97.56 120 CYS B CA 1
ATOM 3153 C C . CYS B 1 120 ? 7.066 2.861 -1.436 1 97.56 120 CYS B C 1
ATOM 3155 O O . CYS B 1 120 ? 6.148 2.518 -2.182 1 97.56 120 CYS B O 1
ATOM 3157 N N . GLY B 1 121 ? 6.859 3.506 -0.29 1 97.69 121 GLY B N 1
ATOM 3158 C CA . GLY B 1 121 ? 5.551 4.062 0.02 1 97.69 121 GLY B CA 1
ATOM 3159 C C . GLY B 1 121 ? 4.742 3.191 0.966 1 97.69 121 GLY B C 1
ATOM 3160 O O . GLY B 1 121 ? 5.055 2.014 1.151 1 97.69 121 GLY B O 1
ATOM 3161 N N . PRO B 1 122 ? 3.742 3.721 1.556 1 98 122 PRO B N 1
ATOM 3162 C CA . PRO B 1 122 ? 2.871 3.031 2.51 1 98 122 PRO B CA 1
ATOM 3163 C C . PRO B 1 122 ? 1.697 2.326 1.834 1 98 122 PRO B C 1
ATOM 3165 O O . PRO B 1 122 ? 1.562 2.381 0.609 1 98 122 PRO B O 1
ATOM 3168 N N . LEU B 1 123 ? 0.945 1.636 2.689 1 97.88 123 LEU B N 1
ATOM 3169 C CA . LEU B 1 123 ? -0.379 1.186 2.271 1 97.88 123 LEU B CA 1
ATOM 3170 C C . LEU B 1 123 ? -1.264 2.371 1.901 1 97.88 123 LEU B C 1
ATOM 3172 O O . LEU B 1 123 ? -1.214 3.416 2.553 1 97.88 123 LEU B O 1
ATOM 3176 N N . ARG B 1 124 ? -2.068 2.121 0.924 1 96.75 124 ARG B N 1
ATOM 3177 C CA . ARG B 1 124 ? -3.033 3.154 0.561 1 96.75 124 ARG B CA 1
ATOM 3178 C C . ARG B 1 124 ? -4.156 3.242 1.591 1 96.75 124 ARG B C 1
ATOM 3180 O O . ARG B 1 124 ? -4.82 4.273 1.705 1 96.75 124 ARG B O 1
ATOM 3187 N N . THR B 1 125 ? -4.398 2.166 2.266 1 96.88 125 THR B N 1
ATOM 3188 C CA . THR B 1 125 ? -5.352 2.166 3.371 1 96.88 125 THR B CA 1
ATOM 3189 C C . THR B 1 125 ? -4.688 2.656 4.656 1 96.88 125 THR B C 1
ATOM 3191 O O . THR B 1 125 ? -3.707 2.07 5.113 1 96.88 125 THR B O 1
ATOM 3194 N N . VAL B 1 126 ? -5.266 3.67 5.176 1 98 126 VAL B N 1
ATOM 3195 C CA . VAL B 1 126 ? -4.699 4.246 6.391 1 98 126 VAL B CA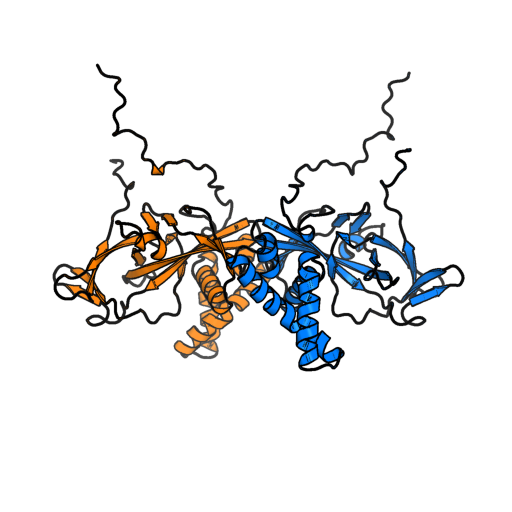 1
ATOM 3196 C C . VAL B 1 126 ? -5.605 3.934 7.582 1 98 126 VAL B C 1
ATOM 3198 O O . VAL B 1 126 ? -6.762 3.543 7.406 1 98 126 VAL B O 1
ATOM 3201 N N . ARG B 1 127 ? -5.027 4.047 8.758 1 96.88 127 ARG B N 1
ATOM 3202 C CA . ARG B 1 127 ? -5.801 4.047 9.992 1 96.88 127 ARG B CA 1
ATOM 3203 C C . ARG B 1 127 ? -6.055 5.473 10.477 1 96.88 127 ARG B C 1
ATOM 3205 O O . ARG B 1 127 ? -5.121 6.262 10.625 1 96.88 127 ARG B O 1
ATOM 3212 N N . CYS B 1 128 ? -7.258 5.758 10.68 1 97.31 128 CYS B N 1
ATOM 3213 C CA . CYS B 1 128 ? -7.645 7.102 11.094 1 97.31 128 CYS B CA 1
ATOM 3214 C C . CYS B 1 128 ? -7.961 7.145 12.586 1 97.31 128 CYS B C 1
ATOM 3216 O O . CYS B 1 128 ? -8.641 6.262 13.102 1 97.31 128 CYS B O 1
ATOM 3218 N N . TYR B 1 129 ? -7.488 8.188 13.203 1 96.62 129 TYR B N 1
ATOM 3219 C CA . TYR B 1 129 ? -7.734 8.406 14.625 1 96.62 129 TYR B CA 1
ATOM 3220 C C . TYR B 1 129 ? -8.445 9.734 14.859 1 96.62 129 TYR B C 1
ATOM 3222 O O . TYR B 1 129 ? -8.352 10.648 14.039 1 96.62 129 TYR B O 1
ATOM 3230 N N . SER B 1 130 ? -9.102 9.797 15.992 1 94.88 130 SER B N 1
ATOM 3231 C CA . SER B 1 130 ? -9.812 11.023 16.312 1 94.88 130 SER B CA 1
ATOM 3232 C C . SER B 1 130 ? -9.031 11.875 17.312 1 94.88 130 SER B C 1
ATOM 3234 O O . SER B 1 130 ? -9.383 13.031 17.562 1 94.88 130 SER B O 1
ATOM 3236 N N . GLY B 1 131 ? -7.938 11.367 17.875 1 95.94 131 GLY B N 1
ATOM 3237 C CA . GLY B 1 131 ? -7.117 12.102 18.812 1 95.94 131 GLY B CA 1
ATOM 3238 C C . GLY B 1 131 ? -5.664 11.664 18.812 1 95.94 131 GLY B C 1
ATOM 3239 O O . GLY B 1 131 ? -5.34 10.578 18.344 1 95.94 131 GLY B O 1
ATOM 3240 N N . TYR B 1 132 ? -4.883 12.523 19.312 1 96.56 132 TYR B N 1
ATOM 3241 C CA . TYR B 1 132 ? -3.445 12.273 19.359 1 96.56 132 TYR B CA 1
ATOM 3242 C C . TYR B 1 132 ? -2.77 13.156 20.406 1 96.56 132 TYR B C 1
ATOM 3244 O O . TYR B 1 132 ? -3.117 14.328 20.547 1 96.56 132 TYR B O 1
ATOM 3252 N N . ILE B 1 133 ? -1.845 12.57 21.109 1 96.25 133 ILE B N 1
ATOM 3253 C CA . ILE B 1 133 ? -1.045 13.328 22.062 1 96.25 133 ILE B CA 1
ATOM 3254 C C . ILE B 1 133 ? 0.397 13.422 21.578 1 96.25 133 ILE B C 1
ATOM 3256 O O . ILE B 1 133 ? 1.025 12.406 21.281 1 96.25 133 ILE B O 1
ATOM 3260 N N . VAL B 1 134 ? 0.812 14.586 21.5 1 95.94 134 VAL B N 1
ATOM 3261 C CA . VAL B 1 134 ? 2.184 14.781 21.031 1 95.94 134 VAL B CA 1
ATOM 3262 C C . VAL B 1 134 ? 2.703 16.125 21.531 1 95.94 134 VAL B C 1
ATOM 3264 O O . VAL B 1 134 ? 1.927 17.062 21.734 1 95.94 134 VAL B O 1
ATOM 3267 N N . ASN B 1 135 ? 4.004 16.266 21.703 1 91.94 135 ASN B N 1
ATOM 3268 C CA . ASN B 1 135 ? 4.672 17.5 22.078 1 91.94 135 ASN B CA 1
ATOM 3269 C C . ASN B 1 135 ? 3.994 18.172 23.281 1 91.94 135 ASN B C 1
ATOM 3271 O O . ASN B 1 135 ? 3.867 19.391 23.328 1 91.94 135 ASN B O 1
ATOM 3275 N N . GLY B 1 136 ? 3.426 17.359 24.125 1 91.75 136 GLY B N 1
ATOM 3276 C CA . GLY B 1 136 ? 2.803 17.891 25.328 1 91.75 136 GLY B CA 1
ATOM 3277 C C . GLY B 1 136 ? 1.39 18.391 25.094 1 91.75 136 GLY B C 1
ATOM 3278 O O . GLY B 1 136 ? 0.779 18.984 25.984 1 91.75 136 GLY B O 1
ATOM 3279 N N . PHE B 1 137 ? 0.911 18.172 23.891 1 94 137 PHE B N 1
ATOM 3280 C CA . PHE B 1 137 ? -0.424 18.641 23.531 1 94 137 PHE B CA 1
ATOM 3281 C C . PHE B 1 137 ? -1.35 17.469 23.234 1 94 137 PHE B C 1
ATOM 3283 O O . PHE B 1 137 ? -0.901 16.422 22.766 1 94 137 PHE B O 1
ATOM 3290 N N . ARG B 1 138 ? -2.592 17.719 23.547 1 93.5 138 ARG B N 1
ATOM 3291 C CA . ARG B 1 138 ? -3.645 16.766 23.172 1 93.5 138 ARG B CA 1
ATOM 3292 C C . ARG B 1 138 ? -4.508 17.328 22.047 1 93.5 138 ARG B C 1
ATOM 3294 O O . ARG B 1 138 ? -5.145 18.375 22.203 1 93.5 138 ARG B O 1
ATOM 3301 N N . PHE B 1 139 ? -4.562 16.594 21 1 95.31 139 PHE B N 1
ATOM 3302 C CA . PHE B 1 139 ? -5.316 17.031 19.828 1 95.31 139 PHE B CA 1
ATOM 3303 C C . PHE B 1 139 ? -6.547 16.156 19.625 1 95.31 139 PHE B C 1
ATOM 3305 O O . PHE B 1 139 ? -6.512 14.953 19.891 1 95.31 139 PHE B O 1
ATOM 3312 N N . HIS B 1 140 ? -7.586 16.812 19.172 1 95.38 140 HIS B N 1
ATOM 3313 C CA . HIS B 1 140 ? -8.781 16.141 18.688 1 95.38 140 HIS B CA 1
ATOM 3314 C C . HIS B 1 140 ? -9.219 16.688 17.344 1 95.38 140 HIS B C 1
ATOM 3316 O O . HIS B 1 140 ? -9.125 17.891 17.094 1 95.38 140 HIS B O 1
ATOM 3322 N N . THR B 1 141 ? -9.68 15.812 16.547 1 95.25 141 THR B N 1
ATOM 3323 C CA . THR B 1 141 ? -10.219 16.266 15.273 1 95.25 141 THR B CA 1
ATOM 3324 C C . THR B 1 141 ? -11.453 17.141 15.484 1 95.25 141 THR B C 1
ATOM 3326 O O . THR B 1 141 ? -12.109 17.047 16.531 1 95.25 141 THR B O 1
ATOM 3329 N N . LEU B 1 142 ? -11.797 17.875 14.555 1 90.31 142 LEU B N 1
ATOM 3330 C CA . LEU B 1 142 ? -12.914 18.812 14.633 1 90.31 142 LEU B CA 1
ATOM 3331 C C . LEU B 1 142 ? -14.227 18.062 14.859 1 90.31 142 LEU B C 1
ATOM 3333 O O . LEU B 1 142 ? -15.07 18.516 15.641 1 90.31 142 LEU B O 1
ATOM 3337 N N . ASP B 1 143 ? -14.445 17.031 14.18 1 83 143 ASP B N 1
ATOM 3338 C CA . ASP B 1 143 ? -15.688 16.266 14.273 1 83 143 ASP B CA 1
ATOM 3339 C C . ASP B 1 143 ? -15.906 15.75 15.695 1 83 143 ASP B C 1
ATOM 3341 O O . ASP B 1 143 ? -17.047 15.672 16.172 1 83 143 ASP B O 1
ATOM 3345 N N . ARG B 1 144 ? -14.891 15.438 16.297 1 75.44 144 ARG B N 1
ATOM 3346 C CA . ARG B 1 144 ? -14.984 14.945 17.656 1 75.44 144 ARG B CA 1
ATOM 3347 C C . ARG B 1 144 ? -15.32 16.062 18.625 1 75.44 144 ARG B C 1
ATOM 3349 O O . ARG B 1 144 ? -15.953 15.844 19.656 1 75.44 144 ARG B O 1
ATOM 3356 N N . GLN B 1 145 ? -14.898 17.234 18.297 1 65.62 145 GLN B N 1
ATOM 3357 C CA . GLN B 1 145 ? -15.062 18.406 19.141 1 65.62 145 GLN B CA 1
ATOM 3358 C C . GLN B 1 145 ? -16.516 18.875 19.172 1 65.62 145 GLN B C 1
ATOM 3360 O O . GLN B 1 145 ? -16.984 19.422 20.172 1 65.62 145 GLN B O 1
ATOM 3365 N N . GLU B 1 146 ? -17.062 18.828 18.031 1 59.44 146 GLU B N 1
ATOM 3366 C CA . GLU B 1 146 ? -18.453 19.312 18 1 59.44 146 GLU B CA 1
ATOM 3367 C C . GLU B 1 146 ? -19.25 18.781 19.188 1 59.44 146 GLU B C 1
ATOM 3369 O O . GLU B 1 146 ? -20.188 19.438 19.641 1 59.44 146 GLU B O 1
ATOM 3374 N N . ASN B 1 147 ? -18.688 17.828 19.703 1 51.56 147 ASN B N 1
ATOM 3375 C CA . ASN B 1 147 ? -19.438 17.297 20.828 1 51.56 147 ASN B CA 1
ATOM 3376 C C . ASN B 1 147 ? -18.812 17.688 22.156 1 51.56 147 ASN B C 1
ATOM 3378 O O . ASN B 1 147 ? -19.25 17.219 23.219 1 51.56 147 ASN B O 1
ATOM 3382 N N . ARG B 1 148 ? -17.672 18.516 22.031 1 58.28 148 ARG B N 1
ATOM 3383 C CA . ARG B 1 148 ? -17.016 18.75 23.312 1 58.28 148 ARG B CA 1
ATOM 3384 C C . ARG B 1 148 ? -16.797 20.25 23.547 1 58.28 148 ARG B C 1
ATOM 3386 O O . ARG B 1 148 ? -16.906 21.047 22.609 1 58.28 148 ARG B O 1
ATOM 3393 N N . LYS B 1 149 ? -16.688 20.688 24.766 1 52.53 149 LYS B N 1
ATOM 3394 C CA . LYS B 1 149 ? -16.578 22.062 25.25 1 52.53 149 LYS B CA 1
ATOM 3395 C C . LYS B 1 149 ? -15.211 22.656 24.906 1 52.53 149 LYS B C 1
ATOM 3397 O O . LYS B 1 149 ? -15.086 23.875 24.734 1 52.53 149 LYS B O 1
ATOM 3402 N N . THR B 1 150 ? -14.148 21.703 24.828 1 58.69 150 THR B N 1
ATOM 3403 C CA . THR B 1 150 ? -12.797 22.234 24.641 1 58.69 150 THR B CA 1
ATOM 3404 C C . THR B 1 150 ? -12.352 22.062 23.203 1 58.69 150 THR B C 1
ATOM 3406 O O . THR B 1 150 ? -12.617 21.047 22.562 1 58.69 150 THR B O 1
ATOM 3409 N N . GLN B 1 151 ? -11.914 23.219 22.641 1 71.5 151 GLN B N 1
ATOM 3410 C CA . GLN B 1 151 ? -11.414 23.25 21.266 1 71.5 151 GLN B CA 1
ATOM 3411 C C . GLN B 1 151 ? -10 22.672 21.188 1 71.5 151 GLN B C 1
ATOM 3413 O O . GLN B 1 151 ? -9.023 23.359 21.484 1 71.5 151 GLN B O 1
ATOM 3418 N N . ASN B 1 152 ? -9.711 21.438 20.844 1 87.12 152 ASN B N 1
ATOM 3419 C CA . ASN B 1 152 ? -8.383 20.844 20.766 1 87.12 152 ASN B CA 1
ATOM 3420 C C . ASN B 1 152 ? -8.008 20.516 19.312 1 87.12 152 ASN B C 1
ATOM 3422 O O . ASN B 1 152 ? -7.16 19.656 19.078 1 87.12 152 ASN B O 1
ATOM 3426 N N . SER B 1 153 ? -8.68 21.219 18.422 1 95.12 153 SER B N 1
ATOM 3427 C CA . SER B 1 153 ? -8.43 20.891 17.016 1 95.12 153 SER B CA 1
ATOM 3428 C C . SER B 1 153 ? -7.523 21.922 16.359 1 95.12 153 SER B C 1
ATOM 3430 O O . SER B 1 153 ? -7.141 21.766 15.203 1 95.12 153 SER B O 1
ATOM 3432 N N . GLY B 1 154 ? -7.207 23.016 17.062 1 96.25 154 GLY B N 1
ATOM 3433 C CA . GLY B 1 154 ? -6.348 24.047 16.484 1 96.25 154 GLY B CA 1
ATOM 3434 C C . GLY B 1 154 ? -4.898 23.609 16.375 1 96.25 154 GLY B C 1
ATOM 3435 O O . GLY B 1 154 ? -4.348 23.016 17.312 1 96.25 154 GLY B O 1
ATOM 3436 N N . VAL B 1 155 ? -4.328 23.875 15.227 1 96.69 155 VAL B N 1
ATOM 3437 C CA . VAL B 1 155 ? -2.959 23.438 14.953 1 96.69 155 VAL B CA 1
ATOM 3438 C C . VAL B 1 155 ? -2.145 24.625 14.43 1 96.69 155 VAL B C 1
ATOM 3440 O O . VAL B 1 155 ? -2.652 25.453 13.672 1 96.69 155 VAL B O 1
ATOM 3443 N N . MET B 1 156 ? -0.969 24.688 14.875 1 96.31 156 MET B N 1
ATOM 3444 C CA . MET B 1 156 ? 0.017 25.625 14.344 1 96.31 156 MET B CA 1
ATOM 3445 C C . MET B 1 156 ? 1.297 24.891 13.945 1 96.31 156 MET B C 1
ATOM 3447 O O . MET B 1 156 ? 1.743 23.984 14.641 1 96.31 156 MET B O 1
ATOM 3451 N N . VAL B 1 157 ? 1.793 25.203 12.82 1 95.19 157 VAL B N 1
ATOM 3452 C CA . VAL B 1 157 ? 3.066 24.672 12.352 1 95.19 157 VAL B CA 1
ATOM 3453 C C . VAL B 1 157 ? 3.996 25.812 11.953 1 95.19 157 VAL B C 1
ATOM 3455 O O . VAL B 1 157 ? 3.551 26.812 11.383 1 95.19 157 VAL B O 1
ATOM 3458 N N . ARG B 1 158 ? 5.254 25.609 12.234 1 92 158 ARG B N 1
ATOM 3459 C CA . ARG B 1 158 ? 6.254 26.578 11.82 1 92 158 ARG B CA 1
ATOM 3460 C C . ARG B 1 158 ? 6.883 26.188 10.492 1 92 158 ARG B C 1
ATOM 3462 O O . ARG B 1 158 ? 7.188 25.016 10.266 1 92 158 ARG B O 1
ATOM 3469 N N . GLY B 1 159 ? 6.844 27.094 9.602 1 82.31 159 GLY B N 1
ATOM 3470 C CA . GLY B 1 159 ? 7.465 26.828 8.312 1 82.31 159 GLY B CA 1
ATOM 3471 C C . GLY B 1 159 ? 8.953 26.562 8.406 1 82.31 159 GLY B C 1
ATOM 3472 O O . GLY B 1 159 ? 9.523 26.594 9.5 1 82.31 159 GLY B O 1
ATOM 3473 N N . ASP B 1 160 ? 9.539 26.109 7.289 1 67.25 160 ASP B N 1
ATOM 3474 C CA . ASP B 1 160 ? 10.961 25.781 7.211 1 67.25 160 ASP B CA 1
ATOM 3475 C C . ASP B 1 160 ? 11.812 26.953 7.676 1 67.25 160 ASP B C 1
ATOM 3477 O O . ASP B 1 160 ? 11.352 28.094 7.703 1 67.25 160 ASP B O 1
ATOM 3481 N N . ASP B 1 161 ? 12.938 26.656 8.344 1 56.16 161 ASP B N 1
ATOM 3482 C CA . ASP B 1 161 ? 13.93 27.453 9.07 1 56.16 161 ASP B CA 1
ATOM 3483 C C . ASP B 1 161 ? 14.062 28.844 8.477 1 56.16 161 ASP B C 1
ATOM 3485 O O . ASP B 1 161 ? 14.336 29.812 9.195 1 56.16 161 ASP B O 1
ATOM 3489 N N . HIS B 1 162 ? 13.734 28.906 7.23 1 55.34 162 HIS B N 1
ATOM 3490 C CA . HIS B 1 162 ? 14.125 30.219 6.754 1 55.34 162 HIS B CA 1
ATOM 3491 C C . HIS B 1 162 ? 12.953 31.203 6.816 1 55.34 162 HIS B C 1
ATOM 3493 O O . HIS B 1 162 ? 13.141 32.406 6.684 1 55.34 162 HIS B O 1
ATOM 3499 N N . SER B 1 163 ? 11.828 30.594 7.086 1 60.5 163 SER B N 1
ATOM 3500 C CA . SER B 1 163 ? 10.719 31.531 7.121 1 60.5 163 SER B CA 1
ATOM 3501 C C . SER B 1 163 ? 10.062 31.562 8.5 1 60.5 163 SER B C 1
ATOM 3503 O O . SER B 1 163 ? 9.898 30.516 9.133 1 60.5 163 SER B O 1
ATOM 3505 N N . ASP B 1 164 ? 10.164 32.531 9.281 1 69.25 164 ASP B N 1
ATOM 3506 C CA . ASP B 1 164 ? 9.492 32.781 10.555 1 69.25 164 ASP B CA 1
ATOM 3507 C C . ASP B 1 164 ? 7.973 32.719 10.391 1 69.25 164 ASP B C 1
ATOM 3509 O O . ASP B 1 164 ? 7.242 33.312 11.195 1 69.25 164 ASP B O 1
ATOM 3513 N N . LYS B 1 165 ? 7.617 31.969 9.367 1 86.31 165 LYS B N 1
ATOM 3514 C CA . LYS B 1 165 ? 6.184 31.984 9.102 1 86.31 165 LYS B CA 1
ATOM 3515 C C . LYS B 1 165 ? 5.469 30.875 9.859 1 86.31 165 LYS B C 1
ATOM 3517 O O . LYS B 1 165 ? 5.984 29.766 9.969 1 86.31 165 LYS B O 1
ATOM 3522 N N . GLU B 1 166 ? 4.355 31.266 10.445 1 93.12 166 GLU B N 1
ATOM 3523 C CA . GLU B 1 166 ? 3.496 30.312 11.148 1 93.12 166 GLU B CA 1
ATOM 3524 C C . GLU B 1 166 ? 2.209 30.047 10.375 1 93.12 166 GLU B C 1
ATOM 3526 O O . GLU B 1 166 ? 1.626 30.969 9.797 1 93.12 166 GLU B O 1
ATOM 3531 N N . TYR B 1 167 ? 1.896 28.828 10.328 1 95.31 167 TYR B N 1
ATOM 3532 C CA . TYR B 1 167 ? 0.647 28.422 9.695 1 95.31 167 TYR B CA 1
ATOM 3533 C C . TYR B 1 167 ? -0.363 27.953 10.734 1 95.31 167 TYR B C 1
ATOM 3535 O O . TYR B 1 167 ? -0.003 27.266 11.688 1 95.31 167 TYR B O 1
ATOM 3543 N N . TYR B 1 168 ? -1.583 28.391 10.523 1 96.19 168 TYR B N 1
ATOM 3544 C CA . TYR B 1 168 ? -2.656 28.047 11.453 1 96.19 168 TYR B CA 1
ATOM 3545 C C . TYR B 1 168 ? -3.76 27.266 10.758 1 96.19 168 TYR B C 1
ATOM 3547 O O . TYR B 1 168 ? -4.152 27.594 9.633 1 96.19 168 TYR B O 1
ATOM 3555 N N . GLY B 1 169 ? -4.16 26.203 11.398 1 96.44 169 GLY B N 1
ATOM 3556 C CA . GLY B 1 169 ? -5.199 25.391 10.789 1 96.44 169 GLY B CA 1
ATOM 3557 C C . GLY B 1 169 ? -6.012 24.609 11.797 1 96.44 169 GLY B C 1
ATOM 3558 O O . GLY B 1 169 ? -5.875 24.812 13.008 1 96.44 169 GLY B O 1
ATOM 3559 N N . VAL B 1 170 ? -6.941 23.859 11.25 1 96.12 170 VAL B N 1
ATOM 3560 C CA . VAL B 1 170 ? -7.824 23.016 12.055 1 96.12 170 VAL B CA 1
ATOM 3561 C C . VAL B 1 170 ? -7.625 21.562 11.672 1 96.12 170 VAL B C 1
ATOM 3563 O O . VAL B 1 170 ? -7.613 21.219 10.484 1 96.12 170 VAL B O 1
ATOM 3566 N N . LEU B 1 171 ? -7.527 20.75 12.711 1 97.12 171 LEU B N 1
ATOM 3567 C CA . LEU B 1 171 ? -7.277 19.312 12.531 1 97.12 171 LEU B CA 1
ATOM 3568 C C . LEU B 1 171 ? -8.531 18.594 12.055 1 97.12 171 LEU B C 1
ATOM 3570 O O . LEU B 1 171 ? -9.547 18.594 12.75 1 97.12 171 LEU B O 1
ATOM 3574 N N . ARG B 1 172 ? -8.43 17.969 10.844 1 96.31 172 ARG B N 1
ATOM 3575 C CA . ARG B 1 172 ? -9.578 17.266 10.266 1 96.31 172 ARG B CA 1
ATOM 3576 C C . ARG B 1 172 ? -9.461 15.766 10.461 1 96.31 172 ARG B C 1
ATOM 3578 O O . ARG B 1 172 ? -10.453 15.094 10.75 1 96.31 172 ARG B O 1
ATOM 3585 N N . ASP B 1 173 ? -8.258 15.273 10.273 1 97.12 173 ASP B N 1
ATOM 3586 C CA . ASP B 1 173 ? -8.031 13.836 10.375 1 97.12 173 ASP B CA 1
ATOM 3587 C C . ASP B 1 173 ? -6.609 13.539 10.836 1 97.12 173 ASP B C 1
ATOM 3589 O O . ASP B 1 173 ? -5.711 14.367 10.672 1 97.12 173 ASP B O 1
ATOM 3593 N N . ILE B 1 174 ? -6.445 12.453 11.453 1 98.12 174 ILE B N 1
ATOM 3594 C CA . ILE B 1 174 ? -5.137 11.914 11.82 1 98.12 174 ILE B CA 1
ATOM 3595 C C . ILE B 1 174 ? -4.926 10.562 11.148 1 98.12 174 ILE B C 1
ATOM 3597 O O . ILE B 1 174 ? -5.66 9.602 11.414 1 98.12 174 ILE B O 1
ATOM 3601 N N . TYR B 1 175 ? -3.922 10.523 10.336 1 98.31 175 TYR B N 1
ATOM 3602 C CA . TYR B 1 175 ? -3.639 9.297 9.586 1 98.31 175 TYR B CA 1
ATOM 3603 C C . TYR B 1 175 ? -2.424 8.578 10.156 1 98.31 175 TYR B C 1
ATOM 3605 O O . TYR B 1 175 ? -1.395 9.203 10.43 1 98.31 175 TYR B O 1
ATOM 3613 N N . GLU B 1 176 ? -2.516 7.328 10.375 1 98.31 176 GLU B N 1
ATOM 3614 C CA . GLU B 1 176 ? -1.352 6.453 10.484 1 98.31 176 GLU B CA 1
ATOM 3615 C C . GLU B 1 176 ? -1.029 5.797 9.148 1 98.31 176 GLU B C 1
ATOM 3617 O O . GLU B 1 176 ? -1.814 4.992 8.641 1 98.31 176 GLU B O 1
ATOM 3622 N N . LEU B 1 177 ? 0.075 6.129 8.578 1 98.19 177 LEU B N 1
ATOM 3623 C CA . LEU B 1 177 ? 0.572 5.5 7.359 1 98.19 177 LEU B CA 1
ATOM 3624 C C . LEU B 1 177 ? 1.383 4.25 7.688 1 98.19 177 LEU B C 1
ATOM 3626 O O . LEU B 1 177 ? 2.316 4.305 8.492 1 98.19 177 LEU B O 1
ATOM 3630 N N . GLN B 1 178 ? 1.059 3.154 7.066 1 97.38 178 GLN B N 1
ATOM 3631 C CA . GLN B 1 178 ? 1.747 1.895 7.332 1 97.38 178 GLN B CA 1
ATOM 3632 C C . GLN B 1 178 ? 2.709 1.544 6.199 1 97.38 178 GLN B C 1
ATOM 3634 O O . GLN B 1 178 ? 2.299 1.415 5.047 1 97.38 178 GLN B O 1
ATOM 3639 N N . TYR B 1 179 ? 3.945 1.429 6.562 1 97.19 179 TYR B N 1
ATOM 3640 C CA . TYR B 1 179 ? 5.012 1.068 5.633 1 97.19 179 TYR B CA 1
ATOM 3641 C C . TYR B 1 179 ? 5.461 -0.373 5.852 1 97.19 179 TYR B C 1
ATOM 3643 O O . TYR B 1 179 ? 5.02 -1.029 6.797 1 97.19 179 TYR B O 1
ATOM 3651 N N . PRO B 1 180 ? 6.262 -0.833 4.871 1 94.44 180 PRO B N 1
ATOM 3652 C CA . PRO B 1 180 ? 6.77 -2.193 5.062 1 94.44 180 PRO B CA 1
ATOM 3653 C C . PRO B 1 180 ? 7.559 -2.35 6.359 1 94.44 180 PRO B C 1
ATOM 3655 O O . PRO B 1 180 ? 8.062 -1.364 6.902 1 94.44 180 PRO B O 1
ATOM 3658 N N . ASN B 1 181 ? 7.598 -3.627 6.836 1 91.56 181 ASN B N 1
ATOM 3659 C CA . ASN B 1 181 ? 8.398 -4.023 7.992 1 91.56 181 ASN B CA 1
ATOM 3660 C C . ASN B 1 181 ? 7.887 -3.375 9.273 1 91.56 181 ASN B C 1
ATOM 3662 O O . ASN B 1 181 ? 8.68 -3.004 10.141 1 91.56 181 ASN B O 1
ATOM 3666 N N . GLY B 1 182 ? 6.605 -3.111 9.32 1 90.94 182 GLY B N 1
ATOM 3667 C CA . GLY B 1 182 ? 5.984 -2.613 10.531 1 90.94 182 GLY B CA 1
ATOM 3668 C C . GLY B 1 182 ? 6.234 -1.135 10.773 1 90.94 182 GLY B C 1
ATOM 3669 O O . GLY B 1 182 ? 5.848 -0.591 11.805 1 90.94 182 GLY B O 1
ATOM 3670 N N . ASN B 1 183 ? 6.918 -0.474 9.82 1 94.88 183 ASN B N 1
ATOM 3671 C CA . ASN B 1 183 ? 7.164 0.961 9.93 1 94.88 183 ASN B CA 1
ATOM 3672 C C . ASN B 1 183 ? 5.879 1.763 9.75 1 94.88 183 ASN B C 1
ATOM 3674 O O . ASN B 1 183 ? 4.996 1.365 8.984 1 94.88 183 ASN B O 1
ATOM 3678 N N . HIS B 1 184 ? 5.766 2.793 10.492 1 96.38 184 HIS B N 1
ATOM 3679 C CA . HIS B 1 184 ? 4.605 3.664 10.344 1 96.38 184 HIS B CA 1
ATOM 3680 C C . HIS B 1 184 ? 4.945 5.102 10.727 1 96.38 184 HIS B C 1
ATOM 3682 O O . HIS B 1 184 ? 5.98 5.359 11.344 1 96.38 184 HIS B O 1
ATOM 3688 N N . LEU B 1 185 ? 4.203 5.977 10.336 1 97.31 185 LEU B N 1
ATOM 3689 C CA . LEU B 1 185 ? 4.285 7.367 10.781 1 97.31 185 LEU B CA 1
ATOM 3690 C C . LEU B 1 185 ? 2.906 8.016 10.797 1 97.31 185 LEU B C 1
ATOM 3692 O O . LEU B 1 185 ? 1.948 7.461 10.25 1 97.31 185 LEU B O 1
ATOM 3696 N N . PHE B 1 186 ? 2.74 9.156 11.469 1 98.38 186 PHE B N 1
ATOM 3697 C CA . PHE B 1 186 ? 1.455 9.828 11.633 1 98.38 186 PHE B CA 1
ATOM 3698 C C . PHE B 1 186 ? 1.447 11.172 10.914 1 98.38 186 PHE B C 1
ATOM 3700 O O . PHE B 1 186 ? 2.396 11.945 11.031 1 98.38 186 PHE B O 1
ATOM 3707 N N . ALA B 1 187 ? 0.406 11.367 10.164 1 98.38 187 ALA B N 1
ATOM 3708 C CA . ALA B 1 187 ? 0.198 12.625 9.445 1 98.38 187 ALA B CA 1
ATOM 3709 C C . ALA B 1 187 ? -1.131 13.266 9.836 1 98.38 187 ALA B C 1
ATOM 3711 O O . ALA B 1 187 ? -2.15 12.578 9.945 1 98.38 187 ALA B O 1
ATOM 3712 N N . PHE B 1 188 ? -1.118 14.539 10.117 1 98.25 188 PHE B N 1
ATOM 3713 C CA . PHE B 1 188 ? -2.316 15.328 10.367 1 98.25 188 PHE B CA 1
ATOM 3714 C C . PHE B 1 188 ? -2.832 15.961 9.078 1 98.25 188 PHE B C 1
ATOM 3716 O O . PHE B 1 188 ? -2.066 16.578 8.336 1 98.25 188 PHE B O 1
ATOM 3723 N N . LYS B 1 189 ? -4.055 15.742 8.82 1 97.81 189 LYS B N 1
ATOM 3724 C CA . LYS B 1 189 ? -4.73 16.484 7.754 1 97.81 189 LYS B CA 1
ATOM 3725 C C . LYS B 1 189 ? -5.434 17.719 8.305 1 97.81 189 LYS B C 1
ATOM 3727 O O . LYS B 1 189 ? -6.293 17.609 9.18 1 97.81 189 LYS B O 1
ATOM 3732 N N . CYS B 1 190 ? -5.109 18.875 7.684 1 97 190 CYS B N 1
ATOM 3733 C CA . CYS B 1 190 ? -5.605 20.109 8.266 1 97 190 CYS B CA 1
ATOM 3734 C C . CYS B 1 190 ? -6.207 21.016 7.188 1 97 190 CYS B C 1
ATOM 3736 O O . CYS B 1 190 ? -5.785 20.969 6.031 1 97 190 CYS B O 1
ATOM 3738 N N . ASP B 1 191 ? -7.215 21.75 7.609 1 95.94 191 ASP B N 1
ATOM 3739 C CA . ASP B 1 191 ? -7.645 22.938 6.867 1 95.94 191 ASP B CA 1
ATOM 3740 C C . ASP B 1 191 ? -6.875 24.172 7.309 1 95.94 191 ASP B C 1
ATOM 3742 O O . ASP B 1 191 ? -6.984 24.594 8.461 1 95.94 191 ASP B O 1
ATOM 3746 N N . TRP B 1 192 ? -6.203 24.75 6.395 1 96.56 192 TRP B N 1
ATOM 3747 C CA . TRP B 1 192 ? -5.3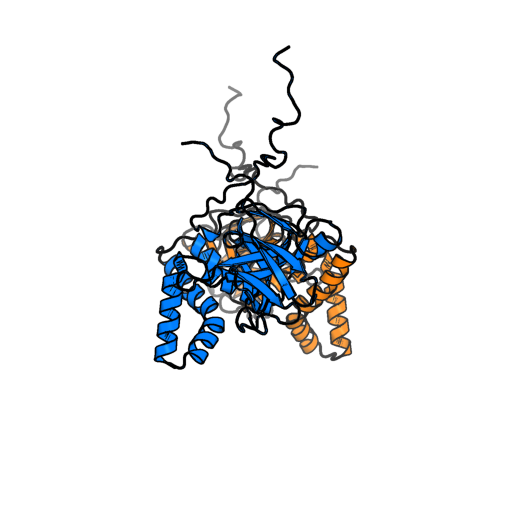09 25.859 6.754 1 96.56 192 TRP B CA 1
ATOM 3748 C C . TRP B 1 192 ? -5.953 27.203 6.449 1 96.56 192 TRP B C 1
ATOM 3750 O O . TRP B 1 192 ? -6.559 27.391 5.387 1 96.56 192 TRP B O 1
ATOM 3760 N N . TYR B 1 193 ? -5.844 28.125 7.34 1 96.44 193 TYR B N 1
ATOM 3761 C CA . TYR B 1 193 ? -6.289 29.5 7.105 1 96.44 193 TYR B CA 1
ATOM 3762 C C . TYR B 1 193 ? -5.312 30.25 6.199 1 96.44 193 TYR B C 1
ATOM 3764 O O . TYR B 1 193 ? -4.137 29.891 6.117 1 96.44 193 TYR B O 1
ATOM 3772 N N . ASP B 1 194 ? -5.824 31.281 5.574 1 95.56 194 ASP B N 1
ATOM 3773 C CA . ASP B 1 194 ? -5.008 32.094 4.672 1 95.56 194 ASP B CA 1
ATOM 3774 C C . ASP B 1 194 ? -4.062 33 5.457 1 95.56 194 ASP B C 1
ATOM 3776 O O . ASP B 1 194 ? -4.48 34.031 6.008 1 95.56 194 ASP B O 1
ATOM 3780 N N . VAL B 1 195 ? -2.812 32.625 5.426 1 92.88 195 VAL B N 1
ATOM 3781 C CA . VAL B 1 195 ? -1.819 33.438 6.105 1 92.88 195 VAL B CA 1
ATOM 3782 C C . VAL B 1 195 ? -0.91 34.094 5.074 1 92.88 195 VAL B C 1
ATOM 3784 O O . VAL B 1 195 ? 0.185 34.562 5.41 1 92.88 195 VAL B O 1
ATOM 3787 N N . GLN B 1 196 ? -1.306 34.125 3.885 1 90.38 196 GLN B N 1
ATOM 3788 C CA . GLN B 1 196 ? -0.52 34.719 2.822 1 90.38 196 GLN B CA 1
ATOM 3789 C C . GLN B 1 196 ? -0.944 36.188 2.594 1 90.38 196 GLN B C 1
ATOM 3791 O O . GLN B 1 196 ? -0.127 37.031 2.207 1 90.38 196 GLN B O 1
ATOM 3796 N N . HIS B 1 197 ? -2.172 36.5 2.846 1 92.88 197 HIS B N 1
ATOM 3797 C CA . HIS B 1 197 ? -2.705 37.812 2.555 1 92.88 197 HIS B CA 1
ATOM 3798 C C . HIS B 1 197 ? -3.029 38.594 3.84 1 92.88 197 HIS B C 1
ATOM 3800 O O . HIS B 1 197 ? -4.152 38.5 4.344 1 92.88 197 HIS B O 1
ATOM 3806 N N . GLN B 1 198 ? -2.156 39.375 4.223 1 92.75 198 GLN B N 1
ATOM 3807 C CA . GLN B 1 198 ? -2.369 40.188 5.422 1 92.75 198 GLN B CA 1
ATOM 3808 C C . GLN B 1 198 ? -3.498 41.188 5.215 1 92.75 198 GLN B C 1
ATOM 3810 O O . GLN B 1 198 ? -3.59 41.812 4.16 1 92.75 198 GLN B O 1
ATOM 3815 N N . GLY B 1 199 ? -4.324 41.344 6.109 1 93.25 199 GLY B N 1
ATOM 3816 C CA . GLY B 1 199 ? -5.457 42.25 6.02 1 93.25 199 GLY B CA 1
ATOM 3817 C C . GLY B 1 199 ? -6.719 41.594 5.504 1 93.25 199 GLY B C 1
ATOM 3818 O O . GLY B 1 199 ? -7.828 42.031 5.777 1 93.25 199 GLY B O 1
ATOM 3819 N N . LYS B 1 200 ? -6.496 40.562 4.773 1 94.56 200 LYS B N 1
ATOM 3820 C CA . LYS B 1 200 ? -7.641 39.812 4.234 1 94.56 200 LYS B CA 1
ATOM 3821 C C . LYS B 1 200 ? -7.773 38.438 4.895 1 94.56 200 LYS B C 1
ATOM 3823 O O . LYS B 1 200 ? -8.812 38.156 5.488 1 94.56 200 LYS B O 1
ATOM 3828 N N . GLY B 1 201 ? -6.66 37.781 4.887 1 95.38 201 GLY B N 1
ATOM 3829 C CA . GLY B 1 201 ? -6.688 36.438 5.449 1 95.38 201 GLY B CA 1
ATOM 3830 C C . GLY B 1 201 ? -6.262 36.375 6.902 1 95.38 201 GLY B C 1
ATOM 3831 O O . GLY B 1 201 ? -6.703 35.5 7.656 1 95.38 201 GLY B O 1
ATOM 3832 N N . TYR B 1 202 ? -5.391 37.219 7.203 1 96.12 202 TYR B N 1
ATOM 3833 C CA . TYR B 1 202 ? -4.957 37.312 8.594 1 96.12 202 TYR B CA 1
ATOM 3834 C C . TYR B 1 202 ? -4.594 38.75 8.961 1 96.12 202 TYR B C 1
ATOM 3836 O O . TYR B 1 202 ? -4.406 39.594 8.078 1 96.12 202 TYR B O 1
ATOM 3844 N N . ARG B 1 203 ? -4.562 39.031 10.273 1 95.31 203 ARG B N 1
ATOM 3845 C CA . ARG B 1 203 ? -4.211 40.344 10.797 1 95.31 203 ARG B CA 1
ATOM 3846 C C . ARG B 1 203 ? -3.348 40.219 12.047 1 95.31 203 ARG B C 1
ATOM 3848 O O . ARG B 1 203 ? -3.375 39.188 12.734 1 95.31 203 ARG B O 1
ATOM 3855 N N . VAL B 1 204 ? -2.514 41.219 12.18 1 93.81 204 VAL B N 1
ATOM 3856 C CA . VAL B 1 204 ? -1.751 41.375 13.414 1 93.81 204 VAL B CA 1
ATOM 3857 C C . VAL B 1 204 ? -2.074 42.719 14.047 1 93.81 204 VAL B C 1
ATOM 3859 O O . VAL B 1 204 ? -1.934 43.75 13.406 1 93.81 204 VAL B O 1
ATOM 3862 N N . ASP B 1 205 ? -2.473 42.656 15.203 1 90.56 205 ASP B N 1
ATOM 3863 C CA . ASP B 1 205 ? -2.834 43.938 15.828 1 90.56 205 ASP B CA 1
ATOM 3864 C C . ASP B 1 205 ? -1.612 44.625 16.438 1 90.56 205 ASP B C 1
ATOM 3866 O O . ASP B 1 205 ? -0.487 44.125 16.297 1 90.56 205 ASP B O 1
ATOM 3870 N N . GLU B 1 206 ? -1.819 45.75 17.078 1 90.62 206 GLU B N 1
ATOM 3871 C CA . GLU B 1 206 ? -0.729 46.562 17.578 1 90.62 206 GLU B CA 1
ATOM 3872 C C . GLU B 1 206 ? 0.025 45.875 18.703 1 90.62 206 GLU B C 1
ATOM 3874 O O . GLU B 1 206 ? 1.175 46.219 19 1 90.62 206 GLU B O 1
ATOM 3879 N N . TYR B 1 207 ? -0.559 44.875 19.312 1 91.5 207 TYR B N 1
ATOM 3880 C CA . TYR B 1 207 ? 0.045 44.156 20.422 1 91.5 207 TYR B CA 1
ATOM 3881 C C . TYR B 1 207 ? 0.672 42.844 19.953 1 91.5 207 TYR B C 1
ATOM 3883 O O . TYR B 1 207 ? 1.2 42.094 20.766 1 91.5 207 TYR B O 1
ATOM 3891 N N . GLY B 1 208 ? 0.558 42.5 18.688 1 90.75 208 GLY B N 1
ATOM 3892 C CA . GLY B 1 208 ? 1.171 41.312 18.141 1 90.75 208 GLY B CA 1
ATOM 3893 C C . GLY B 1 208 ? 0.23 40.125 18.109 1 90.75 208 GLY B C 1
ATOM 3894 O O . GLY B 1 208 ? 0.643 39 17.781 1 90.75 208 GLY B O 1
ATOM 3895 N N . LEU B 1 209 ? -1.027 40.375 18.469 1 92.62 209 LEU B N 1
ATOM 3896 C CA . LEU B 1 209 ? -2.012 39.312 18.453 1 92.62 209 LEU B CA 1
ATOM 3897 C C . LEU B 1 209 ? -2.455 39 17.031 1 92.62 209 LEU B C 1
ATOM 3899 O O . LEU B 1 209 ? -2.799 39.906 16.266 1 92.62 209 LEU B O 1
ATOM 3903 N N . ILE B 1 210 ? -2.379 37.75 16.734 1 95.69 210 ILE B N 1
ATOM 3904 C CA . ILE B 1 210 ? -2.699 37.312 15.383 1 95.69 210 ILE B CA 1
ATOM 3905 C C . ILE B 1 210 ? -4.164 36.875 15.312 1 95.69 210 ILE B C 1
ATOM 3907 O O . ILE B 1 210 ? -4.672 36.219 16.219 1 95.69 210 ILE B O 1
ATOM 3911 N N . SER B 1 211 ? -4.863 37.344 14.258 1 96.88 211 SER B N 1
ATOM 3912 C CA . SER B 1 211 ? -6.211 36.875 13.938 1 96.88 211 SER B CA 1
ATOM 3913 C C . SER B 1 211 ? -6.285 36.312 12.516 1 96.88 211 SER B C 1
ATOM 3915 O O . SER B 1 211 ? -5.582 36.812 11.625 1 96.88 211 SER B O 1
ATOM 3917 N N . VAL B 1 212 ? -7.133 35.312 12.359 1 97.25 212 VAL B N 1
ATOM 3918 C CA . VAL B 1 212 ? -7.301 34.719 11.047 1 97.25 212 VAL B CA 1
ATOM 3919 C C . VAL B 1 212 ? -8.758 34.812 10.609 1 97.25 212 VAL B C 1
ATOM 3921 O O . VAL B 1 212 ? -9.664 34.844 11.445 1 97.25 212 VAL B O 1
ATOM 3924 N N . CYS B 1 213 ? -8.969 34.875 9.289 1 97.19 213 CYS B N 1
ATOM 3925 C CA . CYS B 1 213 ? -10.305 34.969 8.727 1 97.19 213 CYS B CA 1
ATOM 3926 C C . CYS B 1 213 ? -10.883 33.625 8.383 1 97.19 213 CYS B C 1
ATOM 3928 O O . CYS B 1 213 ? -10.25 32.844 7.668 1 97.19 213 CYS B O 1
ATOM 3930 N N . THR B 1 214 ? -12.086 33.312 8.797 1 95.06 214 THR B N 1
ATOM 3931 C CA . THR B 1 214 ? -12.688 31.984 8.617 1 95.06 214 THR B CA 1
ATOM 3932 C C . THR B 1 214 ? -13.141 31.797 7.176 1 95.06 214 THR B C 1
ATOM 3934 O O . THR B 1 214 ? -13.344 30.656 6.734 1 95.06 214 THR B O 1
ATOM 3937 N N . ASP B 1 215 ? -13.195 32.844 6.375 1 93.25 215 ASP B N 1
ATOM 3938 C CA . ASP B 1 215 ? -13.766 32.781 5.031 1 93.25 215 ASP B CA 1
ATOM 3939 C C . ASP B 1 215 ? -12.688 32.469 3.994 1 93.25 215 ASP B C 1
ATOM 3941 O O . ASP B 1 215 ? -13 32.156 2.84 1 93.25 215 ASP B O 1
ATOM 3945 N N . LEU B 1 216 ? -11.43 32.594 4.484 1 92.94 216 LEU B N 1
ATOM 3946 C CA . LEU B 1 216 ? -10.352 32.438 3.512 1 92.94 216 LEU B CA 1
ATOM 3947 C C . LEU B 1 216 ? -9.43 31.297 3.902 1 92.94 216 LEU B C 1
ATOM 3949 O O . LEU B 1 216 ? -8.953 31.234 5.035 1 92.94 216 LEU B O 1
ATOM 3953 N N . ALA B 1 217 ? -9.281 30.453 2.898 1 92.69 217 ALA B N 1
ATOM 3954 C CA . ALA B 1 217 ? -8.406 29.297 3.1 1 92.69 217 ALA B CA 1
ATOM 3955 C C . ALA B 1 217 ? -7.086 29.484 2.354 1 92.69 217 ALA B C 1
ATOM 3957 O O . ALA B 1 217 ? -7.023 30.203 1.354 1 92.69 217 ALA B O 1
ATOM 3958 N N . LEU B 1 218 ? -6.07 28.891 2.975 1 91.5 218 LEU B N 1
ATOM 3959 C CA . LEU B 1 218 ? -4.781 28.891 2.291 1 91.5 218 LEU B CA 1
ATOM 3960 C C . LEU B 1 218 ? -4.867 28.141 0.964 1 91.5 218 LEU B C 1
ATOM 3962 O O . LEU B 1 218 ? -5.418 27.031 0.9 1 91.5 218 LEU B O 1
ATOM 3966 N N . ALA B 1 219 ? -4.43 28.766 -0.064 1 81.88 219 ALA B N 1
ATOM 3967 C CA . ALA B 1 219 ? -4.398 28.109 -1.369 1 81.88 219 ALA B CA 1
ATOM 3968 C C . ALA B 1 219 ? -3.236 27.125 -1.459 1 81.88 219 ALA B C 1
ATOM 3970 O O . ALA B 1 219 ? -2.156 27.469 -1.944 1 81.88 219 ALA B O 1
ATOM 3971 N N . THR B 1 220 ? -3.352 26.016 -0.803 1 77.56 220 THR B N 1
ATOM 3972 C CA . THR B 1 220 ? -2.271 25.031 -0.821 1 77.56 220 THR B CA 1
ATOM 3973 C C . THR B 1 220 ? -2.801 23.656 -1.196 1 77.56 220 THR B C 1
ATOM 3975 O O . THR B 1 220 ? -3.967 23.344 -0.95 1 77.56 220 THR B O 1
ATOM 3978 N N . HIS B 1 221 ? -1.916 22.953 -1.847 1 76.12 221 HIS B N 1
ATOM 3979 C CA . HIS B 1 221 ? -2.199 21.562 -2.172 1 76.12 221 HIS B CA 1
ATOM 3980 C C . HIS B 1 221 ? -1.579 20.625 -1.145 1 76.12 221 HIS B C 1
ATOM 3982 O O . HIS B 1 221 ? -1.552 19.406 -1.349 1 76.12 221 HIS B O 1
ATOM 3988 N N . GLU B 1 222 ? -1.226 21.219 0.019 1 87.19 222 GLU B N 1
ATOM 3989 C CA . GLU B 1 222 ? -0.541 20.422 1.024 1 87.19 222 GLU B CA 1
ATOM 3990 C C . GLU B 1 222 ? -1.278 20.453 2.359 1 87.19 222 GLU B C 1
ATOM 3992 O O . GLU B 1 222 ? -0.934 21.25 3.242 1 87.19 222 GLU B O 1
ATOM 3997 N N . PRO B 1 223 ? -2.203 19.609 2.494 1 95.31 223 PRO B N 1
ATOM 3998 C CA . PRO B 1 223 ? -2.988 19.641 3.73 1 95.31 223 PRO B CA 1
ATOM 3999 C C . PRO B 1 223 ? -2.33 18.875 4.871 1 95.31 223 PRO B C 1
ATOM 4001 O O . PRO B 1 223 ? -2.812 18.906 6.008 1 95.31 223 PRO B O 1
ATOM 4004 N N . PHE B 1 224 ? -1.194 18.297 4.645 1 97.38 224 PHE B N 1
ATOM 4005 C CA . PHE B 1 224 ? -0.664 17.344 5.625 1 97.38 224 PHE B CA 1
ATOM 4006 C C . PHE B 1 224 ? 0.527 17.953 6.363 1 97.38 224 PHE B C 1
ATOM 4008 O O . PHE B 1 224 ? 1.266 18.766 5.801 1 97.38 224 PHE B O 1
ATOM 4015 N N . VAL B 1 225 ? 0.676 17.562 7.609 1 96.88 225 VAL B N 1
ATOM 4016 C CA . VAL B 1 225 ? 1.87 17.797 8.414 1 96.88 225 VAL B CA 1
ATOM 4017 C C . VAL B 1 225 ? 2.16 16.562 9.266 1 96.88 225 VAL B C 1
ATOM 4019 O O . VAL B 1 225 ? 1.259 15.766 9.547 1 96.88 225 VAL B O 1
ATOM 4022 N N . LEU B 1 226 ? 3.375 16.406 9.617 1 97.25 226 LEU B N 1
ATOM 4023 C CA . LEU B 1 226 ? 3.713 15.297 10.508 1 97.25 226 LEU B CA 1
ATOM 4024 C C . LEU B 1 226 ? 3.346 15.633 11.953 1 97.25 226 LEU B C 1
ATOM 4026 O O . LEU B 1 226 ? 3.336 16.797 12.336 1 97.25 226 LEU B O 1
ATOM 4030 N N . GLU B 1 227 ? 3.094 14.641 12.719 1 96.94 227 GLU B N 1
ATOM 4031 C CA . GLU B 1 227 ? 2.652 14.836 14.094 1 96.94 227 GLU B CA 1
ATOM 4032 C C . GLU B 1 227 ? 3.711 15.562 14.914 1 96.94 227 GLU B C 1
ATOM 4034 O O . GLU B 1 227 ? 3.383 16.312 15.836 1 96.94 227 GLU B O 1
ATOM 4039 N N . SER B 1 228 ? 4.984 15.383 14.562 1 95.12 228 SER B N 1
ATOM 4040 C CA . SER B 1 228 ? 6.078 15.969 15.328 1 95.12 228 SER B CA 1
ATOM 4041 C C . SER B 1 228 ? 6.184 17.469 15.078 1 95.12 228 SER B C 1
ATOM 4043 O O . SER B 1 228 ? 6.867 18.188 15.82 1 95.12 228 SER B O 1
ATOM 4045 N N . GLN B 1 229 ? 5.5 17.984 14.125 1 95.19 229 GLN B N 1
ATOM 4046 C CA . GLN B 1 229 ? 5.68 19.359 13.672 1 95.19 229 GLN B CA 1
ATOM 4047 C C . GLN B 1 229 ? 4.637 20.281 14.289 1 95.19 229 GLN B C 1
ATOM 4049 O O . GLN B 1 229 ? 4.73 21.5 14.164 1 95.19 229 GLN B O 1
ATOM 4054 N N . VAL B 1 230 ? 3.727 19.734 14.977 1 95.94 230 VAL B N 1
ATOM 4055 C CA . VAL B 1 230 ? 2.533 20.516 15.273 1 95.94 230 VAL B CA 1
ATOM 4056 C C . VAL B 1 230 ? 2.609 21.047 16.703 1 95.94 230 VAL B C 1
ATOM 4058 O O . VAL B 1 230 ? 3.197 20.422 17.578 1 95.94 230 VAL B O 1
ATOM 4061 N N . GLU B 1 231 ? 2.012 22.156 16.891 1 95.5 231 GLU B N 1
ATOM 4062 C CA . GLU B 1 231 ? 1.704 22.766 18.172 1 95.5 231 GLU B CA 1
ATOM 4063 C C . GLU B 1 231 ? 0.22 23.109 18.281 1 95.5 231 GLU B C 1
ATOM 4065 O O . GLU B 1 231 ? -0.466 23.25 17.266 1 95.5 231 GLU B O 1
ATOM 4070 N N . GLN B 1 232 ? -0.247 23.203 19.484 1 95.75 232 GLN B N 1
ATOM 4071 C CA . GLN B 1 232 ? -1.674 23.438 19.688 1 95.75 232 GLN B CA 1
ATOM 4072 C C . GLN B 1 232 ? -1.976 24.922 19.828 1 95.75 232 GLN B C 1
ATOM 4074 O O . GLN B 1 232 ? -1.234 25.656 20.5 1 95.75 232 GLN B O 1
ATOM 4079 N N . VAL B 1 233 ? -3.023 25.328 19.172 1 95.75 233 VAL B N 1
ATOM 4080 C CA . VAL B 1 233 ? -3.555 26.672 19.344 1 95.75 233 VAL B CA 1
ATOM 4081 C C . VAL B 1 233 ? -5.07 26.609 19.531 1 95.75 233 VAL B C 1
ATOM 4083 O O . VAL B 1 233 ? -5.703 25.609 19.172 1 95.75 233 VAL B O 1
ATOM 4086 N N . PHE B 1 234 ? -5.605 27.672 20.141 1 94.06 234 PHE B N 1
ATOM 4087 C CA . PHE B 1 234 ? -7.047 27.844 20.281 1 94.06 234 PHE B CA 1
ATOM 4088 C C . PHE B 1 234 ? -7.52 29.062 19.484 1 94.06 234 PHE B C 1
ATOM 4090 O O . PHE B 1 234 ? -6.773 30.016 19.312 1 94.06 234 PHE B O 1
ATOM 4097 N N . TYR B 1 235 ? -8.695 28.938 19.031 1 93.69 235 TYR B N 1
ATOM 4098 C CA . TYR B 1 235 ? -9.297 30.047 18.281 1 93.69 235 TYR B CA 1
ATOM 4099 C C . TYR B 1 235 ? -10.453 30.656 19.062 1 93.69 235 TYR B C 1
ATOM 4101 O O . TYR B 1 235 ? -11.359 29.953 19.5 1 93.69 235 TYR B O 1
ATOM 4109 N N . VAL B 1 236 ? -10.344 31.969 19.219 1 93.06 236 VAL B N 1
ATOM 4110 C CA . VAL B 1 236 ? -11.398 32.719 19.906 1 93.06 236 VAL B CA 1
ATOM 4111 C C . VAL B 1 236 ? -12.031 33.719 18.938 1 93.06 236 VAL B C 1
ATOM 4113 O O . VAL B 1 236 ? -11.336 34.562 18.359 1 93.06 236 VAL B O 1
ATOM 4116 N N . PRO B 1 237 ? -13.305 33.688 18.812 1 93.62 237 PRO B N 1
ATOM 4117 C CA . PRO B 1 237 ? -13.953 34.594 17.875 1 93.62 237 PRO B CA 1
ATOM 4118 C C . PRO B 1 237 ? -13.844 36.062 18.328 1 93.62 237 PRO B C 1
ATOM 4120 O O . PRO B 1 237 ? -13.938 36.344 19.531 1 93.62 237 PRO B O 1
ATOM 4123 N N . ASP B 1 238 ? -13.578 36.906 17.359 1 91.44 238 ASP B N 1
ATOM 4124 C CA . ASP B 1 238 ? -13.672 38.344 17.594 1 91.44 238 ASP B CA 1
ATOM 4125 C C . ASP B 1 238 ? -15.109 38.781 17.906 1 91.44 238 ASP B C 1
ATOM 4127 O O . ASP B 1 238 ? -16 38.531 17.094 1 91.44 238 ASP B O 1
ATOM 4131 N N . PRO B 1 239 ? -15.297 39.375 19.031 1 91.44 239 PRO B N 1
ATOM 4132 C CA . PRO B 1 239 ? -16.656 39.75 19.406 1 91.44 239 PRO B CA 1
ATOM 4133 C C . PRO B 1 239 ? -17.266 40.75 18.422 1 91.44 239 PRO B C 1
ATOM 4135 O O . PRO B 1 239 ? -18.5 40.812 18.297 1 91.44 239 PRO B O 1
ATOM 4138 N N . ARG B 1 240 ? -16.5 41.625 17.797 1 92.38 240 ARG B N 1
ATOM 4139 C CA . ARG B 1 240 ? -16.984 42.656 16.891 1 92.38 240 ARG B CA 1
ATOM 4140 C C . ARG B 1 240 ? -17.25 42.094 15.5 1 92.38 240 ARG B C 1
ATOM 4142 O O . ARG B 1 240 ? -18.125 42.562 14.781 1 92.38 240 ARG B O 1
ATOM 4149 N N . ASN B 1 241 ? -16.531 41.188 15.016 1 92.75 241 ASN B N 1
ATOM 4150 C CA . ASN B 1 241 ? -16.625 40.562 13.703 1 92.75 241 ASN B CA 1
ATOM 4151 C C . ASN B 1 241 ? -16.297 39.094 13.75 1 92.75 241 ASN B C 1
ATOM 4153 O O . ASN B 1 241 ? -15.125 38.688 13.688 1 92.75 241 ASN B O 1
ATOM 4157 N N . LYS B 1 242 ? -17.25 38.188 13.75 1 90.12 242 LYS B N 1
ATOM 4158 C CA . LYS B 1 242 ? -17.125 36.75 14 1 90.12 242 LYS B CA 1
ATOM 4159 C C . LYS B 1 242 ? -16.375 36.062 12.867 1 90.12 242 LYS B C 1
ATOM 4161 O O . LYS B 1 242 ? -15.945 34.906 13 1 90.12 242 LYS B O 1
ATOM 4166 N N . LYS B 1 243 ? -16.141 36.75 11.812 1 94.38 243 LYS B N 1
ATOM 4167 C CA . LYS B 1 243 ? -15.367 36.188 10.703 1 94.38 243 LYS B CA 1
ATOM 4168 C C . LYS B 1 243 ? -13.891 36.094 11.07 1 94.38 243 LYS B C 1
ATOM 4170 O O . LYS B 1 243 ? -13.133 35.406 10.391 1 94.38 243 LYS B O 1
ATOM 4175 N N . TRP B 1 244 ? -13.578 36.844 12.078 1 96.31 244 TRP B N 1
ATOM 4176 C CA . TRP B 1 244 ? -12.18 36.844 12.508 1 96.31 244 TRP B CA 1
ATOM 4177 C C . TRP B 1 244 ? -12.016 36.062 13.828 1 96.31 244 TRP B C 1
ATOM 4179 O O . TRP B 1 244 ? -12.828 36.219 14.742 1 96.31 244 TRP B O 1
ATOM 4189 N N . LEU B 1 245 ? -10.984 35.219 13.859 1 96.25 245 LEU B N 1
ATOM 4190 C CA . LEU B 1 245 ? -10.648 34.438 15.047 1 96.25 245 LEU B CA 1
ATOM 4191 C C . LEU B 1 245 ? -9.289 34.844 15.594 1 96.25 245 LEU B C 1
ATOM 4193 O O . LEU B 1 245 ? -8.297 34.875 14.859 1 96.25 245 LEU B O 1
ATOM 4197 N N . TYR B 1 246 ? -9.227 35.125 16.906 1 96 246 TYR B N 1
ATOM 4198 C CA . TYR B 1 246 ? -7.941 35.312 17.562 1 96 246 TYR B CA 1
ATOM 4199 C C . TYR B 1 246 ? -7.223 34 17.781 1 96 246 TYR B C 1
ATOM 4201 O O . TYR B 1 246 ? -7.836 33 18.188 1 96 246 TYR B O 1
ATOM 4209 N N . VAL B 1 247 ? -5.973 34 17.438 1 96.06 247 VAL B N 1
ATOM 4210 C CA . VAL B 1 247 ? -5.148 32.812 17.672 1 96.06 247 VAL B CA 1
ATOM 4211 C C . VAL B 1 247 ? -4.512 32.906 19.062 1 96.06 247 VAL B C 1
ATOM 4213 O O . VAL B 1 247 ? -3.758 33.844 19.359 1 96.06 247 VAL B O 1
ATOM 4216 N N . ILE B 1 248 ? -4.824 31.891 19.875 1 94.75 248 ILE B N 1
ATOM 4217 C CA . ILE B 1 248 ? -4.254 31.828 21.203 1 94.75 248 ILE B CA 1
ATOM 4218 C C . ILE B 1 248 ? -3.314 30.625 21.312 1 94.75 248 ILE B C 1
ATOM 4220 O O . ILE B 1 248 ? -3.756 29.469 21.234 1 94.75 248 ILE B O 1
ATOM 4224 N N . LYS B 1 249 ? -2.043 30.891 21.484 1 91.88 249 LYS B N 1
ATOM 4225 C CA . LYS B 1 249 ? -1.057 29.828 21.625 1 91.88 249 LYS B CA 1
ATOM 4226 C C . LYS B 1 249 ? -1.073 29.25 23.031 1 91.88 249 LYS B C 1
ATOM 4228 O O . LYS B 1 249 ? -1.32 29.969 24 1 91.88 249 LYS B O 1
ATOM 4233 N N . THR B 1 250 ? -0.858 27.953 23.125 1 87.38 250 THR B N 1
ATOM 4234 C CA . THR B 1 250 ? -0.833 27.281 24.406 1 87.38 250 THR B CA 1
ATOM 4235 C C . THR B 1 250 ? 0.556 26.719 24.703 1 87.38 250 THR B C 1
ATOM 4237 O O . THR B 1 250 ? 1.331 26.469 23.781 1 87.38 250 THR B O 1
ATOM 4240 N N . GLU B 1 251 ? 0.913 26.703 26 1 82.81 251 GLU B N 1
ATOM 4241 C CA . GLU B 1 251 ? 2.143 26.031 26.422 1 82.81 251 GLU B CA 1
ATOM 4242 C C . GLU B 1 251 ? 1.893 24.562 26.766 1 82.81 251 GLU B C 1
ATOM 4244 O O . GLU B 1 251 ? 0.848 24.219 27.312 1 82.81 251 GLU B O 1
ATOM 4249 N N . PRO B 1 252 ? 2.795 23.812 26.359 1 77.81 252 PRO B N 1
ATOM 4250 C CA . PRO B 1 252 ? 2.619 22.375 26.656 1 77.81 252 PRO B CA 1
ATOM 4251 C C . PRO B 1 252 ? 2.436 22.094 28.141 1 77.81 252 PRO B C 1
ATOM 4253 O O . PRO B 1 252 ? 2.965 22.828 28.984 1 77.81 252 PRO B O 1
ATOM 4256 N N . ARG B 1 253 ? 1.535 21.344 28.672 1 62.5 253 ARG B N 1
ATOM 4257 C CA . ARG B 1 253 ? 1.253 21.047 30.062 1 62.5 253 ARG B CA 1
ATOM 4258 C C . ARG B 1 253 ? 2.512 20.578 30.781 1 62.5 253 ARG B C 1
ATOM 4260 O O . ARG B 1 253 ? 2.764 20.984 31.922 1 62.5 253 ARG B O 1
ATOM 4267 N N . ASP B 1 254 ? 3.107 19.391 30.594 1 52.16 254 ASP B N 1
ATOM 4268 C CA . ASP B 1 254 ? 4.176 18.812 31.391 1 52.16 254 ASP B CA 1
ATOM 4269 C C . ASP B 1 254 ? 5.5 19.531 31.141 1 52.16 254 ASP B C 1
ATOM 4271 O O . ASP B 1 254 ? 6.562 19.031 31.516 1 52.16 254 ASP B O 1
ATOM 4275 N N . LEU B 1 255 ? 5.645 20.469 30.406 1 43.16 255 LEU B N 1
ATOM 4276 C CA . LEU B 1 255 ? 6.922 21.172 30.484 1 43.16 255 LEU B CA 1
ATOM 4277 C C . LEU B 1 255 ? 7.09 21.859 31.844 1 43.16 255 LEU B C 1
ATOM 4279 O O . LEU B 1 255 ? 7.777 22.875 31.938 1 43.16 255 LEU B O 1
ATOM 4283 N N . TYR B 1 256 ? 6.516 21.531 32.938 1 35.25 256 TYR B N 1
ATOM 4284 C CA . TYR B 1 256 ? 6.988 22.047 34.219 1 35.25 256 TYR B CA 1
ATOM 4285 C C . TYR B 1 256 ? 8.508 21.938 34.312 1 35.25 256 TYR B C 1
ATOM 4287 O O . TYR B 1 256 ? 9.109 21 33.812 1 35.25 256 TYR B O 1
ATOM 4295 N N . ASN B 1 257 ? 9.133 23.062 34.969 1 35.06 257 ASN B N 1
ATOM 4296 C CA . ASN B 1 257 ? 10.453 23.531 35.375 1 35.06 257 ASN B CA 1
ATOM 4297 C C . ASN B 1 257 ? 11.219 22.453 36.125 1 35.06 257 ASN B C 1
ATOM 4299 O O . ASN B 1 257 ? 10.859 22.094 37.25 1 35.06 257 ASN B O 1
ATOM 4303 N N . MET B 1 258 ? 11.664 21.328 35.75 1 29.28 258 MET B N 1
ATOM 4304 C CA . MET B 1 258 ? 12.781 20.984 36.625 1 29.28 258 MET B CA 1
ATOM 4305 C C . MET B 1 258 ? 13.648 22.219 36.906 1 29.28 258 MET B C 1
ATOM 4307 O O . MET B 1 258 ? 14.086 22.891 35.969 1 29.28 258 MET B O 1
ATOM 4311 N N . PRO B 1 259 ? 13.453 22.922 38 1 29.38 259 PRO B N 1
ATOM 4312 C CA . PRO B 1 259 ? 14.586 23.812 38.312 1 29.38 259 PRO B CA 1
ATOM 4313 C C . PRO B 1 259 ? 15.93 23.219 37.875 1 29.38 259 PRO B C 1
ATOM 4315 O O . PRO B 1 259 ? 16.094 22 37.844 1 29.38 259 PRO B O 1
ATOM 4318 N N . GLU B 1 260 ? 16.797 24.047 37.25 1 25.48 260 GLU B N 1
ATOM 4319 C CA . GLU B 1 260 ? 18.203 23.656 37.281 1 25.48 260 GLU B CA 1
ATOM 4320 C C . GLU B 1 260 ? 18.609 23.156 38.688 1 25.48 260 GLU B C 1
ATOM 4322 O O . GLU B 1 260 ? 18.172 23.703 39.688 1 25.48 260 GLU B O 1
#

Nearest PDB structures (foldseek):
  7uve-assembly1_A  TM=4.667E-01  e=1.925E+00  Drosophila melanogaster
  7uw8-assembly1_A  TM=4.625E-01  e=2.558E+00  Drosophila melanogaster
  6d0t-assembly2_B  TM=1.783E-01  e=1.925E+00  synthetic construct
  8ah9-assembly1_A  TM=1.888E-01  e=2.866E+00  synthetic construct
  7uve-assembly1_A  TM=4.667E-01  e=1.783E+00  Drosophila melanogaster

Foldseek 3Di:
DPPDPDPVPPPPPVPPCPVPLPQPPDPWPQLGEQWDFDDFWDKDQDDPLVQLQVLVQSQCPTPVCVVVLVVQLVVLCVVPVPPVVSVVCCSVCVLVVVLVVVVVCVVVVNDDVVVNQSSVGFHSMWIKGQWMDGPLAIAGAPVVCVVPPDQRFWKKFADDPVDNDIWIWGFHIKTWTATPPRGIFIKTFTWTFDPPDEPPAWYQDPVRWIKGFQVGTHPDSRRIDGPHGIFTWDWDADPVHRRITTIGGDDRPPPDDPDD/DPPDPDPVPPDPPVPPCPVPLPQPPDPWPQLGEQWDFDDFWDKDQDDPLVQLQVLVQSQCPTPVCVVVLVVQLVVLCVVPVPPVVSVVCCSVCVLVVVLVVVVVCVVVVNDDVVVNQSSVGFHSMWIKGQWMDHPLAIAGAPVVPVVPPDQRFWKKFADDPVDNDIWIWGFHIKTWTATPPRGIFIKTFTWTFDPPDEPPAWYQDPVRWIKGFQVGTHPDSRRIDGPHGIFTWDWDADPVHRRITTTGGDDRDPPPDPDD

Organism: Cuscuta europaea (NCBI:txid41803)

Solvent-accessible surface area (backbone atoms only — not comparable to full-atom values): 29278 Å² total; per-residue (Å²): 140,83,83,70,83,57,86,80,71,51,72,65,77,82,65,64,74,69,74,76,62,71,71,54,86,57,87,46,68,69,38,42,73,73,53,48,77,35,80,77,66,44,79,45,75,52,54,69,67,60,42,50,46,52,51,48,50,52,53,71,67,29,78,91,36,48,66,55,52,52,51,51,49,51,58,40,34,74,78,42,66,50,63,70,57,30,53,54,47,42,70,72,40,43,62,62,52,51,28,54,53,43,48,52,36,39,76,71,64,74,47,61,68,62,59,46,34,56,50,71,42,50,34,59,53,26,38,33,33,53,28,36,36,33,79,59,34,67,38,30,18,43,78,64,27,79,76,47,93,63,72,37,20,29,32,32,35,67,47,64,92,86,42,95,44,68,43,46,29,37,31,63,40,34,35,38,39,40,30,62,94,82,36,36,39,50,36,34,34,37,54,44,43,13,73,82,42,77,78,69,13,19,42,68,49,98,85,68,50,40,30,39,22,76,88,34,61,42,94,66,91,67,47,61,43,49,58,81,56,50,42,54,26,37,75,42,67,34,89,90,46,70,55,30,26,36,59,42,80,63,76,50,68,76,71,66,75,73,73,131,140,86,83,70,84,59,84,78,72,51,73,65,78,82,62,67,72,68,75,76,62,70,71,54,85,56,88,47,68,68,37,42,75,74,52,47,77,36,81,75,66,43,79,45,75,52,54,70,67,61,43,51,46,52,50,47,50,52,52,72,66,28,77,90,37,49,65,53,53,52,52,50,48,52,58,40,33,73,78,43,65,52,62,71,56,30,53,55,48,42,72,73,42,41,62,62,53,51,29,53,53,43,49,52,35,40,76,72,65,76,47,62,69,62,58,46,33,57,52,72,41,50,35,59,53,27,38,33,32,56,27,36,35,34,79,58,34,68,37,29,18,45,80,63,27,80,77,46,93,63,75,35,20,30,34,32,35,69,48,63,91,84,41,96,44,68,45,48,30,37,30,64,39,32,35,38,39,39,30,61,92,82,36,36,38,50,36,34,34,36,53,43,40,13,73,81,42,75,78,69,14,19,44,66,49,97,84,66,52,40,30,39,22,77,88,34,62,42,92,64,92,66,47,61,44,48,58,82,55,50,41,52,27,37,75,42,67,34,90,90,47,71,55,31,27,36,59,42,81,62,76,50,68,78,72,66,74,72,72,131

Sequence (520 aa):
MDNMTTKFNRPSRNDDDDDNEVSSTSELEIFRSAGRSLGKPTPRHLNLEEFERVHLYALHNCDELLEFVKEHKEMLSIVNSIPKSVEMRHKTQFAEWVRSRVSHMYEEGSVHEDLYYLVCGPLRTVRCYSGYIVNGFRFHTLDRQENRKTQNSGVMVRGDDHSDKEYYGVLRDIYELQYPNGNHLFAFKCDWYDVQHQGKGYRVDEYGLISVCTDLALATHEPFVLESQVEQVFYVPDPRNKKWLYVIKTEPRDLYNMPEMDNMTTKFNRPSRNDDDDDNEVSSTSELEIFRSAGRSLGKPTPRHLNLEEFERVHLYALHNCDELLEFVKEHKEMLSIVNSIPKSVEMRHKTQFAEWVRSRVSHMYEEGSVHEDLYYLVCGPLRTVRCYSGYIVNGFRFHTLDRQENRKTQNSGVMVRGDDHSDKEYYGVLRDIYELQYPNGNHLFAFKCDWYDVQHQGKGYRVDEYGLISVCTDLALATHEPFVLESQVEQVFYVPDPRNKKWLYVIKTEPRDLYNMPE

pLDDT: mean 85.5, std 20.48, range [24.92, 98.62]

Radius of gyration: 29.25 Å; Cα contacts (8 Å, |Δi|>4): 887; chains: 2; bounding box: 50×100×90 Å

InterPro domains:
  IPR025312 Domain of unknown function DUF4216 [PF13952] (176-246)